Protein AF-A0A934S860-F1 (afdb_monomer_lite)

Radius of gyration: 27.49 Å; chains: 1; bounding box: 56×78×65 Å

Structure (mmCIF, N/CA/C/O backbone):
data_AF-A0A934S860-F1
#
_entry.id   AF-A0A934S860-F1
#
loop_
_atom_site.group_PDB
_atom_site.id
_atom_site.type_symbol
_atom_site.label_atom_id
_atom_site.label_alt_id
_atom_site.label_comp_id
_atom_site.label_asym_id
_atom_site.label_entity_id
_atom_site.label_seq_id
_atom_site.pdbx_PDB_ins_code
_atom_site.Cartn_x
_atom_site.Cartn_y
_atom_site.Cartn_z
_atom_site.occupancy
_atom_site.B_iso_or_equiv
_atom_site.auth_seq_id
_atom_site.auth_comp_id
_atom_site.auth_asym_id
_atom_site.auth_atom_id
_atom_site.pdbx_PDB_model_num
ATOM 1 N N . MET A 1 1 ? 27.324 27.082 -35.937 1.00 31.41 1 MET A N 1
ATOM 2 C CA . MET A 1 1 ? 27.407 28.013 -34.792 1.00 31.41 1 MET A CA 1
ATOM 3 C C . MET A 1 1 ? 26.778 27.298 -33.602 1.00 31.41 1 MET A C 1
ATOM 5 O O . MET A 1 1 ? 25.596 26.998 -33.667 1.00 31.41 1 MET A O 1
ATOM 9 N N . ARG A 1 2 ? 27.578 26.863 -32.618 1.00 27.52 2 ARG A N 1
ATOM 10 C CA . ARG A 1 2 ? 27.114 26.042 -31.482 1.00 27.52 2 ARG A CA 1
ATOM 11 C C . ARG A 1 2 ? 26.606 26.972 -30.380 1.00 27.52 2 ARG A C 1
ATOM 13 O O . ARG A 1 2 ? 27.398 27.725 -29.824 1.00 27.52 2 ARG A O 1
ATOM 20 N N . ILE A 1 3 ? 25.303 26.954 -30.121 1.00 32.66 3 ILE A N 1
ATOM 21 C CA . ILE A 1 3 ? 24.688 27.674 -29.001 1.00 32.66 3 ILE A CA 1
ATOM 22 C C . ILE A 1 3 ? 24.752 26.739 -27.779 1.00 32.66 3 ILE A C 1
ATOM 24 O O . ILE A 1 3 ? 24.345 25.586 -27.911 1.00 32.66 3 ILE A O 1
ATOM 28 N N . PRO A 1 4 ? 25.279 27.170 -26.619 1.00 38.09 4 PRO A N 1
ATOM 29 C CA . PRO A 1 4 ? 25.280 26.352 -25.405 1.00 38.09 4 PRO A CA 1
ATOM 30 C C . PRO A 1 4 ? 23.840 26.082 -24.934 1.00 38.09 4 PRO A C 1
ATOM 32 O O . PRO A 1 4 ? 23.015 26.996 -24.921 1.00 38.09 4 PRO A O 1
ATOM 35 N N . LEU A 1 5 ? 23.520 24.839 -24.551 1.00 41.72 5 LEU A N 1
ATOM 36 C CA . LEU A 1 5 ? 22.143 24.382 -24.305 1.00 41.72 5 LEU A CA 1
ATOM 37 C C . LEU A 1 5 ? 21.470 25.051 -23.095 1.00 41.72 5 LEU A C 1
ATOM 39 O O . LEU A 1 5 ? 20.247 25.078 -23.033 1.00 41.72 5 LEU A O 1
ATOM 43 N N . GLY A 1 6 ? 22.217 25.703 -22.198 1.00 39.19 6 GLY A N 1
ATOM 44 C CA . GLY A 1 6 ? 21.626 26.619 -21.212 1.00 39.19 6 GLY A CA 1
ATOM 45 C C . GLY A 1 6 ? 20.813 27.746 -21.873 1.00 39.19 6 GLY A C 1
ATOM 46 O O . GLY A 1 6 ? 19.767 28.148 -21.369 1.00 39.19 6 GLY A O 1
ATOM 47 N N . CYS A 1 7 ? 21.225 28.190 -23.066 1.00 41.72 7 CYS A N 1
ATOM 48 C CA . CYS A 1 7 ? 20.458 29.101 -23.913 1.00 41.72 7 CYS A CA 1
ATOM 49 C C . CYS A 1 7 ? 19.396 28.385 -24.761 1.00 41.72 7 CYS A C 1
ATOM 51 O O . CYS A 1 7 ? 18.480 29.051 -25.219 1.00 41.72 7 CYS A O 1
ATOM 53 N N . PHE A 1 8 ? 19.480 27.066 -24.963 1.00 45.81 8 PHE A N 1
ATOM 54 C CA . PHE A 1 8 ? 18.527 26.288 -25.765 1.00 45.81 8 PHE A CA 1
ATOM 55 C C . PHE A 1 8 ? 17.349 25.762 -24.932 1.00 45.81 8 PHE A C 1
ATOM 57 O O . PHE A 1 8 ? 16.223 25.874 -25.381 1.00 45.81 8 PHE A O 1
ATOM 64 N N . LEU A 1 9 ? 17.553 25.319 -23.686 1.00 44.59 9 LEU A N 1
ATOM 65 C CA . LEU A 1 9 ? 16.473 25.074 -22.719 1.00 44.59 9 LEU 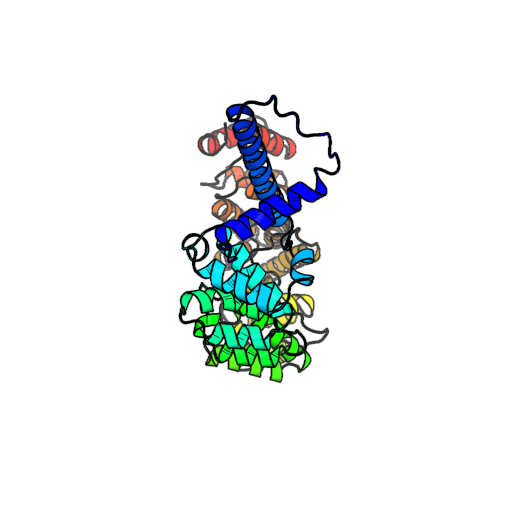A CA 1
ATOM 66 C C . LEU A 1 9 ? 15.755 26.385 -22.371 1.00 44.59 9 LEU A C 1
ATOM 68 O O . LEU A 1 9 ? 14.528 26.430 -22.353 1.00 44.59 9 LEU A O 1
ATOM 72 N N . ALA A 1 10 ? 16.501 27.488 -22.223 1.00 50.69 10 ALA A N 1
ATOM 73 C CA . ALA A 1 10 ? 15.913 28.821 -22.131 1.00 50.69 10 ALA A CA 1
ATOM 74 C C . ALA A 1 10 ? 15.209 29.249 -23.436 1.00 50.69 10 ALA A C 1
ATOM 76 O O . ALA A 1 10 ? 14.173 29.892 -23.357 1.00 50.69 10 ALA A O 1
ATOM 77 N N . ALA A 1 11 ? 15.701 28.887 -24.628 1.00 45.16 11 ALA A N 1
ATOM 78 C CA . ALA A 1 11 ? 15.056 29.212 -25.908 1.00 45.16 11 ALA A CA 1
ATOM 79 C C . ALA A 1 11 ? 13.879 28.293 -26.273 1.00 45.16 11 ALA A C 1
ATOM 81 O O . ALA A 1 11 ? 12.986 28.743 -26.979 1.00 45.16 11 ALA A O 1
ATOM 82 N N . ILE A 1 12 ? 13.815 27.060 -25.772 1.00 49.59 12 ILE A N 1
ATOM 83 C CA . ILE A 1 12 ? 12.623 26.204 -25.836 1.00 49.59 12 ILE A CA 1
ATOM 84 C C . ILE A 1 12 ? 11.557 26.792 -24.899 1.00 49.59 12 ILE A C 1
ATOM 86 O O . ILE A 1 12 ? 10.417 26.986 -25.314 1.00 49.59 12 ILE A O 1
ATOM 90 N N . LEU A 1 13 ? 11.953 27.229 -23.696 1.00 47.38 13 LEU A N 1
ATOM 91 C CA . LEU A 1 13 ? 11.070 27.925 -22.751 1.00 47.38 13 LEU A CA 1
ATOM 92 C C . LEU A 1 13 ? 10.634 29.333 -23.225 1.00 47.38 13 LEU A C 1
ATOM 94 O O . LEU A 1 13 ? 9.519 29.751 -22.928 1.00 47.38 13 LEU A O 1
ATOM 98 N N . ILE A 1 14 ? 11.464 30.074 -23.974 1.00 48.28 14 ILE A N 1
ATOM 99 C CA . ILE A 1 14 ? 11.179 31.451 -24.444 1.00 48.28 14 ILE A CA 1
ATOM 100 C C . ILE A 1 14 ? 10.579 31.479 -25.866 1.00 48.28 14 ILE A C 1
ATOM 102 O O . ILE A 1 14 ? 9.665 32.255 -26.142 1.00 48.28 14 ILE A O 1
ATOM 106 N N . GLY A 1 15 ? 11.064 30.645 -26.785 1.00 40.00 15 GLY A N 1
ATOM 107 C CA . GLY A 1 15 ? 10.687 30.641 -28.205 1.00 40.00 15 GLY A CA 1
ATOM 108 C C . GLY A 1 15 ? 9.352 29.953 -28.497 1.00 40.00 15 GLY A C 1
ATOM 109 O O . GLY A 1 15 ? 8.609 30.391 -29.382 1.00 40.00 15 GLY A O 1
ATOM 110 N N . PHE A 1 16 ? 8.987 28.928 -27.723 1.00 44.09 16 PHE A N 1
ATOM 111 C CA . PHE A 1 16 ? 7.716 28.223 -27.912 1.00 44.09 16 PHE A CA 1
ATOM 112 C C . PHE A 1 16 ? 6.523 28.999 -27.325 1.00 44.09 16 PHE A C 1
ATOM 114 O O . PHE A 1 16 ? 5.463 29.085 -27.945 1.00 44.09 16 PHE A O 1
ATOM 121 N N . LEU A 1 17 ? 6.715 29.688 -26.193 1.00 43.53 17 LEU A N 1
ATOM 122 C CA . LEU A 1 17 ? 5.681 30.545 -25.595 1.00 43.53 17 LEU A CA 1
ATOM 123 C C . LEU A 1 17 ? 5.572 31.913 -26.294 1.00 43.53 17 LEU A C 1
ATOM 125 O O . LEU A 1 17 ? 4.482 32.476 -26.373 1.00 43.53 17 LEU A O 1
ATOM 129 N N . GLY A 1 18 ? 6.653 32.408 -26.909 1.00 41.31 18 GLY A N 1
ATOM 130 C CA . GLY A 1 18 ? 6.611 33.598 -27.762 1.00 41.31 18 GLY A CA 1
ATOM 131 C C . GLY A 1 18 ? 5.816 33.399 -29.062 1.00 41.31 18 GLY A C 1
ATOM 132 O O . GLY A 1 18 ? 5.045 34.272 -29.451 1.00 41.31 18 GLY A O 1
ATOM 133 N N . SER A 1 19 ? 5.941 32.244 -29.721 1.00 39.69 19 SER A N 1
ATOM 134 C CA . SER A 1 19 ? 5.345 32.018 -31.052 1.00 39.69 19 SER A CA 1
ATOM 135 C C . SER A 1 19 ? 3.846 31.682 -31.044 1.00 39.69 19 SER A C 1
ATOM 137 O O . SER A 1 19 ? 3.164 31.951 -32.036 1.00 39.69 19 SER A O 1
ATOM 139 N N . ARG A 1 20 ? 3.295 31.162 -29.934 1.00 42.47 20 ARG A N 1
ATOM 140 C CA . ARG A 1 20 ? 1.840 30.945 -29.782 1.00 42.47 20 ARG A CA 1
ATOM 141 C C . ARG A 1 20 ? 1.072 32.150 -29.225 1.00 42.47 20 ARG A C 1
ATOM 143 O O . ARG A 1 20 ? -0.113 32.265 -29.524 1.00 42.47 20 ARG A O 1
ATOM 150 N N . PHE A 1 21 ? 1.716 33.058 -28.485 1.00 41.44 21 PHE A N 1
ATOM 151 C CA . PHE A 1 21 ? 1.049 34.233 -27.894 1.00 41.44 21 PHE A CA 1
ATOM 152 C C . PHE A 1 21 ? 1.301 35.556 -28.633 1.00 41.44 21 PHE A C 1
ATOM 154 O O . PHE A 1 21 ? 0.484 36.466 -28.520 1.00 41.44 21 PHE A O 1
ATOM 161 N N . PHE A 1 22 ? 2.356 35.667 -29.448 1.00 41.72 22 PHE A N 1
ATOM 162 C CA . PHE A 1 22 ? 2.605 36.834 -30.304 1.00 41.72 22 PHE A CA 1
ATOM 163 C C . PHE A 1 22 ? 2.274 36.531 -31.767 1.00 41.72 22 PHE A C 1
ATOM 165 O O . PHE A 1 22 ? 3.101 36.676 -32.663 1.00 41.72 22 PHE A O 1
ATOM 172 N N . LYS A 1 23 ? 1.022 36.145 -32.025 1.00 37.12 23 LYS A N 1
ATOM 173 C CA . LYS A 1 23 ? 0.428 36.231 -33.368 1.00 37.12 23 LYS A CA 1
ATOM 174 C C . LYS A 1 23 ? -0.285 37.573 -33.546 1.00 37.12 23 LYS A C 1
ATOM 176 O O . LYS A 1 23 ? -1.390 37.640 -34.061 1.00 37.12 23 LYS A O 1
ATOM 181 N N . ASP A 1 24 ? 0.361 38.630 -33.074 1.00 40.00 24 ASP A N 1
ATOM 182 C CA . ASP A 1 24 ? -0.018 40.003 -33.365 1.00 40.00 24 ASP A CA 1
ATOM 183 C C . ASP A 1 24 ? 1.281 40.783 -33.573 1.00 40.00 24 ASP A C 1
ATOM 185 O O . ASP A 1 24 ? 1.841 41.407 -32.669 1.00 40.00 24 ASP A O 1
ATOM 189 N N . THR A 1 25 ? 1.855 40.631 -34.768 1.00 40.09 25 THR A N 1
ATOM 190 C CA . THR A 1 25 ? 3.004 41.420 -35.214 1.00 40.09 25 THR A CA 1
ATOM 191 C C . THR A 1 25 ? 2.525 42.829 -35.533 1.00 40.09 25 THR A C 1
ATOM 193 O O . THR A 1 25 ? 2.439 43.227 -36.693 1.00 40.09 25 THR A O 1
ATOM 196 N N . SER A 1 26 ? 2.194 43.587 -34.491 1.00 42.75 26 SER A N 1
ATOM 197 C CA . SER A 1 26 ? 2.234 45.039 -34.585 1.00 42.75 26 SER A CA 1
ATOM 198 C C . SER A 1 26 ? 3.705 45.472 -34.656 1.00 42.75 26 SER A C 1
ATOM 200 O O . SER A 1 26 ? 4.546 44.887 -33.964 1.00 42.75 26 SER A O 1
ATOM 202 N N . PRO A 1 27 ? 4.049 46.445 -35.515 1.00 41.00 27 PRO A N 1
ATOM 203 C CA . PRO A 1 27 ? 5.427 46.870 -35.722 1.00 41.00 27 PRO A CA 1
ATOM 204 C C . PRO A 1 27 ? 6.057 47.328 -34.403 1.00 41.00 27 PRO A C 1
ATOM 206 O O . PRO A 1 27 ? 5.418 47.998 -33.592 1.00 41.00 27 PRO A O 1
ATOM 209 N N . VAL A 1 28 ? 7.312 46.928 -34.185 1.00 46.88 28 VAL A N 1
ATOM 210 C CA . VAL A 1 28 ? 8.095 47.295 -33.001 1.00 46.88 28 VAL A CA 1
ATOM 211 C C . VAL A 1 28 ? 8.246 48.814 -32.974 1.00 46.88 28 VAL A C 1
ATOM 213 O O . VAL A 1 28 ? 8.918 49.396 -33.818 1.00 46.88 28 VAL A O 1
ATOM 216 N N . ASP A 1 29 ? 7.596 49.447 -32.002 1.00 48.81 29 ASP A N 1
ATOM 217 C CA . ASP A 1 29 ? 7.793 50.857 -31.695 1.00 48.81 29 ASP A CA 1
ATOM 218 C C . ASP A 1 29 ? 9.137 51.015 -30.958 1.00 48.81 29 ASP A C 1
ATOM 220 O O . ASP A 1 29 ? 9.318 50.575 -29.812 1.00 48.81 29 ASP A O 1
ATOM 224 N N . ASP A 1 30 ? 10.114 51.607 -31.644 1.00 50.84 30 ASP A N 1
ATOM 225 C CA . ASP A 1 30 ? 11.466 51.853 -31.130 1.00 50.84 30 ASP A CA 1
ATOM 226 C C . ASP A 1 30 ? 11.536 52.976 -30.081 1.00 50.84 30 ASP A C 1
ATOM 228 O O . ASP A 1 30 ? 12.609 53.286 -29.565 1.00 50.84 30 ASP A O 1
ATOM 232 N N . SER A 1 31 ? 10.397 53.544 -29.676 1.00 53.19 31 SER A N 1
ATOM 233 C CA . SER A 1 31 ? 10.332 54.578 -28.637 1.00 53.19 31 SER A CA 1
ATOM 234 C C . SER A 1 31 ? 10.364 54.052 -27.190 1.00 53.19 31 SER A C 1
ATOM 236 O O . SER A 1 31 ? 10.384 54.838 -26.237 1.00 53.19 31 SER A O 1
ATOM 238 N N . VAL A 1 32 ? 10.384 52.730 -26.970 1.00 53.59 32 VAL A N 1
ATOM 239 C CA . VAL A 1 32 ? 10.320 52.148 -25.616 1.00 53.59 32 VAL A CA 1
ATOM 240 C C . VAL A 1 32 ? 11.714 51.984 -25.002 1.00 53.59 32 VAL A C 1
ATOM 242 O O . VAL A 1 32 ? 12.524 51.198 -25.493 1.00 53.59 32 VAL A O 1
ATOM 245 N N . SER A 1 33 ? 11.967 52.674 -23.881 1.00 62.16 33 SER A N 1
ATOM 246 C CA . SER A 1 33 ? 13.274 52.656 -23.206 1.00 62.16 33 SER A CA 1
ATOM 247 C C . SER A 1 33 ? 13.721 51.241 -22.779 1.00 62.16 33 SER A C 1
ATOM 249 O O . SER A 1 33 ? 12.876 50.403 -22.431 1.00 62.16 33 SER A O 1
ATOM 251 N N . PRO A 1 34 ? 15.043 50.969 -22.747 1.00 60.28 34 PRO A N 1
ATOM 252 C CA . PRO A 1 34 ? 15.604 49.669 -22.364 1.00 60.28 34 PRO A CA 1
ATOM 253 C C . PRO A 1 34 ? 15.083 49.150 -21.016 1.00 60.28 34 PRO A C 1
ATOM 255 O O . PRO A 1 34 ? 14.725 47.981 -20.900 1.00 60.28 34 PRO A O 1
ATOM 258 N N . GLU A 1 35 ? 14.913 50.038 -20.034 1.00 58.66 35 GLU A N 1
ATOM 259 C CA . GLU A 1 35 ? 14.390 49.695 -18.705 1.00 58.66 35 GLU A CA 1
ATOM 260 C C . GLU A 1 35 ? 12.935 49.202 -18.737 1.00 58.66 35 GLU A C 1
ATOM 262 O O . GLU A 1 35 ? 12.544 48.346 -17.942 1.00 58.66 35 GLU A O 1
ATOM 267 N N . ARG A 1 36 ? 12.099 49.713 -19.652 1.00 57.53 36 ARG A N 1
ATOM 268 C CA . ARG A 1 36 ? 10.721 49.217 -19.821 1.00 57.53 36 ARG A CA 1
ATOM 269 C C . ARG A 1 36 ? 10.693 47.853 -20.504 1.00 57.53 36 ARG A C 1
ATOM 271 O O . ARG A 1 36 ? 9.858 47.028 -20.132 1.00 57.53 36 ARG A O 1
ATOM 278 N N . ARG A 1 37 ? 11.607 47.595 -21.448 1.00 58.03 37 ARG A N 1
ATOM 279 C CA . ARG A 1 37 ? 11.775 46.270 -22.073 1.00 58.03 37 ARG A CA 1
ATOM 280 C C . ARG A 1 37 ? 12.233 45.240 -21.035 1.00 58.03 37 ARG A C 1
ATOM 282 O O . ARG A 1 37 ? 11.655 44.161 -20.957 1.00 58.03 37 ARG A O 1
ATOM 289 N N . GLU A 1 38 ? 13.166 45.612 -20.165 1.00 52.97 38 GLU A N 1
ATOM 290 C CA . GLU A 1 38 ? 13.687 44.749 -19.101 1.00 52.97 38 GLU A CA 1
ATOM 291 C C . GLU A 1 38 ? 12.659 44.488 -17.985 1.00 52.97 38 GLU A C 1
ATOM 293 O O . GLU A 1 38 ? 12.494 43.355 -17.533 1.00 52.97 38 GLU A O 1
ATOM 298 N N . ARG A 1 39 ? 11.874 45.501 -17.587 1.00 59.94 39 ARG A N 1
ATOM 299 C CA . ARG A 1 39 ? 10.766 45.328 -16.627 1.00 59.94 39 ARG A CA 1
ATOM 300 C C . ARG A 1 39 ? 9.638 44.462 -17.178 1.00 59.94 39 ARG A C 1
ATOM 302 O O . ARG A 1 39 ? 9.074 43.672 -16.423 1.00 59.94 39 ARG A O 1
ATOM 309 N N . LYS A 1 40 ? 9.311 44.592 -18.468 1.00 59.62 40 LYS A N 1
ATOM 310 C CA . LYS A 1 40 ? 8.323 43.732 -19.132 1.00 59.62 40 LYS A CA 1
ATOM 311 C C . LYS A 1 40 ? 8.833 42.291 -19.209 1.00 59.62 40 LYS A C 1
ATOM 313 O O . LYS A 1 40 ? 8.146 41.399 -18.732 1.00 59.62 40 LYS A O 1
ATOM 318 N N . ALA A 1 41 ? 10.076 42.085 -19.647 1.00 51.66 41 ALA A N 1
ATOM 319 C CA . ALA A 1 41 ? 10.707 40.766 -19.679 1.00 51.66 41 ALA A CA 1
ATOM 320 C C . ALA A 1 41 ? 10.770 40.100 -18.289 1.00 51.66 41 ALA A C 1
ATOM 322 O O . ALA A 1 41 ? 10.453 38.921 -18.156 1.00 51.66 41 ALA A O 1
ATOM 323 N N . ASN A 1 42 ? 11.101 40.851 -17.232 1.00 50.75 42 ASN A N 1
ATOM 324 C CA . ASN A 1 42 ? 11.106 40.331 -15.861 1.00 50.75 42 ASN A CA 1
ATOM 325 C C . ASN A 1 42 ? 9.699 40.029 -15.320 1.00 50.75 42 ASN A C 1
ATOM 327 O O . ASN A 1 42 ? 9.527 39.070 -14.566 1.00 50.75 42 ASN A O 1
ATOM 331 N N . ARG A 1 43 ? 8.685 40.819 -15.697 1.00 56.47 43 ARG A N 1
ATOM 332 C CA . ARG A 1 43 ? 7.283 40.559 -15.338 1.00 56.47 43 ARG A CA 1
ATOM 333 C C . ARG A 1 43 ? 6.761 39.308 -16.043 1.00 56.47 43 ARG A C 1
ATOM 335 O O . ARG A 1 43 ? 6.167 38.454 -15.391 1.00 56.47 43 ARG A O 1
ATOM 342 N N . ASP A 1 44 ? 7.042 39.171 -17.330 1.00 52.62 44 ASP A N 1
ATOM 343 C CA . ASP A 1 44 ? 6.620 38.024 -18.131 1.00 52.62 44 ASP A CA 1
ATOM 344 C C . ASP A 1 44 ? 7.317 36.745 -17.632 1.00 52.62 44 ASP A C 1
ATOM 346 O O . ASP A 1 44 ? 6.654 35.736 -17.411 1.00 52.62 44 ASP A O 1
ATOM 350 N N . ARG A 1 45 ? 8.614 36.816 -17.285 1.00 48.97 45 ARG A N 1
ATOM 351 C CA . ARG A 1 45 ? 9.378 35.704 -16.685 1.00 48.97 45 ARG A CA 1
ATOM 352 C C . ARG A 1 45 ? 8.830 35.256 -15.326 1.00 48.97 45 ARG A C 1
ATOM 354 O O . ARG A 1 45 ? 8.731 34.057 -15.082 1.00 48.97 45 ARG A O 1
ATOM 361 N N . ARG A 1 46 ? 8.428 36.198 -14.459 1.00 50.81 46 ARG A N 1
ATOM 362 C CA . ARG A 1 46 ? 7.757 35.879 -13.182 1.00 50.81 46 ARG A CA 1
ATOM 363 C C . ARG A 1 46 ? 6.399 35.215 -13.396 1.00 50.81 46 ARG A C 1
ATOM 365 O O . ARG A 1 46 ? 6.070 34.280 -12.683 1.00 50.81 46 ARG A O 1
ATOM 372 N N . THR A 1 47 ? 5.641 35.666 -14.392 1.00 54.94 47 THR A N 1
ATOM 373 C CA . THR A 1 47 ? 4.314 35.113 -14.703 1.00 54.94 47 THR A CA 1
ATOM 374 C C . THR A 1 47 ? 4.425 33.696 -15.284 1.00 54.94 47 THR A C 1
ATOM 376 O O . THR A 1 47 ? 3.642 32.824 -14.924 1.00 54.94 47 THR A O 1
ATOM 379 N N . LEU A 1 48 ? 5.450 33.435 -16.102 1.00 46.41 48 LEU A N 1
ATOM 380 C CA . LEU A 1 48 ? 5.765 32.117 -16.667 1.00 46.41 48 LEU A CA 1
ATOM 381 C C . LEU A 1 48 ? 6.174 31.100 -15.592 1.00 46.41 48 LEU A C 1
ATOM 383 O O . LEU A 1 48 ? 5.715 29.961 -15.594 1.00 46.41 48 LEU A O 1
ATOM 387 N N . GLN A 1 49 ? 7.031 31.525 -14.659 1.00 49.44 49 GLN A N 1
ATOM 388 C CA . GLN A 1 49 ? 7.466 30.699 -13.535 1.00 49.44 49 GLN A CA 1
ATOM 389 C C . GLN A 1 49 ? 6.280 30.341 -12.631 1.00 49.44 49 GLN A C 1
ATOM 391 O O . GLN A 1 49 ? 6.128 29.179 -12.268 1.00 49.44 49 GLN A O 1
ATOM 396 N N . GLN A 1 50 ? 5.394 31.307 -12.366 1.00 52.44 50 GLN A N 1
ATOM 397 C CA . GLN A 1 50 ? 4.147 31.087 -11.634 1.00 52.44 50 GLN A CA 1
ATOM 398 C C . GLN A 1 50 ? 3.248 30.062 -12.348 1.00 52.44 50 GLN A C 1
ATOM 400 O O . GLN A 1 50 ? 2.764 29.130 -11.725 1.00 52.44 50 GLN A O 1
ATOM 405 N N . GLN A 1 51 ? 3.090 30.166 -13.670 1.00 49.91 51 GLN A N 1
ATOM 406 C CA . GLN A 1 51 ? 2.278 29.233 -14.461 1.00 49.91 51 GLN A CA 1
ATOM 407 C C . GLN A 1 51 ? 2.875 27.821 -14.541 1.00 49.91 51 GLN A C 1
ATOM 409 O O . GLN A 1 51 ? 2.124 26.844 -14.550 1.00 49.91 51 GLN A O 1
ATOM 414 N N . MET A 1 52 ? 4.206 27.685 -14.576 1.00 51.72 52 MET A N 1
ATOM 415 C CA . MET A 1 52 ? 4.877 26.387 -14.434 1.00 51.72 52 MET A CA 1
ATOM 416 C C . MET A 1 52 ? 4.643 25.801 -13.045 1.00 51.72 52 MET A C 1
ATOM 418 O O . MET A 1 52 ? 4.331 24.620 -12.929 1.00 51.72 52 MET A O 1
ATOM 422 N N . GLU A 1 53 ? 4.770 26.609 -11.996 1.00 55.94 53 GLU A N 1
ATOM 423 C CA . GLU A 1 53 ? 4.511 26.177 -10.624 1.00 55.94 53 GLU A CA 1
ATOM 424 C C . GLU A 1 53 ? 3.047 25.758 -10.437 1.00 55.94 53 GLU A C 1
ATOM 426 O O . GLU A 1 53 ? 2.799 24.700 -9.859 1.00 55.94 53 GLU A O 1
ATOM 431 N N . ASP A 1 54 ? 2.103 26.499 -11.020 1.00 52.50 54 ASP A N 1
ATOM 432 C CA . ASP A 1 54 ? 0.669 26.206 -10.996 1.00 52.50 54 ASP A CA 1
ATOM 433 C C . ASP A 1 54 ? 0.325 24.953 -11.818 1.00 52.50 54 ASP A C 1
ATOM 435 O O . ASP A 1 54 ? -0.435 24.103 -11.357 1.00 52.50 54 ASP A O 1
ATOM 439 N N . SER A 1 55 ? 0.939 24.768 -12.991 1.00 49.16 55 SER A N 1
ATOM 440 C CA . SER A 1 55 ? 0.757 23.565 -13.821 1.00 49.16 55 SER A CA 1
ATOM 441 C C . SER A 1 55 ? 1.377 22.332 -13.166 1.00 49.16 55 SER A C 1
ATOM 443 O O . SER A 1 55 ? 0.799 21.250 -13.202 1.00 49.16 55 SER A O 1
ATOM 445 N N . VAL A 1 56 ? 2.529 22.480 -12.505 1.00 50.31 56 VAL A N 1
ATOM 446 C CA . VAL A 1 56 ? 3.159 21.417 -11.709 1.00 50.31 56 VAL A CA 1
ATOM 447 C C . VAL A 1 56 ? 2.331 21.108 -10.460 1.00 50.31 56 VAL A C 1
ATOM 449 O O . VAL A 1 56 ? 2.228 19.939 -10.090 1.00 50.31 56 VAL A O 1
ATOM 452 N N . ALA A 1 57 ? 1.720 22.109 -9.819 1.00 51.19 57 ALA A N 1
ATOM 453 C CA . ALA A 1 57 ? 0.824 21.930 -8.679 1.00 51.19 57 ALA A CA 1
ATOM 454 C C . ALA A 1 57 ? -0.490 21.237 -9.082 1.00 51.19 57 ALA A C 1
ATOM 456 O O . ALA A 1 57 ? -0.899 20.282 -8.425 1.00 51.19 57 ALA A O 1
ATOM 457 N N . GLN A 1 58 ? -1.101 21.626 -10.203 1.00 44.56 58 GLN A N 1
ATOM 458 C CA . GLN A 1 58 ? -2.264 20.937 -10.771 1.00 44.56 58 GLN A CA 1
ATOM 459 C C . GLN A 1 58 ? -1.914 19.519 -11.249 1.00 44.56 58 GLN A C 1
ATOM 461 O O . GLN A 1 58 ? -2.656 18.576 -10.986 1.00 44.56 58 GLN A O 1
ATOM 466 N N . ALA A 1 59 ? -0.741 19.322 -11.855 1.00 48.47 59 ALA A N 1
ATOM 467 C CA . ALA A 1 59 ? -0.252 18.002 -12.256 1.00 48.47 59 ALA A CA 1
ATOM 468 C C . ALA A 1 59 ? 0.066 17.092 -11.057 1.00 48.47 59 ALA A C 1
ATOM 470 O O . ALA A 1 59 ? -0.077 15.875 -11.158 1.00 48.47 59 ALA A O 1
ATOM 471 N N . ARG A 1 60 ? 0.481 17.662 -9.915 1.00 46.72 60 ARG A N 1
ATOM 472 C CA . ARG A 1 60 ? 0.640 16.935 -8.642 1.00 46.72 60 ARG A CA 1
ATOM 473 C C . ARG A 1 60 ? -0.697 16.426 -8.112 1.00 46.72 60 ARG A C 1
ATOM 475 O O . ARG A 1 60 ? -0.740 15.306 -7.619 1.00 46.72 60 ARG A O 1
ATOM 482 N N . LEU A 1 61 ? -1.769 17.204 -8.259 1.00 42.75 61 LEU A N 1
ATOM 483 C CA . LEU A 1 61 ? -3.123 16.780 -7.886 1.00 42.75 61 LEU A CA 1
ATOM 484 C C . LEU A 1 61 ? -3.660 15.668 -8.806 1.00 42.75 61 LEU A C 1
ATOM 486 O O . LEU A 1 61 ? -4.437 14.834 -8.358 1.00 42.75 61 LEU A O 1
ATOM 490 N N . ALA A 1 62 ? -3.217 15.620 -10.067 1.00 41.59 62 ALA A N 1
ATOM 491 C CA . ALA A 1 62 ? -3.664 14.636 -11.059 1.00 41.59 62 ALA A CA 1
ATOM 492 C C . ALA A 1 62 ? -2.821 13.341 -11.119 1.00 41.59 62 ALA A C 1
ATOM 494 O O . ALA A 1 62 ? -3.147 12.428 -11.876 1.00 41.59 62 ALA A O 1
ATOM 495 N N . GLY A 1 63 ? -1.718 13.246 -10.369 1.00 41.50 63 GLY A N 1
ATOM 496 C CA . GLY A 1 63 ? -0.951 12.011 -10.147 1.00 41.50 63 GLY A CA 1
ATOM 497 C C . GLY A 1 63 ? -0.214 11.385 -11.347 1.00 41.50 63 GLY A C 1
ATOM 498 O O . GLY A 1 63 ? 0.623 10.514 -11.122 1.00 41.50 63 GLY A O 1
ATOM 499 N N . LYS A 1 64 ? -0.473 11.788 -12.602 1.00 53.59 64 LYS A N 1
ATOM 500 C CA . LYS A 1 64 ? 0.112 11.155 -13.810 1.00 53.59 64 LYS A CA 1
ATOM 501 C C . LYS A 1 64 ? 0.325 12.087 -15.016 1.00 53.59 64 LYS A C 1
ATOM 503 O O . LYS A 1 64 ? 0.381 11.607 -16.142 1.00 53.59 64 LYS A O 1
ATOM 508 N N . PHE A 1 65 ? 0.424 13.404 -14.833 1.00 60.09 65 PHE A N 1
ATOM 509 C CA . PHE A 1 65 ? 0.586 14.305 -15.982 1.00 60.09 65 PHE A CA 1
ATOM 510 C C . PHE A 1 65 ? 2.056 14.647 -16.260 1.00 60.09 65 PHE A C 1
ATOM 512 O O . PHE A 1 65 ? 2.739 15.252 -15.424 1.00 60.09 65 PHE A O 1
ATOM 519 N N . ASP A 1 66 ? 2.515 14.257 -17.448 1.00 71.06 66 ASP A N 1
ATOM 520 C CA . ASP A 1 66 ? 3.698 14.799 -18.101 1.00 71.06 66 ASP A CA 1
ATOM 521 C C . ASP A 1 66 ? 3.273 15.920 -19.076 1.00 71.06 66 ASP A C 1
ATOM 523 O O . ASP A 1 66 ? 2.751 15.612 -20.155 1.00 71.06 66 ASP A O 1
ATOM 527 N N . PRO A 1 67 ? 3.477 17.208 -18.719 1.00 72.94 67 PRO A N 1
ATOM 528 C CA . PRO A 1 67 ? 3.113 18.345 -19.563 1.00 72.94 67 PRO A CA 1
ATOM 529 C C . PRO A 1 67 ? 3.810 18.394 -20.922 1.00 72.94 67 PRO A C 1
ATOM 531 O O . PRO A 1 67 ? 3.327 19.116 -21.790 1.00 72.94 67 PRO A O 1
ATOM 534 N N . PHE A 1 68 ? 4.900 17.653 -21.118 1.00 80.94 68 PHE A N 1
ATOM 535 C CA . PHE A 1 68 ? 5.702 17.695 -22.340 1.00 80.94 68 PHE A CA 1
ATOM 536 C C . PHE A 1 68 ? 5.582 16.419 -23.182 1.00 80.94 68 PHE A C 1
ATOM 538 O O . PHE A 1 68 ? 6.198 16.328 -24.240 1.00 80.94 68 PHE A O 1
ATOM 545 N N . SER A 1 69 ? 4.761 15.453 -22.760 1.00 80.12 69 SER A N 1
ATOM 546 C CA . SER A 1 69 ? 4.588 14.163 -23.446 1.00 80.12 69 SER A CA 1
ATOM 547 C C . SER A 1 69 ? 4.278 14.303 -24.942 1.00 80.12 69 SER A C 1
ATOM 549 O O . SER A 1 69 ? 4.842 13.583 -25.763 1.00 80.12 69 SER A O 1
ATOM 551 N N . GLY A 1 70 ? 3.430 15.269 -25.312 1.00 79.12 70 GLY A N 1
ATOM 552 C CA . GLY A 1 70 ? 3.110 15.556 -26.713 1.00 79.12 70 GLY A CA 1
ATOM 553 C C . GLY A 1 70 ? 4.278 16.136 -27.516 1.00 79.12 70 GLY A C 1
ATOM 554 O O . GLY A 1 70 ? 4.336 15.931 -28.719 1.00 79.12 70 GLY A O 1
ATOM 555 N N . GLU A 1 71 ? 5.213 16.832 -26.872 1.00 80.06 71 GLU A N 1
ATOM 556 C CA . GLU A 1 71 ? 6.370 17.453 -27.528 1.00 80.06 71 GLU A CA 1
ATOM 557 C C . GLU A 1 71 ? 7.521 16.453 -27.676 1.00 80.06 71 GLU A C 1
ATOM 559 O O . GLU A 1 71 ? 8.143 16.368 -28.731 1.00 80.06 71 GLU A O 1
ATOM 564 N N . TRP A 1 72 ? 7.781 15.644 -26.646 1.00 85.00 72 TRP A N 1
ATOM 565 C CA . TRP A 1 72 ? 8.823 14.613 -26.695 1.00 85.00 72 TRP A CA 1
ATOM 566 C C . TRP A 1 72 ? 8.503 13.486 -27.669 1.00 85.00 72 TRP A C 1
ATOM 568 O O . TRP A 1 72 ? 9.416 12.831 -28.173 1.00 85.00 72 TRP A O 1
ATOM 578 N N . ALA A 1 73 ? 7.220 13.276 -27.967 1.00 84.94 73 ALA A N 1
ATOM 579 C CA . ALA A 1 73 ? 6.793 12.348 -29.002 1.00 84.94 73 ALA A CA 1
ATOM 580 C C . ALA A 1 73 ? 7.406 12.685 -30.374 1.00 84.94 73 ALA A C 1
ATOM 582 O O . ALA A 1 73 ? 7.732 11.760 -31.119 1.00 84.94 73 ALA A O 1
ATOM 583 N N . ASP A 1 74 ? 7.656 13.964 -30.668 1.00 89.56 74 ASP A N 1
ATOM 584 C CA . ASP A 1 74 ? 8.228 14.412 -31.943 1.00 89.56 74 ASP A CA 1
ATOM 585 C C . ASP A 1 74 ? 9.767 14.385 -31.969 1.00 89.56 74 ASP A C 1
ATOM 587 O O . ASP A 1 74 ? 10.362 14.459 -33.042 1.00 89.56 74 ASP A O 1
ATOM 591 N N . TRP A 1 75 ? 10.424 14.261 -30.811 1.00 92.50 75 TRP A N 1
ATOM 592 C CA . TRP A 1 75 ? 11.888 14.283 -30.718 1.00 92.50 75 TRP A CA 1
ATOM 593 C C . TRP A 1 75 ? 12.506 12.958 -31.174 1.00 92.50 75 TRP A C 1
ATOM 595 O O . TRP A 1 75 ? 11.919 11.885 -30.992 1.00 92.50 75 TRP A O 1
ATOM 605 N N . THR A 1 76 ? 13.713 12.999 -31.737 1.00 93.81 76 THR A N 1
ATOM 606 C CA . THR A 1 76 ? 14.478 11.778 -32.046 1.00 93.81 76 THR A CA 1
ATOM 607 C C . THR A 1 76 ? 15.140 11.188 -30.796 1.00 93.81 76 THR A C 1
ATOM 609 O O . THR A 1 76 ? 15.246 11.841 -29.754 1.00 93.81 76 THR A O 1
ATOM 612 N N . GLU A 1 77 ? 15.610 9.939 -30.887 1.00 93.12 77 GLU A N 1
ATOM 613 C CA . GLU A 1 77 ? 16.390 9.310 -29.810 1.00 93.12 77 GLU A CA 1
ATOM 614 C C . GLU A 1 77 ? 17.653 10.120 -29.484 1.00 93.12 77 GLU A C 1
ATOM 616 O O . GLU A 1 77 ? 17.977 10.332 -28.317 1.00 93.12 77 GLU A O 1
ATOM 621 N N . GLU A 1 78 ? 18.345 10.629 -30.505 1.00 92.75 78 GLU A N 1
ATOM 622 C CA . GLU A 1 78 ? 19.546 11.447 -30.347 1.00 92.75 78 GLU A CA 1
ATOM 623 C C . GLU A 1 78 ? 19.248 12.782 -29.666 1.00 92.75 78 GLU A C 1
ATOM 625 O O . GLU A 1 78 ? 20.057 13.238 -28.856 1.00 92.75 78 GLU A O 1
ATOM 630 N N . GLU A 1 79 ? 18.109 13.411 -29.966 1.00 92.62 79 GLU A N 1
ATOM 631 C CA . GLU A 1 79 ? 17.691 14.658 -29.320 1.00 92.62 79 GLU A CA 1
ATOM 632 C C . GLU A 1 79 ? 17.400 14.437 -27.834 1.00 92.62 79 GLU A C 1
ATOM 634 O O . GLU A 1 79 ? 17.904 15.186 -26.992 1.00 92.62 79 GLU A O 1
ATOM 639 N N . LEU A 1 80 ? 16.669 13.369 -27.496 1.00 92.56 80 LEU A N 1
ATOM 640 C CA . LEU A 1 80 ? 16.371 13.005 -26.108 1.00 92.56 80 LEU A CA 1
ATOM 641 C C . LEU A 1 80 ? 17.639 12.644 -25.332 1.00 92.56 80 LEU A C 1
ATOM 643 O O . LEU A 1 80 ? 17.867 13.183 -24.247 1.00 92.56 80 LEU A O 1
ATOM 647 N N . LYS A 1 81 ? 18.500 11.797 -25.907 1.00 92.19 81 LYS A N 1
ATOM 648 C CA . LYS A 1 81 ? 19.799 11.438 -25.329 1.00 92.19 81 LYS A CA 1
ATOM 649 C C . LYS A 1 81 ? 20.670 12.671 -25.098 1.00 92.19 81 LYS A C 1
ATOM 651 O O . LYS A 1 81 ? 21.212 12.844 -24.010 1.00 92.19 81 LYS A O 1
ATOM 656 N N . SER A 1 82 ? 20.792 13.543 -26.099 1.00 91.31 82 SER A N 1
ATOM 657 C CA . SER A 1 82 ? 21.635 14.743 -26.008 1.00 91.31 82 SER A CA 1
ATOM 658 C C . SER A 1 82 ? 21.123 15.711 -24.942 1.00 91.31 82 SER A C 1
ATOM 660 O O . SER A 1 82 ? 21.914 16.267 -24.180 1.00 91.31 82 SER A O 1
ATOM 662 N N . ALA A 1 83 ? 19.803 15.903 -24.859 1.00 89.25 83 ALA A N 1
ATOM 663 C CA . ALA A 1 83 ? 19.187 16.732 -23.828 1.00 89.25 83 ALA A CA 1
ATOM 664 C C . ALA A 1 83 ? 19.390 16.145 -22.425 1.00 89.25 83 ALA A C 1
ATOM 666 O O . ALA A 1 83 ? 19.667 16.890 -21.485 1.00 89.25 83 ALA A O 1
ATOM 667 N N . LEU A 1 84 ? 19.302 14.818 -22.291 1.00 89.50 84 LEU A N 1
ATOM 668 C CA . LEU A 1 84 ? 19.563 14.112 -21.043 1.00 89.50 84 LEU A CA 1
ATOM 669 C C . LEU A 1 84 ? 21.020 14.283 -20.592 1.00 89.50 84 LEU A C 1
ATOM 671 O O . LEU A 1 84 ? 21.263 14.735 -19.476 1.00 89.50 84 LEU A O 1
ATOM 675 N N . GLU A 1 85 ? 21.989 13.984 -21.459 1.00 89.31 85 GLU A N 1
ATOM 676 C CA . GLU A 1 85 ? 23.424 14.091 -21.155 1.00 89.31 85 GLU A CA 1
ATOM 677 C C . GLU A 1 85 ? 23.847 15.519 -20.805 1.00 89.31 85 GLU A C 1
ATOM 679 O O . GLU A 1 85 ? 24.702 15.726 -19.945 1.00 89.31 85 GLU A O 1
ATOM 684 N N . GLU A 1 86 ? 23.255 16.514 -21.458 1.00 84.62 86 GLU A N 1
ATOM 685 C CA . GLU A 1 86 ? 23.512 17.913 -21.142 1.00 84.62 86 GLU A CA 1
ATOM 686 C C . GLU A 1 86 ? 22.844 18.335 -19.829 1.00 84.62 86 GLU A C 1
ATOM 688 O O . GLU A 1 86 ? 23.479 19.012 -19.023 1.00 84.62 86 GLU A O 1
ATOM 693 N N . GLY A 1 87 ? 21.609 17.892 -19.568 1.00 83.31 87 GLY A N 1
ATOM 694 C CA . GLY A 1 87 ? 20.921 18.136 -18.298 1.00 83.31 87 GLY A CA 1
ATOM 695 C C . GLY A 1 87 ? 21.701 17.585 -17.102 1.00 83.31 87 GLY A C 1
ATOM 696 O O . GLY A 1 87 ? 21.804 18.246 -16.074 1.00 83.31 87 GLY A O 1
ATOM 697 N N . LEU A 1 88 ? 22.342 16.426 -17.262 1.00 83.81 88 LEU A N 1
ATOM 698 C CA . LEU A 1 88 ? 23.189 15.811 -16.234 1.00 83.81 88 LEU A CA 1
ATOM 699 C C . LEU A 1 88 ? 24.499 16.565 -15.951 1.00 83.81 88 LEU A C 1
ATOM 701 O O . LEU A 1 88 ? 25.200 16.219 -15.002 1.00 83.81 88 LEU A O 1
ATOM 705 N N . LYS A 1 89 ? 24.845 17.598 -16.729 1.00 83.94 89 LYS A N 1
ATOM 706 C CA . LYS A 1 89 ? 25.990 18.476 -16.430 1.00 83.94 89 LYS A CA 1
ATOM 707 C C . LYS A 1 89 ? 25.639 19.580 -15.438 1.00 83.94 89 LYS A C 1
ATOM 709 O O . LYS A 1 89 ? 26.553 20.170 -14.867 1.00 83.94 89 LYS A O 1
ATOM 714 N N . ASP A 1 90 ? 24.353 19.874 -15.243 1.00 79.94 90 ASP A N 1
ATOM 715 C CA . ASP A 1 90 ? 23.898 20.894 -14.301 1.00 79.94 90 ASP A CA 1
ATOM 716 C C . ASP A 1 90 ? 23.793 20.302 -12.881 1.00 79.94 90 ASP A C 1
ATOM 718 O O . ASP A 1 90 ? 22.972 19.411 -12.635 1.00 79.94 90 ASP A O 1
ATOM 722 N N . PRO A 1 91 ? 24.574 20.798 -11.902 1.00 73.31 91 PRO A N 1
ATOM 723 C CA . PRO A 1 91 ? 24.484 20.331 -10.524 1.00 73.31 91 PRO A CA 1
ATOM 724 C C . PRO A 1 91 ? 23.080 20.460 -9.921 1.00 73.31 91 PRO A C 1
ATOM 726 O O . PRO A 1 91 ? 22.719 19.632 -9.092 1.00 73.31 91 PRO A O 1
ATOM 729 N N . ALA A 1 92 ? 22.270 21.445 -10.328 1.00 70.56 92 ALA A N 1
ATOM 730 C CA . ALA A 1 92 ? 20.900 21.611 -9.829 1.00 70.56 92 ALA A CA 1
ATOM 731 C C . ALA A 1 92 ? 19.955 20.487 -10.290 1.00 70.56 92 ALA A C 1
ATOM 733 O O . ALA A 1 92 ? 18.972 20.182 -9.620 1.00 70.56 92 ALA A O 1
ATOM 734 N N . VAL A 1 93 ? 20.275 19.858 -11.421 1.00 66.81 93 VAL A N 1
ATOM 735 C CA . VAL A 1 93 ? 19.533 18.738 -12.007 1.00 66.81 93 VAL A CA 1
ATOM 736 C C . VAL A 1 93 ? 19.974 17.397 -11.403 1.00 66.81 93 VAL A C 1
ATOM 738 O O . VAL A 1 93 ? 19.161 16.486 -11.235 1.00 66.81 93 VAL A O 1
ATOM 741 N N . VAL A 1 94 ? 21.264 17.277 -11.075 1.00 65.56 94 VAL A N 1
ATOM 742 C CA . VAL A 1 94 ? 21.869 16.070 -10.485 1.00 65.56 94 VAL A CA 1
ATOM 743 C C . VAL A 1 94 ? 21.587 15.970 -8.982 1.00 65.56 94 VAL A C 1
ATOM 745 O O . VAL A 1 94 ? 21.309 14.882 -8.470 1.00 65.56 94 VAL A O 1
ATOM 748 N N . LEU A 1 95 ? 21.642 17.100 -8.273 1.00 62.88 95 LEU A N 1
ATOM 749 C CA . LEU A 1 95 ? 21.308 17.207 -6.854 1.00 62.88 95 LEU A CA 1
ATOM 750 C C . LEU A 1 95 ? 19.783 17.245 -6.665 1.00 62.88 95 LEU A 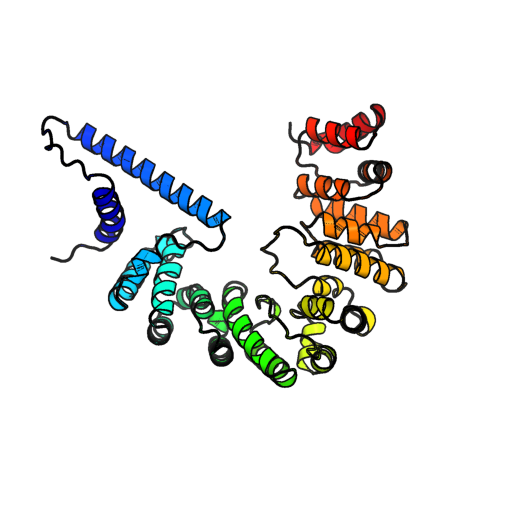C 1
ATOM 752 O O . LEU A 1 95 ? 19.035 17.387 -7.624 1.00 62.88 95 LEU A O 1
ATOM 756 N N . ASP A 1 96 ? 19.315 17.033 -5.435 1.00 61.09 96 ASP A N 1
ATOM 757 C CA . ASP A 1 96 ? 17.911 16.774 -5.063 1.00 61.09 96 ASP A CA 1
ATOM 758 C C . ASP A 1 96 ? 16.967 17.991 -5.256 1.00 61.09 96 ASP A C 1
ATOM 760 O O . ASP A 1 96 ? 16.415 18.548 -4.307 1.00 61.09 96 ASP A O 1
ATOM 764 N N . GLY A 1 97 ? 16.827 18.447 -6.505 1.00 62.66 97 GLY A N 1
ATOM 765 C CA . GLY A 1 97 ? 16.059 19.609 -6.946 1.00 62.66 97 GLY A CA 1
ATOM 766 C C . GLY A 1 97 ? 14.788 19.245 -7.719 1.00 62.66 97 GLY A C 1
ATOM 767 O O . GLY A 1 97 ? 14.566 18.105 -8.134 1.00 62.66 97 GLY A O 1
ATOM 768 N N . LYS A 1 98 ? 13.927 20.244 -7.953 1.00 66.06 98 LYS A N 1
ATOM 769 C CA . LYS A 1 98 ? 12.677 20.080 -8.725 1.00 66.06 98 LYS A CA 1
ATOM 770 C C . LYS A 1 98 ? 12.961 19.664 -10.177 1.00 66.06 98 LYS A C 1
ATOM 772 O O . LYS A 1 98 ? 12.124 19.030 -10.819 1.00 66.06 98 LYS A O 1
ATOM 777 N N . GLU A 1 99 ? 14.146 20.000 -10.663 1.00 69.88 99 GLU A N 1
ATOM 778 C CA . GLU A 1 99 ? 14.673 19.792 -12.003 1.00 69.88 99 GLU A CA 1
ATOM 779 C C . GLU A 1 99 ? 15.030 18.321 -12.270 1.00 69.88 99 GLU A C 1
ATOM 781 O O . GLU A 1 99 ? 14.943 17.868 -13.411 1.00 69.88 99 GLU A O 1
ATOM 786 N N . GLN A 1 100 ? 15.300 17.525 -11.227 1.00 73.38 100 GLN A N 1
ATOM 787 C CA . GLN A 1 100 ? 15.494 16.073 -11.343 1.00 73.38 100 GLN A CA 1
ATOM 788 C C . GLN A 1 100 ? 14.284 15.389 -11.999 1.00 73.38 100 GLN A C 1
ATOM 790 O O . GLN A 1 100 ? 14.414 14.391 -12.716 1.00 73.38 100 GLN A O 1
ATOM 795 N N . ARG A 1 101 ? 13.080 15.933 -11.772 1.00 77.81 101 ARG A N 1
ATOM 796 C CA . ARG A 1 101 ? 11.857 15.425 -12.391 1.00 77.81 101 ARG A CA 1
ATOM 797 C C . ARG A 1 101 ? 11.969 15.449 -13.912 1.00 77.81 101 ARG A C 1
ATOM 799 O O . ARG A 1 101 ? 11.597 14.452 -14.513 1.00 77.81 101 ARG A O 1
ATOM 806 N N . LEU A 1 102 ? 12.516 16.522 -14.492 1.00 80.88 102 LEU A N 1
ATOM 807 C CA . LEU A 1 102 ? 12.664 16.698 -15.940 1.00 80.88 102 LEU A CA 1
ATOM 808 C C . LEU A 1 102 ? 13.596 15.645 -16.551 1.00 80.88 102 LEU A C 1
ATOM 810 O O . LEU A 1 102 ? 13.290 15.102 -17.604 1.00 80.88 102 LEU A O 1
ATOM 814 N N . VAL A 1 103 ? 14.686 15.290 -15.868 1.00 86.19 103 VAL A N 1
ATOM 815 C CA . VAL A 1 103 ? 15.603 14.223 -16.311 1.00 86.19 103 VAL A CA 1
ATOM 816 C C . VAL A 1 103 ? 14.915 12.867 -16.357 1.00 86.19 103 VAL A C 1
ATOM 818 O O . VAL A 1 103 ? 15.021 12.161 -17.355 1.00 86.19 103 VAL A O 1
ATOM 821 N N . ARG A 1 104 ? 14.167 12.503 -15.307 1.00 86.69 104 ARG A N 1
ATOM 822 C CA . ARG A 1 104 ? 13.416 11.233 -15.278 1.00 86.69 104 ARG A CA 1
ATOM 823 C C . ARG A 1 104 ? 12.387 11.154 -16.400 1.00 86.69 104 ARG A C 1
ATOM 825 O O . ARG A 1 104 ? 12.117 10.087 -16.927 1.00 86.69 104 ARG A O 1
ATOM 832 N N . MET A 1 105 ? 11.822 12.299 -16.725 1.00 86.94 105 MET A N 1
ATOM 833 C CA . MET A 1 105 ? 10.828 12.530 -17.756 1.00 86.94 105 MET A CA 1
ATOM 834 C C . MET A 1 105 ? 11.410 12.404 -19.176 1.00 86.94 105 MET A C 1
ATOM 836 O O . MET A 1 105 ? 10.898 11.628 -19.974 1.00 86.94 105 MET A O 1
ATOM 840 N N . LEU A 1 106 ? 12.538 13.063 -19.455 1.00 90.12 106 LEU A N 1
ATOM 841 C CA . LEU A 1 106 ? 13.279 12.912 -20.713 1.00 90.12 106 LEU A CA 1
ATOM 842 C C . LEU A 1 106 ? 13.746 11.471 -20.914 1.00 90.12 106 LEU A C 1
ATOM 844 O O . LEU A 1 106 ? 13.570 10.896 -21.985 1.00 90.12 106 LEU A O 1
ATOM 848 N N . PHE A 1 107 ? 14.302 10.869 -19.861 1.00 93.69 107 PHE A N 1
ATOM 849 C CA . PHE A 1 107 ? 14.712 9.473 -19.906 1.00 93.69 107 PHE A CA 1
ATOM 850 C C . PHE A 1 107 ? 13.511 8.546 -20.114 1.00 93.69 107 PHE A C 1
ATOM 852 O O . PHE A 1 107 ? 13.605 7.596 -20.880 1.00 93.69 107 PHE A O 1
ATOM 859 N N . ARG A 1 108 ? 12.351 8.865 -19.521 1.00 92.25 108 ARG A N 1
ATOM 860 C CA . ARG A 1 108 ? 11.111 8.121 -19.751 1.00 92.25 108 ARG A CA 1
ATOM 861 C C . ARG A 1 108 ? 10.690 8.166 -21.216 1.00 92.25 108 ARG A C 1
ATOM 863 O O . ARG A 1 108 ? 10.434 7.111 -21.782 1.00 92.25 108 ARG A O 1
ATOM 870 N N . ALA A 1 109 ? 10.668 9.350 -21.824 1.00 92.31 109 ALA A N 1
ATOM 871 C CA . ALA A 1 109 ? 10.337 9.497 -23.238 1.00 92.31 109 ALA A CA 1
ATOM 872 C C . ALA A 1 109 ? 11.294 8.723 -24.148 1.00 92.31 109 ALA A C 1
ATOM 874 O O . ALA A 1 109 ? 10.872 8.164 -25.158 1.00 92.31 109 ALA A O 1
ATOM 875 N N . TRP A 1 110 ? 12.577 8.667 -23.784 1.00 95.62 110 TRP A N 1
ATOM 876 C CA . TRP A 1 110 ? 13.541 7.860 -24.519 1.00 95.62 110 TRP A CA 1
ATOM 877 C C . TRP A 1 110 ? 13.256 6.365 -24.359 1.00 95.62 110 TRP A C 1
ATOM 879 O O . TRP A 1 110 ? 13.158 5.671 -25.368 1.00 95.62 110 TRP A O 1
ATOM 889 N N . CYS A 1 111 ? 13.024 5.878 -23.135 1.00 95.00 111 CYS A N 1
ATOM 890 C CA . CYS A 1 111 ? 12.636 4.485 -22.908 1.00 95.00 111 CYS A CA 1
ATOM 891 C C . CYS A 1 111 ? 11.356 4.098 -23.667 1.00 95.00 111 CYS A C 1
ATOM 893 O O . CYS A 1 111 ? 11.291 3.001 -24.208 1.00 95.00 111 CYS A O 1
ATOM 895 N N . ASP A 1 112 ? 10.359 4.986 -23.732 1.00 91.94 112 ASP A N 1
ATOM 896 C CA . ASP A 1 112 ? 9.108 4.732 -24.461 1.00 91.94 112 ASP A CA 1
ATOM 897 C C . ASP A 1 112 ? 9.323 4.644 -25.988 1.00 91.94 112 ASP A C 1
ATOM 899 O O . ASP A 1 112 ? 8.543 3.989 -26.678 1.00 91.94 112 ASP A O 1
ATOM 903 N N . LYS A 1 113 ? 10.374 5.280 -26.529 1.00 92.94 113 LYS A N 1
ATOM 904 C CA . LYS A 1 113 ? 10.754 5.175 -27.949 1.00 92.94 113 LYS A CA 1
ATOM 905 C C . LYS A 1 113 ? 11.617 3.952 -28.238 1.00 92.94 113 LYS A C 1
ATOM 907 O O . LYS A 1 113 ? 11.394 3.281 -29.242 1.00 92.94 113 LYS A O 1
ATOM 912 N N . ASN A 1 114 ? 12.623 3.708 -27.403 1.00 96.06 114 ASN A N 1
ATOM 913 C CA . ASN A 1 114 ? 13.597 2.640 -27.589 1.00 96.06 114 ASN A CA 1
ATOM 914 C C . ASN A 1 114 ? 14.207 2.250 -26.240 1.00 96.06 114 ASN A C 1
ATOM 916 O O . ASN A 1 114 ? 15.178 2.849 -25.763 1.00 96.06 114 ASN A O 1
ATOM 920 N N . LEU A 1 115 ? 13.592 1.256 -25.605 1.00 95.88 115 LEU A N 1
ATOM 921 C CA . LEU A 1 115 ? 13.974 0.804 -24.276 1.00 95.88 115 LEU A CA 1
ATOM 922 C C . LEU A 1 115 ? 15.387 0.216 -24.273 1.00 95.88 115 LEU A C 1
ATOM 924 O O . LEU A 1 115 ? 16.172 0.525 -23.382 1.00 95.88 115 LEU A O 1
ATOM 928 N N . GLU A 1 116 ? 15.727 -0.587 -25.277 1.00 97.50 116 GLU A N 1
ATOM 929 C CA . GLU A 1 116 ? 17.009 -1.279 -25.386 1.00 97.50 116 GLU A CA 1
ATOM 930 C C . GLU A 1 116 ? 18.177 -0.292 -25.476 1.00 97.50 116 GLU A C 1
ATOM 932 O O . GLU A 1 116 ? 19.154 -0.417 -24.735 1.00 97.50 116 GLU A O 1
ATOM 937 N N . ASN A 1 117 ? 18.064 0.738 -26.321 1.00 97.12 117 ASN A N 1
ATOM 938 C CA . ASN A 1 117 ? 19.094 1.773 -26.429 1.00 97.12 117 ASN A CA 1
ATOM 939 C C . ASN A 1 117 ? 19.223 2.597 -25.140 1.00 97.12 117 ASN A C 1
ATOM 941 O O . ASN A 1 117 ? 20.338 2.941 -24.734 1.00 97.12 117 ASN A O 1
ATOM 945 N N . ALA A 1 118 ? 18.099 2.908 -24.487 1.00 96.69 118 ALA A N 1
ATOM 946 C CA . ALA A 1 118 ? 18.095 3.637 -23.223 1.00 96.69 118 ALA A CA 1
ATOM 947 C C . ALA A 1 118 ? 18.736 2.818 -22.085 1.00 96.69 118 ALA A C 1
ATOM 949 O O . ALA A 1 118 ? 19.510 3.373 -21.302 1.00 96.69 118 ALA A O 1
ATOM 950 N N . ILE A 1 119 ? 18.470 1.506 -22.020 1.00 97.12 119 ILE A N 1
ATOM 951 C CA . ILE A 1 119 ? 19.111 0.573 -21.079 1.00 97.12 119 ILE A CA 1
ATOM 952 C C . ILE A 1 119 ? 20.612 0.502 -21.344 1.00 97.12 119 ILE A C 1
ATOM 954 O O . ILE A 1 119 ? 21.392 0.718 -20.421 1.00 97.12 119 ILE A O 1
ATOM 958 N N . ALA A 1 120 ? 21.027 0.290 -22.595 1.00 97.19 120 ALA A N 1
ATOM 959 C CA . ALA A 1 120 ? 22.443 0.208 -22.942 1.00 97.19 120 ALA A CA 1
ATOM 960 C C . ALA A 1 120 ? 23.200 1.484 -22.535 1.00 97.19 120 ALA A C 1
ATOM 962 O O . ALA A 1 120 ? 24.304 1.425 -22.000 1.00 97.19 120 ALA A O 1
ATOM 963 N N . TRP A 1 121 ? 22.599 2.661 -22.728 1.00 96.50 121 TRP A N 1
ATOM 964 C CA . TRP A 1 121 ? 23.174 3.915 -22.240 1.00 96.50 121 TRP A CA 1
ATOM 965 C C . TRP A 1 121 ? 23.222 3.985 -20.705 1.00 96.50 121 TRP A C 1
ATOM 967 O O . TRP A 1 121 ? 24.246 4.373 -20.133 1.00 96.50 121 TRP A O 1
ATOM 977 N N . TRP A 1 122 ? 22.146 3.585 -20.029 1.00 95.62 122 TRP A N 1
ATOM 978 C CA . TRP A 1 122 ? 22.059 3.565 -18.568 1.00 95.62 122 TRP A CA 1
ATOM 979 C C . TRP A 1 122 ? 23.134 2.665 -17.937 1.00 95.62 122 TRP A C 1
ATOM 981 O O . TRP A 1 122 ? 23.807 3.095 -16.999 1.00 95.62 122 TRP A O 1
ATOM 991 N N . GLU A 1 123 ? 23.395 1.487 -18.505 1.00 95.88 123 GLU A N 1
ATOM 992 C CA . GLU A 1 123 ? 24.458 0.571 -18.059 1.00 95.88 123 GLU A CA 1
ATOM 993 C C . GLU A 1 123 ? 25.857 1.194 -18.187 1.00 95.88 123 GLU A C 1
ATOM 995 O O . GLU A 1 123 ? 26.729 0.953 -17.354 1.00 95.88 123 GLU A O 1
ATOM 1000 N N . THR A 1 124 ? 26.071 2.065 -19.181 1.00 95.00 124 THR A N 1
ATOM 1001 C CA . THR A 1 124 ? 27.343 2.795 -19.344 1.00 95.00 124 THR A CA 1
ATOM 1002 C C . THR A 1 124 ? 27.475 4.043 -18.471 1.00 95.00 124 THR A C 1
ATOM 1004 O O . THR A 1 124 ? 28.539 4.667 -18.454 1.00 95.00 124 THR A O 1
ATOM 1007 N N . THR A 1 125 ? 26.421 4.439 -17.750 1.00 90.06 125 THR A N 1
ATOM 1008 C CA . THR A 1 125 ? 26.434 5.654 -16.927 1.00 90.06 125 THR A CA 1
ATOM 1009 C C . THR A 1 125 ? 27.383 5.477 -15.733 1.00 90.06 125 THR A C 1
ATOM 1011 O O . THR A 1 125 ? 27.106 4.652 -14.868 1.00 90.06 125 THR A O 1
ATOM 1014 N N . PRO A 1 126 ? 28.464 6.276 -15.595 1.00 84.56 126 PRO A N 1
ATOM 1015 C CA . PRO A 1 126 ? 29.469 6.049 -14.546 1.00 84.56 126 PRO A CA 1
ATOM 1016 C C . PRO A 1 126 ? 28.972 6.294 -13.115 1.00 84.56 126 PRO A C 1
ATOM 1018 O O . PRO A 1 126 ? 29.620 5.901 -12.150 1.00 84.56 126 PRO A O 1
ATOM 1021 N N . SER A 1 127 ? 27.862 7.019 -12.964 1.00 87.44 127 SER A N 1
ATOM 1022 C CA . SER A 1 127 ? 27.293 7.358 -11.665 1.00 87.44 127 SER A CA 1
ATOM 1023 C C . SER A 1 127 ? 26.264 6.310 -11.250 1.00 87.44 127 SER A C 1
ATOM 1025 O O . SER A 1 127 ? 25.123 6.341 -11.708 1.00 87.44 127 SER A O 1
ATOM 1027 N N . GLU A 1 128 ? 26.646 5.440 -10.316 1.00 87.44 128 GLU A N 1
ATOM 1028 C CA . GLU A 1 128 ? 25.755 4.456 -9.681 1.00 87.44 128 GLU A CA 1
ATOM 1029 C C . GLU A 1 128 ? 24.510 5.124 -9.071 1.00 87.44 128 GLU A C 1
ATOM 1031 O O . GLU A 1 128 ? 23.381 4.666 -9.223 1.00 87.44 128 GLU A O 1
ATOM 1036 N N . PHE A 1 129 ? 24.695 6.297 -8.464 1.00 85.56 129 PHE A N 1
ATOM 1037 C CA . PHE A 1 129 ? 23.606 7.125 -7.953 1.00 85.56 129 PHE A CA 1
ATOM 1038 C C . PHE A 1 129 ? 22.586 7.504 -9.036 1.00 85.56 129 PHE A C 1
ATOM 1040 O O . PHE A 1 129 ? 21.376 7.450 -8.807 1.00 85.56 129 PHE A O 1
ATOM 1047 N N . MET A 1 130 ? 23.059 7.886 -10.226 1.00 85.88 130 MET A N 1
ATOM 1048 C CA . MET A 1 130 ? 22.173 8.166 -11.355 1.00 85.88 130 MET A CA 1
ATOM 1049 C C . MET A 1 130 ? 21.506 6.898 -11.871 1.00 85.88 130 MET A C 1
ATOM 1051 O O . MET A 1 130 ? 20.317 6.940 -12.187 1.00 85.88 130 MET A O 1
ATOM 1055 N N . GLN A 1 131 ? 22.222 5.774 -11.892 1.00 91.00 131 GLN A N 1
ATOM 1056 C CA . GLN A 1 131 ? 21.637 4.495 -12.274 1.00 91.00 131 GLN A CA 1
ATOM 1057 C C . GLN A 1 131 ? 20.471 4.118 -11.351 1.00 91.00 131 GLN A C 1
ATOM 1059 O O . GLN A 1 131 ? 19.369 3.861 -11.836 1.00 91.00 131 GLN A O 1
ATOM 1064 N N . VAL A 1 132 ? 20.667 4.213 -10.033 1.00 89.06 132 VAL A N 1
ATOM 1065 C CA . VAL A 1 132 ? 19.621 4.020 -9.015 1.00 89.06 132 VAL A CA 1
ATOM 1066 C C . VAL A 1 132 ? 18.440 4.978 -9.220 1.00 89.06 132 VAL A C 1
ATOM 1068 O O . VAL A 1 132 ? 17.281 4.595 -9.085 1.00 89.06 132 VAL A O 1
ATOM 1071 N N . ARG A 1 133 ? 18.695 6.250 -9.546 1.00 84.56 133 ARG A N 1
ATOM 1072 C CA . ARG A 1 133 ? 17.623 7.243 -9.753 1.00 84.56 133 ARG A CA 1
ATOM 1073 C C . ARG A 1 133 ? 16.786 6.975 -11.003 1.00 84.56 133 ARG A C 1
ATOM 1075 O O . ARG A 1 133 ? 15.603 7.329 -11.030 1.00 84.56 133 ARG A O 1
ATOM 1082 N N . LEU A 1 134 ? 17.394 6.396 -12.033 1.00 90.12 134 LEU A N 1
ATOM 1083 C CA . LEU A 1 134 ? 16.762 6.135 -13.323 1.00 90.12 134 LEU A CA 1
ATOM 1084 C C . LEU A 1 134 ? 16.180 4.717 -13.443 1.00 90.12 134 LEU A C 1
ATOM 1086 O O . LEU A 1 134 ? 15.296 4.515 -14.273 1.00 90.12 134 LEU A O 1
ATOM 1090 N N . SER A 1 135 ? 16.568 3.766 -12.587 1.00 92.50 135 SER A N 1
ATOM 1091 C CA . SER A 1 135 ? 16.052 2.384 -12.607 1.00 92.50 135 SER A CA 1
ATOM 1092 C C . SER A 1 135 ? 14.525 2.323 -12.474 1.00 92.50 135 SER A C 1
ATOM 1094 O O . SER A 1 135 ? 13.856 1.584 -13.194 1.00 92.50 135 SER A O 1
ATOM 1096 N N . GLY A 1 136 ? 13.934 3.198 -11.652 1.00 88.69 136 GLY A N 1
ATOM 1097 C CA . GLY A 1 136 ? 12.477 3.305 -11.533 1.00 88.69 136 GLY A CA 1
ATOM 1098 C C . GLY A 1 136 ? 11.772 3.765 -12.814 1.00 88.69 136 GLY A C 1
ATOM 1099 O O . GLY A 1 136 ? 10.602 3.452 -13.017 1.00 88.69 136 GLY A O 1
ATOM 1100 N N . VAL A 1 137 ? 12.465 4.497 -13.692 1.00 91.19 137 VAL A N 1
ATOM 1101 C CA . VAL A 1 137 ? 11.939 4.891 -15.007 1.00 91.19 137 VAL A CA 1
ATOM 1102 C C . VAL A 1 137 ? 11.972 3.709 -15.973 1.00 91.19 137 VAL A C 1
ATOM 1104 O O . VAL A 1 137 ? 10.970 3.477 -16.646 1.00 91.19 137 VAL A O 1
ATOM 1107 N N . ILE A 1 138 ? 13.060 2.929 -15.971 1.00 95.19 138 ILE A N 1
ATOM 1108 C CA . ILE A 1 138 ? 13.178 1.677 -16.740 1.00 95.19 138 ILE A CA 1
ATOM 1109 C C . ILE A 1 138 ? 12.052 0.727 -16.349 1.00 95.19 138 ILE A C 1
ATOM 1111 O O . ILE A 1 138 ? 11.287 0.283 -17.202 1.00 95.19 138 ILE A O 1
ATOM 1115 N N . GLY A 1 139 ? 11.880 0.480 -15.047 1.00 92.44 139 GLY A N 1
ATOM 1116 C CA . GLY A 1 139 ? 10.832 -0.419 -14.581 1.00 92.44 139 GLY A CA 1
ATOM 1117 C C . GLY A 1 139 ? 9.429 0.053 -14.950 1.00 92.44 139 GLY A C 1
ATOM 1118 O O . GLY A 1 139 ? 8.552 -0.743 -15.306 1.00 92.44 139 GLY A O 1
ATOM 1119 N N . ALA A 1 140 ? 9.229 1.369 -14.963 1.00 90.00 140 ALA A N 1
ATOM 1120 C CA . ALA A 1 140 ? 7.985 1.946 -15.419 1.00 90.00 140 ALA A CA 1
ATOM 1121 C C . ALA A 1 140 ? 7.766 1.800 -16.930 1.00 90.00 140 ALA A C 1
ATOM 1123 O O . ALA A 1 140 ? 6.620 1.624 -17.353 1.00 90.00 140 ALA A O 1
ATOM 1124 N N . ALA A 1 141 ? 8.814 1.922 -17.745 1.00 92.81 141 ALA A N 1
ATOM 1125 C CA . ALA A 1 141 ? 8.742 1.862 -19.206 1.00 92.81 141 ALA A CA 1
ATOM 1126 C C . ALA A 1 141 ? 8.731 0.432 -19.756 1.00 92.81 141 ALA A C 1
ATOM 1128 O O . ALA A 1 141 ? 8.357 0.226 -20.904 1.00 92.81 141 ALA A O 1
ATOM 1129 N N . TRP A 1 142 ? 9.080 -0.555 -18.926 1.00 95.75 142 TRP A N 1
ATOM 1130 C CA . TRP A 1 142 ? 9.154 -1.955 -19.336 1.00 95.75 142 TRP A CA 1
ATOM 1131 C C . TRP A 1 142 ? 7.847 -2.467 -19.981 1.00 95.75 142 TRP A C 1
ATOM 1133 O O . TRP A 1 142 ? 6.780 -2.214 -19.413 1.00 95.75 142 TRP A O 1
ATOM 1143 N N . PRO A 1 143 ? 7.878 -3.197 -21.109 1.00 95.56 143 PRO A N 1
ATOM 1144 C CA . PRO A 1 143 ? 6.669 -3.731 -21.734 1.00 95.56 143 PRO A CA 1
ATOM 1145 C C . PRO A 1 143 ? 5.944 -4.741 -20.835 1.00 95.56 143 PRO A C 1
ATOM 1147 O O . PRO A 1 143 ? 6.577 -5.559 -20.167 1.00 95.56 143 PRO A O 1
ATOM 1150 N N . GLU A 1 144 ? 4.610 -4.687 -20.798 1.00 92.81 144 GLU A N 1
ATOM 1151 C CA . GLU A 1 144 ? 3.799 -5.581 -19.951 1.00 92.81 144 GLU A CA 1
ATOM 1152 C C . GLU A 1 144 ? 3.869 -7.048 -20.405 1.00 92.81 144 GLU A C 1
ATOM 1154 O O . GLU A 1 144 ? 3.869 -7.951 -19.573 1.00 92.81 144 GLU A O 1
ATOM 1159 N N . ASP A 1 145 ? 3.986 -7.289 -21.711 1.00 95.94 145 ASP A N 1
ATOM 1160 C CA . ASP A 1 145 ? 4.129 -8.615 -22.326 1.00 95.94 145 ASP A CA 1
ATOM 1161 C C . ASP A 1 145 ? 5.525 -9.236 -22.132 1.00 95.94 145 ASP A C 1
ATOM 1163 O O . ASP A 1 145 ? 5.705 -10.436 -22.343 1.00 95.94 145 ASP A O 1
ATOM 1167 N N . ARG A 1 146 ? 6.497 -8.435 -21.673 1.00 97.12 146 ARG A N 1
ATOM 1168 C CA . ARG A 1 146 ? 7.868 -8.841 -21.319 1.00 97.12 146 ARG A CA 1
ATOM 1169 C C . ARG A 1 146 ? 8.125 -8.736 -19.811 1.00 97.12 146 ARG A C 1
ATOM 1171 O O . ARG A 1 146 ? 9.252 -8.494 -19.381 1.00 97.12 146 ARG A O 1
ATOM 1178 N N . GLY A 1 147 ? 7.086 -8.897 -18.991 1.00 96.88 147 GLY A N 1
ATOM 1179 C CA . GLY A 1 147 ? 7.151 -8.757 -17.535 1.00 96.88 147 GLY A CA 1
ATOM 1180 C C . GLY A 1 147 ? 8.197 -9.652 -16.861 1.00 96.88 147 GLY A C 1
ATOM 1181 O O . GLY A 1 147 ? 8.959 -9.163 -16.031 1.00 96.88 147 GLY A O 1
ATOM 1182 N N . MET A 1 148 ? 8.267 -10.939 -17.218 1.00 97.69 148 MET A N 1
ATOM 1183 C CA . MET A 1 148 ? 9.234 -11.888 -16.643 1.00 97.69 148 MET A CA 1
ATOM 1184 C C . MET A 1 148 ? 10.674 -11.569 -17.040 1.00 97.69 148 MET A C 1
ATOM 1186 O O . MET A 1 148 ? 11.551 -11.586 -16.184 1.00 97.69 148 MET A O 1
ATOM 1190 N N . GLU A 1 149 ? 10.906 -11.184 -18.295 1.00 98.12 149 GLU A N 1
ATOM 1191 C CA . GLU A 1 149 ? 12.214 -10.690 -18.739 1.00 98.12 149 GLU A CA 1
ATOM 1192 C C . GLU A 1 149 ? 12.628 -9.446 -17.937 1.00 98.12 149 GLU A C 1
ATOM 1194 O O . GLU A 1 149 ? 13.776 -9.305 -17.522 1.00 98.12 149 GLU A O 1
ATOM 1199 N N . GLY A 1 150 ? 11.675 -8.555 -17.651 1.00 96.88 150 GLY A N 1
ATOM 1200 C CA . GLY A 1 150 ? 11.922 -7.390 -16.807 1.00 96.88 150 GLY A CA 1
ATOM 1201 C C . GLY A 1 150 ? 12.248 -7.748 -15.367 1.00 96.88 150 GLY A C 1
ATOM 1202 O O . GLY A 1 150 ? 13.123 -7.131 -14.762 1.00 96.88 150 GLY A O 1
ATOM 1203 N N . LEU A 1 151 ? 11.571 -8.750 -14.811 1.00 96.88 151 LEU A N 1
ATOM 1204 C CA . LEU A 1 151 ? 11.873 -9.251 -13.476 1.00 96.88 151 LEU A CA 1
ATOM 1205 C C . LEU A 1 151 ? 13.299 -9.804 -13.406 1.00 96.88 151 LEU A C 1
ATOM 1207 O O . LEU A 1 151 ? 14.045 -9.433 -12.505 1.00 96.88 151 LEU A O 1
ATOM 1211 N N . GLU A 1 152 ? 13.692 -10.619 -14.385 1.00 98.00 152 GLU A N 1
ATOM 1212 C CA . GLU A 1 152 ? 15.054 -11.147 -14.508 1.00 98.00 152 GLU A CA 1
ATOM 1213 C C . GLU A 1 152 ? 16.084 -10.017 -14.617 1.00 98.00 152 GLU A C 1
ATOM 1215 O O . GLU A 1 152 ? 17.087 -10.022 -13.900 1.00 98.00 152 GLU A O 1
ATOM 1220 N N . PHE A 1 153 ? 15.806 -9.005 -15.445 1.00 97.50 153 PHE A N 1
ATOM 1221 C CA . PHE A 1 153 ? 16.654 -7.821 -15.574 1.00 97.50 153 PHE A CA 1
ATOM 1222 C C . PHE A 1 153 ? 16.803 -7.067 -14.245 1.00 97.50 153 PHE A C 1
ATOM 1224 O O . PHE A 1 153 ? 17.915 -6.691 -13.869 1.00 97.50 153 PHE A O 1
ATOM 1231 N N . ALA A 1 154 ? 15.705 -6.867 -13.509 1.00 95.81 154 ALA A N 1
ATOM 1232 C CA . ALA A 1 154 ? 15.726 -6.205 -12.209 1.00 95.81 154 ALA A CA 1
ATOM 1233 C C . ALA A 1 154 ? 16.511 -7.010 -11.167 1.00 95.81 154 ALA A C 1
ATOM 1235 O O . ALA A 1 154 ? 17.273 -6.435 -10.392 1.00 95.81 154 ALA A O 1
ATOM 1236 N N . CYS A 1 155 ? 16.356 -8.335 -11.163 1.00 95.88 155 CYS A N 1
ATOM 1237 C CA . CYS A 1 155 ? 17.099 -9.240 -10.293 1.00 95.88 155 CYS A CA 1
ATOM 1238 C C . CYS A 1 155 ? 18.603 -9.233 -10.601 1.00 95.88 155 CYS A C 1
ATOM 1240 O O . CYS A 1 155 ? 19.406 -9.256 -9.670 1.00 95.88 155 CYS A O 1
ATOM 1242 N N . ALA A 1 156 ? 18.993 -9.147 -11.877 1.00 96.88 156 ALA A N 1
ATOM 1243 C CA . ALA A 1 156 ? 20.393 -9.029 -12.287 1.00 96.88 156 ALA A CA 1
ATOM 1244 C C . ALA A 1 156 ? 21.034 -7.686 -11.882 1.00 96.88 156 ALA A C 1
ATOM 1246 O O . ALA A 1 156 ? 22.245 -7.619 -11.687 1.00 96.88 156 ALA A O 1
ATOM 1247 N N . HIS A 1 157 ? 20.220 -6.641 -11.708 1.00 95.62 157 HIS A N 1
ATOM 1248 C CA . HIS A 1 157 ? 20.633 -5.287 -11.325 1.00 95.62 157 HIS A CA 1
ATOM 1249 C C . HIS A 1 157 ? 20.057 -4.884 -9.959 1.00 95.62 157 HIS A C 1
ATOM 1251 O O . HIS A 1 157 ? 19.578 -3.760 -9.761 1.00 95.62 157 HIS A O 1
ATOM 1257 N N . SER A 1 158 ? 20.034 -5.826 -9.011 1.00 93.62 158 SER A N 1
ATOM 1258 C CA . SER A 1 158 ? 19.272 -5.659 -7.774 1.00 93.62 158 SER A CA 1
ATOM 1259 C C . SER A 1 158 ? 19.735 -4.473 -6.932 1.00 93.62 158 SER A C 1
ATOM 1261 O O . SER A 1 158 ? 18.891 -3.825 -6.327 1.00 93.62 158 SER A O 1
ATOM 1263 N N . GLU A 1 159 ? 21.016 -4.098 -6.945 1.00 91.06 159 GLU A N 1
ATOM 1264 C CA . GLU A 1 159 ? 21.519 -2.916 -6.227 1.00 91.06 159 GLU A CA 1
ATOM 1265 C C . GLU A 1 159 ? 20.881 -1.615 -6.747 1.00 91.06 159 GLU A C 1
ATOM 1267 O O . GLU A 1 159 ? 20.388 -0.792 -5.967 1.00 91.06 159 GLU A O 1
ATOM 1272 N N . GLN A 1 160 ? 20.792 -1.462 -8.073 1.00 92.00 160 GLN A N 1
ATOM 1273 C CA . GLN A 1 160 ? 20.205 -0.283 -8.708 1.00 92.00 160 GLN A CA 1
ATOM 1274 C C . GLN A 1 160 ? 18.683 -0.223 -8.525 1.00 92.00 160 GLN A C 1
ATOM 1276 O O . GLN A 1 160 ? 18.103 0.864 -8.433 1.00 92.00 160 GLN A O 1
ATOM 1281 N N . PHE A 1 161 ? 18.025 -1.381 -8.476 1.00 90.31 161 PHE A N 1
ATOM 1282 C CA . PHE A 1 161 ? 16.577 -1.497 -8.296 1.00 90.31 161 PHE A CA 1
ATOM 1283 C C . PHE A 1 161 ? 16.141 -1.489 -6.821 1.00 90.31 161 PHE A C 1
ATOM 1285 O O . PHE A 1 161 ? 15.028 -1.050 -6.517 1.00 90.31 161 PHE A O 1
ATOM 1292 N N . PHE A 1 162 ? 17.013 -1.899 -5.898 1.00 82.25 162 PHE A N 1
ATOM 1293 C CA . PHE A 1 162 ? 16.784 -1.839 -4.458 1.00 82.25 162 PHE A CA 1
ATOM 1294 C C . PHE A 1 162 ? 16.935 -0.407 -3.939 1.00 82.25 162 PHE A C 1
ATOM 1296 O O . PHE A 1 162 ? 16.031 0.068 -3.259 1.00 82.25 162 PHE A O 1
ATOM 1303 N N . GLY A 1 163 ? 18.004 0.304 -4.322 1.00 69.56 163 GLY A N 1
ATOM 1304 C CA . GLY A 1 163 ? 18.136 1.766 -4.252 1.00 69.56 163 GLY A CA 1
ATOM 1305 C C . GLY A 1 163 ? 17.494 2.498 -3.056 1.00 69.56 163 GLY A C 1
ATOM 1306 O O . GLY A 1 163 ? 17.527 2.047 -1.915 1.00 69.56 163 GLY A O 1
ATOM 1307 N N . TYR A 1 164 ? 16.899 3.670 -3.313 1.00 60.31 164 TYR A N 1
ATOM 1308 C CA . TYR A 1 164 ? 16.196 4.512 -2.327 1.00 60.31 164 TYR A CA 1
ATOM 1309 C C . TYR A 1 164 ? 14.902 3.865 -1.784 1.00 60.31 164 TYR A C 1
ATOM 1311 O O . TYR A 1 164 ? 13.794 4.323 -2.070 1.00 60.31 164 TYR A O 1
ATOM 1319 N N . GLY A 1 165 ? 15.024 2.794 -0.998 1.00 57.03 165 GLY A N 1
ATOM 1320 C CA . GLY A 1 165 ? 13.892 2.140 -0.334 1.00 57.03 165 GLY A CA 1
ATOM 1321 C C . GLY A 1 165 ? 12.976 1.359 -1.280 1.00 57.03 165 GLY A C 1
ATOM 1322 O O . GLY A 1 165 ? 11.771 1.309 -1.049 1.00 57.03 165 GLY A O 1
ATOM 1323 N N . SER A 1 166 ? 13.534 0.797 -2.357 1.00 59.88 166 SER A N 1
ATOM 1324 C CA . SER A 1 166 ? 12.922 -0.215 -3.237 1.00 59.88 166 SER A CA 1
ATOM 1325 C C . SER A 1 166 ? 11.669 0.205 -4.015 1.00 59.88 166 SER A C 1
ATOM 1327 O O . SER A 1 166 ? 11.079 -0.593 -4.735 1.00 59.88 166 SER A O 1
ATOM 1329 N N . VAL A 1 167 ? 11.283 1.483 -3.975 1.00 63.94 167 VAL A N 1
ATOM 1330 C CA . VAL A 1 167 ? 10.172 2.010 -4.793 1.00 63.94 167 VAL A CA 1
ATOM 1331 C C . VAL A 1 167 ? 10.488 1.927 -6.295 1.00 63.94 167 VAL A C 1
ATOM 1333 O O . VAL A 1 167 ? 9.581 1.827 -7.120 1.00 63.94 167 VAL A O 1
ATOM 1336 N N . ALA A 1 168 ? 11.773 1.943 -6.661 1.00 70.50 168 ALA A N 1
ATOM 1337 C CA . ALA A 1 168 ? 12.223 1.874 -8.048 1.00 70.50 168 ALA A CA 1
ATOM 1338 C C . ALA A 1 168 ? 11.908 0.524 -8.721 1.00 70.50 168 ALA A C 1
ATOM 1340 O O . ALA A 1 168 ? 11.575 0.497 -9.904 1.00 70.50 168 ALA A O 1
ATOM 1341 N N . SER A 1 169 ? 11.935 -0.587 -7.980 1.00 81.94 169 SER A N 1
ATOM 1342 C CA . SER A 1 169 ? 11.608 -1.913 -8.516 1.00 81.94 169 SER A CA 1
ATOM 1343 C C . SER A 1 169 ? 10.107 -2.199 -8.586 1.00 81.94 169 SER A C 1
ATOM 1345 O O . SER A 1 169 ? 9.691 -3.103 -9.307 1.00 81.94 169 SER A O 1
ATOM 1347 N N . GLY A 1 170 ? 9.263 -1.415 -7.907 1.00 86.75 170 GLY A N 1
ATOM 1348 C CA . GLY A 1 170 ? 7.846 -1.741 -7.728 1.00 86.75 170 GLY A CA 1
ATOM 1349 C C . GLY A 1 170 ? 7.069 -2.027 -9.018 1.00 86.75 170 GLY A C 1
ATOM 1350 O O . GLY A 1 170 ? 6.276 -2.967 -9.044 1.00 86.75 170 GLY A O 1
ATOM 1351 N N . GLN A 1 171 ? 7.307 -1.265 -10.095 1.00 89.62 171 GLN A N 1
ATOM 1352 C CA . GLN A 1 171 ? 6.593 -1.439 -11.372 1.00 89.62 171 GLN A CA 1
ATOM 1353 C C . GLN A 1 171 ? 7.096 -2.625 -12.198 1.00 89.62 171 GLN A C 1
ATOM 1355 O O . GLN A 1 171 ? 6.286 -3.335 -12.789 1.00 89.62 171 GLN A O 1
ATOM 1360 N N . ILE A 1 172 ? 8.409 -2.868 -12.235 1.00 93.62 172 ILE A N 1
ATOM 1361 C CA . ILE A 1 172 ? 8.955 -4.000 -12.996 1.00 93.62 172 ILE A CA 1
ATOM 1362 C C . ILE A 1 172 ? 8.654 -5.326 -12.295 1.00 93.62 172 ILE A C 1
ATOM 1364 O O . ILE A 1 172 ? 8.235 -6.279 -12.945 1.00 93.62 172 ILE A O 1
ATOM 1368 N N . MET A 1 173 ? 8.725 -5.344 -10.957 1.00 93.94 173 MET A N 1
ATOM 1369 C CA . MET A 1 173 ? 8.302 -6.491 -10.152 1.00 93.94 173 MET A CA 1
ATOM 1370 C C . MET A 1 173 ? 6.811 -6.776 -10.326 1.00 93.94 173 MET A C 1
ATOM 1372 O O . MET A 1 173 ? 6.433 -7.933 -10.482 1.00 93.94 173 MET A O 1
ATOM 1376 N N . GLN A 1 174 ? 5.964 -5.737 -10.352 1.00 93.12 174 GLN A N 1
ATOM 1377 C CA . GLN A 1 174 ? 4.529 -5.897 -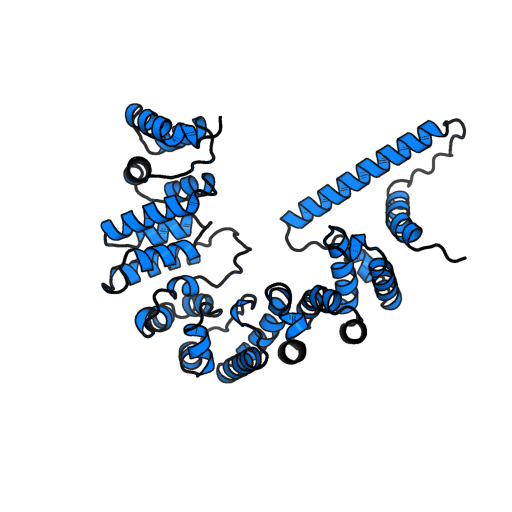10.598 1.00 93.12 174 GLN A CA 1
ATOM 1378 C C . GLN A 1 174 ? 4.265 -6.562 -11.948 1.00 93.12 174 GLN A C 1
ATOM 1380 O O . GLN A 1 174 ? 3.481 -7.500 -11.999 1.00 93.12 174 GLN A O 1
ATOM 1385 N N . LYS A 1 175 ? 4.909 -6.105 -13.030 1.00 95.44 175 LYS A N 1
ATOM 1386 C CA . LYS A 1 175 ? 4.728 -6.682 -14.374 1.00 95.44 175 LYS A CA 1
ATOM 1387 C C . LYS A 1 175 ? 5.180 -8.142 -14.426 1.00 95.44 175 LYS A C 1
ATOM 1389 O O . LYS A 1 175 ? 4.442 -8.982 -14.933 1.00 95.44 175 LYS A O 1
ATOM 1394 N N . GLY A 1 176 ? 6.337 -8.455 -13.840 1.00 97.12 176 GLY A N 1
ATOM 1395 C CA . GLY A 1 176 ? 6.825 -9.830 -13.716 1.00 97.12 176 GLY A CA 1
ATOM 1396 C C . GLY A 1 176 ? 5.869 -10.730 -12.946 1.00 97.12 176 GLY A C 1
ATOM 1397 O O . GLY A 1 176 ? 5.426 -11.752 -13.463 1.00 97.12 176 GLY A O 1
ATOM 1398 N N . LEU A 1 177 ? 5.465 -10.314 -11.745 1.00 96.25 177 LEU A N 1
ATOM 1399 C CA . LEU A 1 177 ? 4.505 -11.068 -10.940 1.00 96.25 177 LEU A CA 1
ATOM 1400 C C . LEU A 1 177 ? 3.136 -11.179 -11.623 1.00 96.25 177 LEU A C 1
ATOM 1402 O O . LEU A 1 177 ? 2.509 -12.227 -11.540 1.00 96.25 177 LEU A O 1
ATOM 1406 N N . GLN A 1 178 ? 2.682 -10.153 -12.345 1.00 95.56 178 GLN A N 1
ATOM 1407 C CA . GLN A 1 178 ? 1.431 -10.192 -13.105 1.00 95.56 178 GLN A CA 1
ATOM 1408 C C . GLN A 1 178 ? 1.471 -11.233 -14.231 1.00 95.56 178 GLN A C 1
ATOM 1410 O O . GLN A 1 178 ? 0.485 -11.943 -14.438 1.00 95.56 178 GLN A O 1
ATOM 1415 N N . GLN A 1 179 ? 2.601 -11.349 -14.933 1.00 97.06 179 GLN A N 1
ATOM 1416 C CA . GLN A 1 179 ? 2.805 -12.387 -15.940 1.00 97.06 179 GLN A CA 1
ATOM 1417 C C . GLN A 1 179 ? 2.925 -13.776 -15.298 1.00 97.06 179 GLN A C 1
ATOM 1419 O O . GLN A 1 179 ? 2.302 -14.720 -15.778 1.00 97.06 179 GLN A O 1
ATOM 1424 N N . ALA A 1 180 ? 3.647 -13.900 -14.181 1.00 97.69 180 ALA A N 1
ATOM 1425 C CA . ALA A 1 180 ? 3.752 -15.147 -13.425 1.00 97.69 180 ALA A CA 1
ATOM 1426 C C . ALA A 1 180 ? 2.378 -15.637 -12.937 1.00 97.69 180 ALA A C 1
ATOM 1428 O O . ALA A 1 180 ? 2.055 -16.815 -13.044 1.00 97.69 180 ALA A O 1
ATOM 1429 N N . VAL A 1 181 ? 1.519 -14.724 -12.480 1.00 97.19 181 VAL A N 1
ATOM 1430 C CA . VAL A 1 181 ? 0.138 -15.025 -12.087 1.00 97.19 181 VAL A CA 1
ATOM 1431 C C . VAL A 1 181 ? -0.664 -15.638 -13.238 1.00 97.19 181 VAL A C 1
ATOM 1433 O O . VAL A 1 181 ? -1.423 -16.579 -13.005 1.00 97.19 181 VAL A O 1
ATOM 1436 N N . ALA A 1 182 ? -0.467 -15.175 -14.477 1.00 95.75 182 ALA A N 1
ATOM 1437 C CA . ALA A 1 182 ? -1.103 -15.776 -15.652 1.00 95.75 182 ALA A CA 1
ATOM 1438 C C . ALA A 1 182 ? -0.616 -17.214 -15.928 1.00 95.75 182 ALA A C 1
ATOM 1440 O O . ALA A 1 182 ? -1.344 -18.001 -16.530 1.00 95.75 182 ALA A O 1
ATOM 1441 N N . GLY A 1 183 ? 0.586 -17.568 -15.461 1.00 96.12 183 GLY A N 1
ATOM 1442 C CA . GLY A 1 183 ? 1.141 -18.923 -15.497 1.00 96.12 183 GLY A CA 1
ATOM 1443 C C . GLY A 1 183 ? 0.753 -19.814 -14.304 1.00 96.12 183 GLY A C 1
ATOM 1444 O O . GLY A 1 183 ? 1.047 -21.009 -14.306 1.00 96.12 183 GLY A O 1
ATOM 1445 N N . GLY A 1 184 ? 0.056 -19.269 -13.303 1.00 97.56 184 GLY A N 1
ATOM 1446 C CA . GLY A 1 184 ? -0.456 -20.006 -12.148 1.00 97.56 184 GLY A CA 1
ATOM 1447 C C . GLY A 1 184 ? 0.512 -20.103 -10.962 1.00 97.56 184 GLY A C 1
ATOM 1448 O O . GLY A 1 184 ? 1.557 -19.460 -10.905 1.00 97.56 184 GLY A O 1
ATOM 1449 N N . VAL A 1 185 ? 0.139 -20.921 -9.975 1.00 98.06 185 VAL A N 1
ATOM 1450 C CA . VAL A 1 185 ? 0.789 -20.994 -8.650 1.00 98.06 185 VAL A CA 1
ATOM 1451 C C . VAL A 1 185 ? 2.301 -21.234 -8.719 1.00 98.06 185 VAL A C 1
ATOM 1453 O O . VAL A 1 185 ? 3.061 -20.557 -8.027 1.00 98.06 185 VAL A O 1
ATOM 1456 N N . ASN A 1 186 ? 2.749 -22.171 -9.559 1.00 98.12 186 ASN A N 1
ATOM 1457 C CA . ASN A 1 186 ? 4.165 -22.541 -9.654 1.00 98.12 186 ASN A CA 1
ATOM 1458 C C . ASN A 1 186 ? 5.029 -21.421 -10.247 1.00 98.12 186 ASN A C 1
ATOM 1460 O O . ASN A 1 186 ? 6.167 -21.232 -9.814 1.00 98.12 186 ASN A O 1
ATOM 1464 N N . GLU A 1 187 ? 4.488 -20.664 -11.201 1.00 98.25 187 GLU A N 1
ATOM 1465 C CA . GLU A 1 187 ? 5.184 -19.529 -11.807 1.00 98.25 187 GLU A CA 1
ATOM 1466 C C . GLU A 1 187 ? 5.292 -18.376 -10.808 1.00 98.25 187 GLU A C 1
ATOM 1468 O O . GLU A 1 187 ? 6.368 -17.803 -10.640 1.00 98.25 187 GLU A O 1
ATOM 1473 N N . VAL A 1 188 ? 4.226 -18.101 -10.045 1.00 97.88 188 VAL A N 1
ATOM 1474 C CA . VAL A 1 188 ? 4.281 -17.116 -8.951 1.00 97.88 188 VAL A CA 1
ATOM 1475 C C . VAL A 1 188 ? 5.321 -17.519 -7.908 1.00 97.88 188 VAL A C 1
ATOM 1477 O O . VAL A 1 188 ? 6.159 -16.702 -7.536 1.00 97.88 188 VAL A O 1
ATOM 1480 N N . ALA A 1 189 ? 5.326 -18.777 -7.460 1.00 97.56 189 ALA A N 1
ATOM 1481 C CA . ALA A 1 189 ? 6.321 -19.260 -6.504 1.00 97.56 189 ALA A CA 1
ATOM 1482 C C . ALA A 1 189 ? 7.758 -19.144 -7.050 1.00 97.56 189 ALA A C 1
ATOM 1484 O O . ALA A 1 189 ? 8.664 -18.743 -6.319 1.00 97.56 189 ALA A O 1
ATOM 1485 N N . SER A 1 190 ? 7.964 -19.429 -8.338 1.00 98.00 190 SER A N 1
ATOM 1486 C CA . SER A 1 190 ? 9.267 -19.286 -9.001 1.00 98.00 190 SER A CA 1
ATOM 1487 C C . SER A 1 190 ? 9.719 -17.824 -9.076 1.00 98.00 190 SER A C 1
ATOM 1489 O O . SER A 1 190 ? 10.868 -17.521 -8.754 1.00 98.00 190 SER A O 1
ATOM 1491 N N . ALA A 1 191 ? 8.812 -16.900 -9.405 1.00 97.56 191 ALA A N 1
ATOM 1492 C CA . ALA A 1 191 ? 9.088 -15.465 -9.400 1.00 97.56 191 ALA A CA 1
ATOM 1493 C C . ALA A 1 191 ? 9.424 -14.940 -7.990 1.00 97.56 191 ALA A C 1
ATOM 1495 O O . ALA A 1 191 ? 10.366 -14.167 -7.819 1.00 97.56 191 ALA A O 1
ATOM 1496 N N . LEU A 1 192 ? 8.710 -15.398 -6.956 1.00 96.19 192 LEU A N 1
ATOM 1497 C CA . LEU A 1 192 ? 9.004 -15.038 -5.563 1.00 96.19 192 LEU A CA 1
ATOM 1498 C C . LEU A 1 192 ? 10.368 -15.558 -5.104 1.00 96.19 192 LEU A C 1
ATOM 1500 O O . LEU A 1 192 ? 11.109 -14.837 -4.434 1.00 96.19 192 LEU A O 1
ATOM 1504 N N . LYS A 1 193 ? 10.727 -16.778 -5.511 1.00 96.69 193 LYS A N 1
ATOM 1505 C CA . LYS A 1 193 ? 12.062 -17.328 -5.275 1.00 96.69 193 LYS A CA 1
ATOM 1506 C C . LYS A 1 193 ? 13.142 -16.458 -5.919 1.00 96.69 193 LYS A C 1
ATOM 1508 O O . LYS A 1 193 ? 14.129 -16.148 -5.256 1.00 96.69 193 LYS A O 1
ATOM 1513 N N . MET A 1 194 ? 12.938 -16.040 -7.169 1.00 96.62 194 MET A N 1
ATOM 1514 C CA . MET A 1 194 ? 13.871 -15.180 -7.904 1.00 96.62 194 MET A CA 1
ATOM 1515 C C . MET A 1 194 ? 14.101 -13.846 -7.178 1.00 96.62 194 MET A C 1
ATOM 1517 O O . MET A 1 194 ? 15.245 -13.467 -6.937 1.00 96.62 194 MET A O 1
ATOM 1521 N N . LEU A 1 195 ? 13.019 -13.188 -6.745 1.00 94.44 195 LEU A N 1
ATOM 1522 C CA . LEU A 1 195 ? 13.075 -11.957 -5.949 1.00 94.44 195 LEU A CA 1
ATOM 1523 C C . LEU A 1 195 ? 13.868 -12.146 -4.648 1.00 94.44 195 LEU A C 1
ATOM 1525 O O . LEU A 1 195 ? 14.770 -11.364 -4.339 1.00 94.44 195 LEU A O 1
ATOM 1529 N N . ARG A 1 196 ? 13.579 -13.222 -3.904 1.00 93.69 196 ARG A N 1
ATOM 1530 C CA . ARG A 1 196 ? 14.287 -13.552 -2.659 1.00 93.69 196 ARG A CA 1
ATOM 1531 C C . ARG A 1 196 ? 15.780 -13.760 -2.896 1.00 93.69 196 ARG A C 1
ATOM 1533 O O . ARG A 1 196 ? 16.592 -13.264 -2.119 1.00 93.69 196 ARG A O 1
ATOM 1540 N N . GLU A 1 197 ? 16.142 -14.516 -3.928 1.00 95.44 197 GLU A N 1
ATOM 1541 C CA . GLU A 1 197 ? 17.536 -14.844 -4.241 1.00 95.44 197 GLU A CA 1
ATOM 1542 C C . GLU A 1 197 ? 18.327 -13.624 -4.728 1.00 95.44 197 GLU A C 1
ATOM 1544 O O . GLU A 1 197 ? 19.517 -13.530 -4.436 1.00 95.44 197 GLU A O 1
ATOM 1549 N N . SER A 1 198 ? 17.674 -12.652 -5.374 1.00 93.88 198 SER A N 1
ATOM 1550 C CA . SER A 1 198 ? 18.304 -11.390 -5.778 1.00 93.88 198 SER A CA 1
ATOM 1551 C C . SER A 1 198 ? 18.333 -10.320 -4.679 1.00 93.88 198 SER A C 1
ATOM 1553 O O . SER A 1 198 ? 18.911 -9.253 -4.887 1.00 93.88 198 SER A O 1
ATOM 1555 N N . GLY A 1 199 ? 17.677 -10.555 -3.537 1.00 90.81 199 GLY A N 1
ATOM 1556 C CA . GLY A 1 199 ? 17.526 -9.573 -2.456 1.00 90.81 199 GLY A CA 1
ATOM 1557 C C . GLY A 1 199 ? 16.493 -8.472 -2.731 1.00 90.81 199 GLY A C 1
ATOM 1558 O O . GLY A 1 199 ? 16.431 -7.498 -1.982 1.00 90.81 199 GLY A O 1
ATOM 1559 N N . LEU A 1 200 ? 15.673 -8.612 -3.780 1.00 90.12 200 LEU A N 1
ATOM 1560 C CA . LEU A 1 200 ? 14.566 -7.695 -4.044 1.00 90.12 200 LEU A CA 1
ATOM 1561 C C . LEU A 1 200 ? 13.353 -8.105 -3.209 1.00 90.12 200 LEU A C 1
ATOM 1563 O O . LEU A 1 200 ? 12.893 -9.243 -3.252 1.00 90.12 200 LEU A O 1
ATOM 1567 N N . ASP A 1 201 ? 12.822 -7.162 -2.439 1.00 86.62 201 ASP A N 1
ATOM 1568 C CA . ASP A 1 201 ? 11.763 -7.464 -1.490 1.00 86.62 201 ASP A CA 1
ATOM 1569 C C . ASP A 1 201 ? 10.366 -7.248 -2.097 1.00 86.62 201 ASP A C 1
ATOM 1571 O O . ASP A 1 201 ? 9.984 -6.141 -2.490 1.00 86.62 201 ASP A O 1
ATOM 1575 N N . SER A 1 202 ? 9.578 -8.325 -2.138 1.00 84.56 202 SER A N 1
ATOM 1576 C CA . SER A 1 202 ? 8.238 -8.342 -2.732 1.00 84.56 202 SER A CA 1
ATOM 1577 C C . SER A 1 202 ? 7.244 -7.359 -2.091 1.00 84.56 202 SER A C 1
ATOM 1579 O O . SER A 1 202 ? 6.258 -7.019 -2.747 1.00 84.56 202 SER A O 1
ATOM 1581 N N . ARG A 1 203 ? 7.496 -6.823 -0.879 1.00 79.56 203 ARG A N 1
ATOM 1582 C CA . ARG A 1 203 ? 6.609 -5.806 -0.250 1.00 79.56 203 ARG A CA 1
ATOM 1583 C C . ARG A 1 203 ? 6.479 -4.537 -1.067 1.00 79.56 203 ARG A C 1
ATOM 1585 O O . ARG A 1 203 ? 5.485 -3.830 -0.937 1.00 79.56 203 ARG A O 1
ATOM 1592 N N . TYR A 1 204 ? 7.510 -4.216 -1.839 1.00 80.06 204 TYR A N 1
ATOM 1593 C CA . TYR A 1 204 ? 7.557 -2.987 -2.621 1.00 80.06 204 TYR A CA 1
ATOM 1594 C C . TYR A 1 204 ? 6.914 -3.147 -3.997 1.00 80.06 204 TYR A C 1
ATOM 1596 O O . TYR A 1 204 ? 6.850 -2.185 -4.765 1.00 80.06 204 TYR A O 1
ATOM 1604 N N . THR A 1 205 ? 6.415 -4.344 -4.313 1.00 82.00 205 THR A N 1
ATOM 1605 C CA . THR A 1 205 ? 5.640 -4.580 -5.528 1.00 82.00 205 THR A CA 1
ATOM 1606 C C . THR A 1 205 ? 4.378 -3.727 -5.492 1.00 82.00 205 THR A C 1
ATOM 1608 O O . THR A 1 205 ? 3.670 -3.665 -4.486 1.00 82.00 205 THR A O 1
ATOM 1611 N N . MET A 1 206 ? 4.069 -3.076 -6.612 1.00 81.62 206 MET A N 1
ATOM 1612 C CA . MET A 1 206 ? 2.740 -2.501 -6.801 1.00 81.62 206 MET A CA 1
ATOM 1613 C C . MET A 1 206 ? 1.662 -3.604 -6.822 1.00 81.62 206 MET A C 1
ATOM 1615 O O . MET A 1 206 ? 1.987 -4.762 -7.085 1.00 81.62 206 MET A O 1
ATOM 1619 N N . PRO A 1 207 ? 0.379 -3.278 -6.567 1.00 84.44 207 PRO A N 1
ATOM 1620 C CA . PRO A 1 207 ? -0.683 -4.281 -6.528 1.00 84.44 207 PRO A CA 1
ATOM 1621 C C . PRO A 1 207 ? -0.732 -5.147 -7.792 1.00 84.44 207 PRO A C 1
ATOM 1623 O O . PRO A 1 207 ? -0.801 -4.629 -8.909 1.00 84.44 207 PRO A O 1
ATOM 1626 N N . VAL A 1 208 ? -0.720 -6.464 -7.604 1.00 90.50 208 VAL A N 1
ATOM 1627 C CA . VAL A 1 208 ? -0.847 -7.466 -8.670 1.00 90.50 208 VAL A CA 1
ATOM 1628 C C . VAL A 1 208 ? -2.298 -7.922 -8.719 1.00 90.50 208 VAL A C 1
ATOM 1630 O O . VAL A 1 208 ? -2.894 -8.163 -7.673 1.00 90.50 208 VAL A O 1
ATOM 1633 N N . LYS A 1 209 ? -2.878 -8.038 -9.914 1.00 91.50 209 LYS A N 1
ATOM 1634 C CA . LYS A 1 209 ? -4.232 -8.573 -10.087 1.00 91.50 209 LYS A CA 1
ATOM 1635 C C . LYS A 1 209 ? -4.175 -10.080 -10.255 1.00 91.50 209 LYS A C 1
ATOM 1637 O O . LYS A 1 209 ? -3.370 -10.579 -11.039 1.00 91.50 209 LYS A O 1
ATOM 1642 N N . PHE A 1 210 ? -5.075 -10.788 -9.591 1.00 94.75 210 PHE A N 1
ATOM 1643 C CA . PHE A 1 210 ? -5.198 -12.234 -9.725 1.00 94.75 210 PHE A CA 1
ATOM 1644 C C . PHE A 1 210 ? -6.453 -12.584 -10.532 1.00 94.75 210 PHE A C 1
ATOM 1646 O O . PHE A 1 210 ? -7.472 -11.913 -10.363 1.00 94.75 210 PHE A O 1
ATOM 1653 N N . PRO A 1 211 ? -6.399 -13.586 -11.431 1.00 95.69 211 PRO A N 1
ATOM 1654 C CA . PRO A 1 211 ? -7.579 -14.044 -12.152 1.00 95.69 211 PRO A CA 1
ATOM 165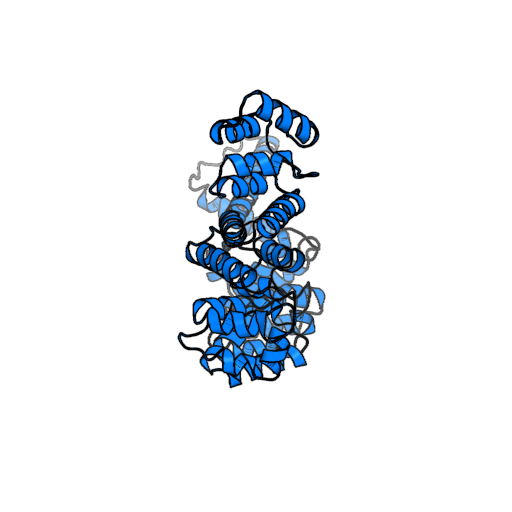5 C C . PRO A 1 211 ? -8.587 -14.665 -11.181 1.00 95.69 211 PRO A C 1
ATOM 1657 O O . PRO A 1 211 ? -8.209 -15.141 -10.107 1.00 95.69 211 PRO A O 1
ATOM 1660 N N . ASP A 1 212 ? -9.860 -14.676 -11.570 1.00 95.38 212 ASP A N 1
ATOM 1661 C CA . ASP A 1 212 ? -10.913 -15.325 -10.791 1.00 95.38 212 ASP A CA 1
ATOM 1662 C C . ASP A 1 212 ? -10.611 -16.819 -10.618 1.00 95.38 212 ASP A C 1
ATOM 1664 O O . ASP A 1 212 ? -10.298 -17.523 -11.581 1.00 95.38 212 ASP A O 1
ATOM 1668 N N . GLY A 1 213 ? -10.721 -17.304 -9.381 1.00 95.56 213 GLY A N 1
ATOM 1669 C CA . GLY A 1 213 ? -10.462 -18.703 -9.050 1.00 95.56 213 GLY A CA 1
ATOM 1670 C C . GLY A 1 213 ? -8.977 -19.053 -8.950 1.00 95.56 213 GLY A C 1
ATOM 1671 O O . GLY A 1 213 ? -8.635 -20.234 -9.011 1.00 95.56 213 GLY A O 1
ATOM 1672 N N . PHE A 1 214 ? -8.089 -18.063 -8.803 1.00 97.81 214 PHE A N 1
ATOM 1673 C CA . PHE A 1 214 ? -6.681 -18.328 -8.520 1.00 97.81 214 PHE A CA 1
ATOM 1674 C C . PHE A 1 214 ? -6.530 -19.094 -7.195 1.00 97.81 214 PHE A C 1
ATOM 1676 O O . PHE A 1 214 ? -7.108 -18.722 -6.173 1.00 97.81 214 PHE A O 1
ATOM 1683 N N . ASP A 1 215 ? -5.725 -20.158 -7.196 1.00 97.50 215 ASP A N 1
ATOM 1684 C CA . ASP A 1 215 ? -5.550 -21.033 -6.034 1.00 97.50 215 ASP A CA 1
ATOM 1685 C C . ASP A 1 215 ? -4.541 -20.446 -5.030 1.00 97.50 215 ASP A C 1
ATOM 1687 O O . ASP A 1 215 ? -3.361 -20.809 -4.975 1.00 97.50 215 ASP A O 1
ATOM 1691 N N . PHE A 1 216 ? -5.011 -19.485 -4.233 1.00 95.69 216 PHE A N 1
ATOM 1692 C CA . PHE A 1 216 ? -4.204 -18.858 -3.186 1.00 95.69 216 PHE A CA 1
ATOM 1693 C C . PHE A 1 216 ? -3.807 -19.825 -2.070 1.00 95.69 216 PHE A C 1
ATOM 1695 O O . PHE A 1 216 ? -2.759 -19.622 -1.461 1.00 95.69 216 PHE A O 1
ATOM 1702 N N . VAL A 1 217 ? -4.604 -20.866 -1.807 1.00 94.81 217 VAL A N 1
ATOM 1703 C CA . VAL A 1 217 ? -4.283 -21.883 -0.794 1.00 94.81 217 VAL A CA 1
ATOM 1704 C C . VAL A 1 217 ? -3.056 -22.668 -1.245 1.00 94.81 217 VAL A C 1
ATOM 1706 O O . VAL A 1 217 ? -2.068 -22.730 -0.515 1.00 94.81 217 VAL A O 1
ATOM 1709 N N . ALA A 1 218 ? -3.054 -23.162 -2.486 1.00 96.62 218 ALA A N 1
ATOM 1710 C CA . ALA A 1 218 ? -1.890 -23.840 -3.040 1.00 96.62 218 ALA A CA 1
ATOM 1711 C C . ALA A 1 218 ? -0.656 -22.924 -3.073 1.00 96.62 218 ALA A C 1
ATOM 1713 O O . ALA A 1 218 ? 0.438 -23.371 -2.727 1.00 96.62 218 ALA A O 1
ATOM 1714 N N . LEU A 1 219 ? -0.811 -21.635 -3.417 1.00 95.75 219 LEU A N 1
ATOM 1715 C CA . LEU A 1 219 ? 0.293 -20.672 -3.326 1.00 95.75 219 LEU A CA 1
ATOM 1716 C C . LEU A 1 219 ? 0.806 -20.540 -1.888 1.00 95.75 219 LEU A C 1
ATOM 1718 O O . LEU A 1 219 ? 2.014 -20.623 -1.667 1.00 95.75 219 LEU A O 1
ATOM 1722 N N . ALA A 1 220 ? -0.093 -20.374 -0.918 1.00 92.31 220 ALA A N 1
ATOM 1723 C CA . ALA A 1 220 ? 0.226 -20.243 0.498 1.00 92.31 220 ALA A CA 1
ATOM 1724 C C . ALA A 1 220 ? 0.930 -21.473 1.088 1.00 92.31 220 ALA A C 1
ATOM 1726 O O . ALA A 1 220 ? 1.593 -21.332 2.121 1.00 92.31 220 ALA A O 1
ATOM 1727 N N . ASP A 1 221 ? 0.801 -22.642 0.460 1.00 92.50 221 ASP A N 1
ATOM 1728 C CA . ASP A 1 221 ? 1.439 -23.896 0.871 1.00 92.50 221 ASP A CA 1
ATOM 1729 C C . ASP A 1 221 ? 2.835 -24.106 0.265 1.00 92.50 221 ASP A C 1
ATOM 1731 O O . ASP A 1 221 ? 3.659 -24.838 0.834 1.00 92.50 221 ASP A O 1
ATOM 1735 N N . THR A 1 222 ? 3.166 -23.401 -0.822 1.00 95.69 222 THR A N 1
ATOM 1736 C CA . THR A 1 222 ? 4.542 -23.364 -1.344 1.00 95.69 222 THR A CA 1
ATOM 1737 C C . THR A 1 222 ? 5.517 -22.783 -0.312 1.00 95.69 222 THR A C 1
ATOM 1739 O O . THR A 1 222 ? 5.138 -21.985 0.548 1.00 95.69 222 THR A O 1
ATOM 1742 N N . ASP A 1 223 ? 6.800 -23.155 -0.394 1.00 94.31 223 ASP A N 1
ATOM 1743 C CA . ASP A 1 223 ? 7.832 -22.601 0.498 1.00 94.31 223 ASP A CA 1
ATOM 1744 C C . ASP A 1 223 ? 7.912 -21.068 0.402 1.00 94.31 223 ASP A C 1
ATOM 1746 O O . ASP A 1 223 ? 8.033 -20.387 1.420 1.00 94.31 223 ASP A O 1
ATOM 1750 N N . GLU A 1 224 ? 7.817 -20.513 -0.809 1.00 93.88 224 GLU A N 1
ATOM 1751 C CA . GLU A 1 224 ? 7.901 -19.064 -1.019 1.00 93.88 224 GLU A CA 1
ATOM 1752 C C . GLU A 1 224 ? 6.617 -18.344 -0.598 1.00 93.88 224 GLU A C 1
ATOM 1754 O O . GLU A 1 224 ? 6.687 -17.301 0.049 1.00 93.88 224 GLU A O 1
ATOM 1759 N N . GLY A 1 225 ? 5.438 -18.916 -0.860 1.00 91.38 225 GLY A N 1
ATOM 1760 C CA . GLY A 1 225 ? 4.179 -18.361 -0.361 1.00 91.38 225 GLY A CA 1
ATOM 1761 C C . GLY A 1 225 ? 4.114 -18.351 1.167 1.00 91.38 225 GLY A C 1
ATOM 1762 O O . GLY A 1 225 ? 3.698 -17.350 1.752 1.00 91.38 225 GLY A O 1
ATOM 1763 N N . ARG A 1 226 ? 4.613 -19.404 1.835 1.00 89.06 226 ARG A N 1
ATOM 1764 C CA . ARG A 1 226 ? 4.772 -19.427 3.299 1.00 89.06 226 ARG A CA 1
ATOM 1765 C C . ARG A 1 226 ? 5.647 -18.282 3.793 1.00 89.06 226 ARG A C 1
ATOM 1767 O O . ARG A 1 226 ? 5.212 -17.537 4.667 1.00 89.06 226 ARG A O 1
ATOM 1774 N N . ARG A 1 227 ? 6.821 -18.088 3.186 1.00 88.38 227 ARG A N 1
ATOM 1775 C CA . ARG A 1 227 ? 7.736 -16.988 3.533 1.00 88.38 227 ARG A CA 1
ATOM 1776 C C . ARG A 1 227 ? 7.091 -15.619 3.344 1.00 88.38 227 ARG A C 1
ATOM 1778 O O . ARG A 1 227 ? 7.227 -14.767 4.215 1.00 88.38 227 ARG A O 1
ATOM 1785 N N . VAL A 1 228 ? 6.370 -15.407 2.243 1.00 87.44 228 VAL A N 1
ATOM 1786 C CA . VAL A 1 228 ? 5.668 -14.140 1.987 1.00 87.44 228 VAL A CA 1
ATOM 1787 C C . VAL A 1 228 ? 4.570 -13.894 3.023 1.00 87.44 228 VAL A C 1
ATOM 1789 O O . VAL A 1 228 ? 4.442 -12.776 3.515 1.00 87.44 228 VAL A O 1
ATOM 1792 N N . ILE A 1 229 ? 3.822 -14.922 3.420 1.00 85.31 229 ILE A N 1
ATOM 1793 C CA . ILE A 1 229 ? 2.801 -14.808 4.472 1.00 85.31 229 ILE A CA 1
ATOM 1794 C C . ILE A 1 229 ? 3.431 -14.533 5.843 1.00 85.31 229 ILE A C 1
ATOM 1796 O O . ILE A 1 229 ? 2.879 -13.776 6.636 1.00 85.31 229 ILE A O 1
ATOM 1800 N N . GLU A 1 230 ? 4.566 -15.158 6.148 1.00 81.81 230 GLU A N 1
ATOM 1801 C CA . GLU A 1 230 ? 5.308 -14.952 7.398 1.00 81.81 230 GLU A CA 1
ATOM 1802 C C . GLU A 1 230 ? 6.032 -13.602 7.449 1.00 81.81 230 GLU A C 1
ATOM 1804 O O . GLU A 1 230 ? 6.269 -13.074 8.535 1.00 81.81 230 GLU A O 1
ATOM 1809 N N . SER A 1 231 ? 6.353 -13.026 6.290 1.00 77.06 231 SER A N 1
ATOM 1810 C CA . SER A 1 231 ? 6.860 -11.660 6.180 1.00 77.06 231 SER A CA 1
ATOM 1811 C C . SER A 1 231 ? 5.774 -10.637 6.526 1.00 77.06 231 SER A C 1
ATOM 1813 O O . SER A 1 231 ? 4.587 -10.949 6.526 1.00 77.06 231 SER A O 1
ATOM 1815 N N . GLU A 1 232 ? 6.147 -9.380 6.770 1.00 67.56 232 GLU A N 1
ATOM 1816 C CA . GLU A 1 232 ? 5.189 -8.291 7.037 1.00 67.56 232 GLU A CA 1
ATOM 1817 C C . GLU A 1 232 ? 4.368 -7.869 5.799 1.00 67.56 232 GLU A C 1
ATOM 1819 O O . GLU A 1 232 ? 3.558 -6.949 5.875 1.00 67.56 232 GLU A O 1
ATOM 1824 N N . SER A 1 233 ? 4.511 -8.553 4.663 1.00 68.38 233 SER A N 1
ATOM 1825 C CA . SER A 1 233 ? 4.059 -8.068 3.358 1.00 68.38 233 SER A CA 1
ATOM 1826 C C . SER A 1 233 ? 3.501 -9.140 2.436 1.00 68.38 233 SER A C 1
ATOM 1828 O O . SER A 1 233 ? 3.994 -9.366 1.327 1.00 68.38 233 SER A O 1
ATOM 1830 N N . CYS A 1 234 ? 2.411 -9.766 2.854 1.00 83.88 234 CYS A N 1
ATOM 1831 C CA . CYS A 1 234 ? 1.606 -10.544 1.926 1.00 83.88 234 CYS A CA 1
ATOM 1832 C C . CYS A 1 234 ? 0.926 -9.605 0.908 1.00 83.88 234 CYS A C 1
ATOM 1834 O O . CYS A 1 234 ? -0.158 -9.073 1.151 1.00 83.88 234 CYS A O 1
ATOM 1836 N N . PHE A 1 235 ? 1.587 -9.359 -0.229 1.00 84.44 235 PHE A N 1
ATOM 1837 C CA . PHE A 1 235 ? 1.107 -8.460 -1.292 1.00 84.44 235 PHE A CA 1
ATOM 1838 C C . PHE A 1 235 ? -0.178 -8.960 -1.971 1.00 84.44 235 PHE A C 1
ATOM 1840 O O . PHE A 1 235 ? -0.893 -8.178 -2.586 1.00 84.44 235 PHE A O 1
ATOM 1847 N N . PHE A 1 236 ? -0.483 -10.255 -1.853 1.00 89.44 236 PHE A N 1
ATOM 1848 C CA . PHE A 1 236 ? -1.685 -10.867 -2.418 1.00 89.44 236 PHE A CA 1
ATOM 1849 C C . PHE A 1 236 ? -2.827 -11.026 -1.404 1.00 89.44 236 PHE A C 1
ATOM 1851 O O . PHE A 1 236 ? -3.913 -11.456 -1.783 1.00 89.44 236 PHE A O 1
ATOM 1858 N N . GLY A 1 237 ? -2.625 -10.667 -0.129 1.00 89.06 237 GLY A N 1
ATOM 1859 C CA . GLY A 1 237 ? -3.628 -10.862 0.925 1.00 89.06 237 GLY A CA 1
ATOM 1860 C C . GLY A 1 237 ? -4.942 -10.127 0.652 1.00 89.06 237 GLY A C 1
ATOM 1861 O O . GLY A 1 237 ? -6.018 -10.689 0.845 1.00 89.06 237 GLY A O 1
ATOM 1862 N N . GLY A 1 238 ? -4.864 -8.902 0.125 1.00 87.38 238 GLY A N 1
ATOM 1863 C CA . GLY A 1 238 ? -6.043 -8.127 -0.259 1.00 87.38 238 GLY A CA 1
ATOM 1864 C C . GLY A 1 238 ? -6.822 -8.734 -1.433 1.00 87.38 238 GLY A C 1
ATOM 1865 O O . GLY A 1 238 ? -8.049 -8.733 -1.406 1.00 87.38 238 GLY A O 1
ATOM 1866 N N . GLU A 1 239 ? -6.139 -9.300 -2.430 1.00 90.31 239 GLU A N 1
ATOM 1867 C CA . GLU A 1 239 ? -6.783 -9.979 -3.568 1.00 90.31 239 GLU A CA 1
ATOM 1868 C C . GLU A 1 239 ? -7.375 -11.332 -3.164 1.00 90.31 239 GLU A C 1
ATOM 1870 O O . GLU A 1 239 ? -8.495 -11.657 -3.556 1.00 90.31 239 GLU A O 1
ATOM 1875 N N . TRP A 1 240 ? -6.693 -12.080 -2.294 1.00 92.75 240 TRP A N 1
ATOM 1876 C CA . TRP A 1 240 ? -7.247 -13.303 -1.721 1.00 92.75 240 TRP A CA 1
ATOM 1877 C C . TRP A 1 240 ? -8.531 -13.008 -0.936 1.00 92.75 240 TRP A C 1
ATOM 1879 O O . TRP A 1 240 ? -9.544 -13.673 -1.135 1.00 92.75 240 TRP A O 1
ATOM 1889 N N . MET A 1 241 ? -8.545 -11.942 -0.131 1.00 90.81 241 MET A N 1
ATOM 1890 C CA . MET A 1 241 ? -9.744 -11.505 0.593 1.00 90.81 241 MET A CA 1
ATOM 1891 C C . MET A 1 241 ? -10.929 -11.146 -0.317 1.00 90.81 241 MET A C 1
ATOM 1893 O O . MET A 1 241 ? -12.072 -11.280 0.119 1.00 90.81 241 MET A O 1
ATOM 1897 N N . LYS A 1 242 ? -10.686 -10.697 -1.556 1.00 90.25 242 LYS A N 1
ATOM 1898 C CA . LYS A 1 242 ? -11.749 -10.416 -2.538 1.00 90.25 242 LYS A CA 1
ATOM 1899 C C . LYS A 1 242 ? -12.383 -11.693 -3.079 1.00 90.25 242 LYS A C 1
ATOM 1901 O O . LYS A 1 242 ? -13.598 -11.739 -3.243 1.00 90.25 242 LYS A O 1
ATOM 1906 N N . GLN A 1 243 ? -11.572 -12.715 -3.351 1.00 92.12 243 GLN A N 1
ATOM 1907 C CA . GLN A 1 243 ? -12.036 -13.954 -3.982 1.00 92.12 243 GLN A CA 1
ATOM 1908 C C . GLN A 1 243 ? -12.550 -14.986 -2.967 1.00 92.12 243 GLN A C 1
ATOM 1910 O O . GLN A 1 243 ? -13.605 -15.580 -3.173 1.00 92.12 243 GLN A O 1
ATOM 1915 N N . ASP A 1 244 ? -11.836 -15.177 -1.854 1.00 94.12 244 ASP A N 1
ATOM 1916 C CA . ASP A 1 244 ? -12.198 -16.108 -0.782 1.00 94.12 244 ASP A CA 1
ATOM 1917 C C . ASP A 1 244 ? -11.750 -15.573 0.587 1.00 94.12 244 ASP A C 1
ATOM 1919 O O . ASP A 1 244 ? -10.713 -15.946 1.146 1.00 94.12 244 ASP A O 1
ATOM 1923 N N . ARG A 1 245 ? -12.568 -14.674 1.148 1.00 92.44 245 ARG A N 1
ATOM 1924 C CA . ARG A 1 245 ? -12.311 -14.050 2.455 1.00 92.44 245 ARG A CA 1
ATOM 1925 C C . ARG A 1 245 ? -12.162 -15.042 3.605 1.00 92.44 245 ARG A C 1
ATOM 1927 O O . ARG A 1 245 ? -11.436 -14.747 4.549 1.00 92.44 245 ARG A O 1
ATOM 1934 N N . GLU A 1 246 ? -12.855 -16.184 3.571 1.00 93.12 246 GLU A N 1
ATOM 1935 C CA . GLU A 1 246 ? -12.784 -17.137 4.680 1.00 93.12 246 GLU A CA 1
ATOM 1936 C C . GLU A 1 246 ? -11.449 -17.873 4.639 1.00 93.12 246 GLU A C 1
ATOM 1938 O O . GLU A 1 246 ? -10.732 -17.850 5.636 1.00 93.12 246 GLU A O 1
ATOM 1943 N N . ALA A 1 247 ? -11.071 -18.441 3.489 1.00 91.25 247 ALA A N 1
ATOM 1944 C CA . ALA A 1 247 ? -9.784 -19.119 3.346 1.00 91.25 247 ALA A CA 1
ATOM 1945 C C . ALA A 1 247 ? -8.604 -18.172 3.614 1.00 91.25 247 ALA A C 1
ATOM 1947 O O . ALA A 1 247 ? -7.655 -18.554 4.307 1.00 91.25 247 ALA A O 1
ATOM 1948 N N . ALA A 1 248 ? -8.692 -16.922 3.142 1.00 90.69 248 ALA A N 1
ATOM 1949 C CA . ALA A 1 248 ? -7.706 -15.886 3.426 1.00 90.69 248 ALA A CA 1
ATOM 1950 C C . ALA A 1 248 ? -7.588 -15.620 4.932 1.00 90.69 248 ALA A C 1
ATOM 1952 O O . ALA A 1 248 ? -6.487 -15.634 5.478 1.00 90.69 248 ALA A O 1
ATOM 1953 N N . PHE A 1 249 ? -8.707 -15.420 5.634 1.00 89.25 249 PHE A N 1
ATOM 1954 C CA . PHE A 1 249 ? -8.687 -15.165 7.074 1.00 89.25 249 PHE A CA 1
ATOM 1955 C C . PHE A 1 249 ? -8.141 -16.359 7.870 1.00 89.25 249 PHE A C 1
ATOM 1957 O O . PHE A 1 249 ? -7.317 -16.165 8.761 1.00 89.25 249 PHE A O 1
ATOM 1964 N N . GLN A 1 250 ? -8.548 -17.587 7.538 1.00 87.56 250 GLN A N 1
ATOM 1965 C CA . GLN A 1 250 ? -8.032 -18.800 8.184 1.00 87.56 250 GLN A CA 1
ATOM 1966 C C . GLN A 1 250 ? -6.506 -18.897 8.024 1.00 87.56 250 GLN A C 1
ATOM 1968 O O . GLN A 1 250 ? -5.775 -18.955 9.014 1.00 87.56 250 GLN A O 1
ATOM 1973 N N . SER A 1 251 ? -6.020 -18.770 6.788 1.00 85.12 251 SER A N 1
ATOM 1974 C CA . SER A 1 251 ? -4.603 -18.958 6.456 1.00 85.12 251 SER A CA 1
ATOM 1975 C C . SER A 1 251 ? -3.705 -17.821 6.952 1.00 85.12 251 SER A C 1
ATOM 1977 O O . SER A 1 251 ? -2.589 -18.051 7.427 1.00 85.12 251 SER A O 1
ATOM 1979 N N . LEU A 1 252 ? -4.170 -16.573 6.820 1.00 84.06 252 LEU A N 1
ATOM 1980 C CA . LEU A 1 252 ? -3.388 -15.381 7.148 1.00 84.06 252 LEU A CA 1
ATOM 1981 C C . LEU A 1 252 ? -3.519 -14.998 8.622 1.00 84.06 252 LEU A C 1
ATOM 1983 O O . LEU A 1 252 ? -2.587 -14.430 9.172 1.00 84.06 252 LEU A O 1
ATOM 1987 N N . VAL A 1 253 ? -4.628 -15.296 9.295 1.00 81.06 253 VAL A N 1
ATOM 1988 C CA . VAL A 1 253 ? -4.841 -14.839 10.677 1.00 81.06 253 VAL A CA 1
ATOM 1989 C C . VAL A 1 253 ? -4.768 -15.985 11.684 1.00 81.06 253 VAL A C 1
ATOM 1991 O O . VAL A 1 253 ? -4.117 -15.820 12.717 1.00 81.06 253 VAL A O 1
ATOM 1994 N N . LEU A 1 254 ? -5.397 -17.135 11.415 1.00 77.50 254 LEU A N 1
ATOM 1995 C CA . LEU A 1 254 ? -5.556 -18.193 12.423 1.00 77.50 254 LEU A CA 1
ATOM 1996 C C . LEU A 1 254 ? -4.403 -19.200 12.437 1.00 77.50 254 LEU A C 1
ATOM 1998 O O . LEU A 1 254 ? -3.832 -19.462 13.495 1.00 77.50 254 LEU A O 1
ATOM 2002 N N . ASP A 1 255 ? -4.033 -19.740 11.278 1.00 72.38 255 ASP A N 1
ATOM 2003 C CA . ASP A 1 255 ? -3.191 -20.942 11.216 1.00 72.38 255 ASP A CA 1
ATOM 2004 C C . ASP A 1 255 ? -1.715 -20.695 11.547 1.00 72.38 255 ASP A C 1
ATOM 2006 O O . ASP A 1 255 ? -0.974 -21.626 11.861 1.00 72.38 255 ASP A O 1
ATOM 2010 N N . ARG A 1 256 ? -1.246 -19.445 11.456 1.00 62.88 256 ARG A N 1
ATOM 2011 C CA . ARG A 1 256 ? 0.197 -19.157 11.359 1.00 62.88 256 ARG A CA 1
ATOM 2012 C C . ARG A 1 256 ? 0.730 -18.172 12.404 1.00 62.88 256 ARG A C 1
ATOM 2014 O O . ARG A 1 256 ? 1.684 -17.453 12.123 1.00 62.88 256 ARG A O 1
ATOM 2021 N N . SER A 1 257 ? 0.111 -18.120 13.589 1.00 53.72 257 SER A N 1
ATOM 2022 C CA . SER A 1 257 ? 0.654 -17.526 14.832 1.00 53.72 257 SER A CA 1
ATOM 2023 C C . SER A 1 257 ? 1.346 -16.157 14.701 1.00 53.72 257 SER A C 1
ATOM 2025 O O . SER A 1 257 ? 2.401 -15.937 15.299 1.00 53.72 257 SER A O 1
ATOM 2027 N N . SER A 1 258 ? 0.801 -15.213 13.927 1.00 54.31 258 SER A N 1
ATOM 2028 C CA . SER A 1 258 ? 1.405 -13.875 13.832 1.00 54.31 258 SER A CA 1
ATOM 2029 C C . SER A 1 258 ? 0.367 -12.768 13.947 1.00 54.31 258 SER A C 1
ATOM 2031 O O . SER A 1 258 ? -0.359 -12.433 13.018 1.00 54.31 258 SER A O 1
ATOM 2033 N N . PHE A 1 259 ? 0.396 -12.149 15.119 1.00 54.91 259 PHE A N 1
ATOM 2034 C CA . PHE A 1 259 ? -0.310 -10.943 15.550 1.00 54.91 259 PHE A CA 1
ATOM 2035 C C . PHE A 1 259 ? -0.220 -9.747 14.571 1.00 54.91 259 PHE A C 1
ATOM 2037 O O . PHE A 1 259 ? -1.053 -8.847 14.607 1.00 54.91 259 PHE A O 1
ATOM 2044 N N . MET A 1 260 ? 0.768 -9.743 13.671 1.00 56.41 260 MET A N 1
ATOM 2045 C CA . MET A 1 260 ? 1.032 -8.685 12.684 1.00 56.41 260 MET A CA 1
ATOM 2046 C C . MET A 1 260 ? 0.200 -8.780 11.384 1.00 56.41 260 MET A C 1
ATOM 2048 O O . MET A 1 260 ? 0.288 -7.891 10.542 1.00 56.41 260 MET A O 1
ATOM 2052 N N . LYS A 1 261 ? -0.611 -9.831 11.187 1.00 68.00 261 LYS A N 1
ATOM 2053 C CA . LYS A 1 261 ? -1.152 -10.184 9.856 1.00 68.00 261 LYS A CA 1
ATOM 2054 C C . LYS A 1 261 ? -2.486 -9.540 9.465 1.00 68.00 261 LYS A C 1
ATOM 2056 O O . LYS A 1 261 ? -2.829 -9.551 8.287 1.00 68.00 261 LYS A O 1
ATOM 2061 N N . VAL A 1 262 ? -3.217 -8.907 10.389 1.00 72.94 262 VAL A N 1
ATOM 2062 C CA . VAL A 1 262 ? -4.498 -8.240 10.050 1.00 72.94 262 VAL A CA 1
ATOM 2063 C C . VAL A 1 262 ? -4.293 -7.120 9.023 1.00 72.94 262 VAL A C 1
ATOM 2065 O O . VAL A 1 262 ? -5.116 -6.958 8.126 1.00 72.94 262 VAL A O 1
ATOM 2068 N N . PHE A 1 263 ? -3.161 -6.409 9.088 1.00 72.62 263 PHE A N 1
ATOM 2069 C CA . PHE A 1 263 ? -2.797 -5.376 8.111 1.00 72.62 263 PHE A CA 1
ATOM 2070 C C . PHE A 1 263 ? -2.770 -5.910 6.669 1.00 72.62 263 PHE A C 1
ATOM 2072 O O . PHE A 1 263 ? -3.176 -5.224 5.733 1.00 72.62 263 PHE A O 1
ATOM 2079 N N . GLN A 1 264 ? -2.341 -7.158 6.481 1.00 72.12 264 GLN A N 1
ATOM 2080 C CA . GLN A 1 264 ? -2.154 -7.752 5.159 1.00 72.12 264 GLN A CA 1
ATOM 2081 C C . GLN A 1 264 ? -3.472 -8.018 4.422 1.00 72.12 264 GLN A C 1
ATOM 2083 O O . GLN A 1 264 ? -3.487 -8.062 3.193 1.00 72.12 264 GLN A O 1
ATOM 2088 N N . LEU A 1 265 ? -4.588 -8.130 5.152 1.00 79.06 265 LEU A N 1
ATOM 2089 C CA . LEU A 1 265 ? -5.928 -8.319 4.578 1.00 79.06 265 LEU A CA 1
ATOM 2090 C C . LEU A 1 265 ? -6.419 -7.094 3.787 1.00 79.06 265 LEU A C 1
ATOM 2092 O O . LEU A 1 265 ? -7.367 -7.190 3.004 1.00 79.06 265 LEU A O 1
ATOM 2096 N N . PHE A 1 266 ? -5.778 -5.943 3.996 1.00 76.50 266 PHE A N 1
ATOM 2097 C CA . PHE A 1 266 ? -6.136 -4.659 3.394 1.00 76.50 266 PHE A CA 1
ATOM 2098 C C . PHE A 1 266 ? -5.046 -4.119 2.457 1.00 76.50 266 PHE A C 1
ATOM 2100 O O . PHE A 1 266 ? -5.116 -2.973 2.020 1.00 76.50 266 PHE A O 1
ATOM 2107 N N . ASN A 1 267 ? -4.038 -4.933 2.127 1.00 70.88 267 ASN A N 1
ATOM 2108 C CA . ASN A 1 267 ? -2.908 -4.528 1.292 1.00 70.88 267 ASN A CA 1
ATOM 2109 C C . ASN A 1 267 ? -3.209 -4.646 -0.218 1.00 70.88 267 ASN A C 1
ATOM 2111 O O . ASN A 1 267 ? -2.417 -5.200 -0.971 1.00 70.88 267 ASN A O 1
ATOM 2115 N N . ASP A 1 268 ? -4.371 -4.168 -0.671 1.00 69.44 268 ASP A N 1
ATOM 2116 C CA . ASP A 1 268 ? -4.752 -4.125 -2.094 1.00 69.44 268 ASP A CA 1
ATOM 2117 C C . ASP A 1 268 ? -4.495 -2.757 -2.757 1.00 69.44 268 ASP A C 1
ATOM 2119 O O . ASP A 1 268 ? -4.722 -2.588 -3.959 1.00 69.44 268 ASP A O 1
ATOM 2123 N N . ARG A 1 269 ? -3.982 -1.770 -2.004 1.00 64.88 269 ARG A N 1
ATOM 2124 C CA . ARG A 1 269 ? -3.580 -0.453 -2.524 1.00 64.88 269 ARG A CA 1
ATOM 2125 C C . ARG A 1 269 ? -2.222 -0.013 -1.973 1.00 64.88 269 ARG A C 1
ATOM 2127 O O . ARG A 1 269 ? -1.933 -0.266 -0.806 1.00 64.88 269 ARG A O 1
ATOM 2134 N N . PRO A 1 270 ? -1.418 0.739 -2.752 1.00 59.38 270 PRO A N 1
ATOM 2135 C CA . PRO A 1 270 ? -0.225 1.381 -2.219 1.00 59.38 270 PRO A CA 1
ATOM 2136 C C . PRO A 1 270 ? -0.619 2.359 -1.107 1.00 59.38 270 PRO A C 1
ATOM 2138 O O . PRO A 1 270 ? -1.582 3.115 -1.268 1.00 59.38 270 PRO A O 1
ATOM 2141 N N . LEU A 1 271 ? 0.181 2.429 -0.038 1.00 53.00 271 LEU A N 1
ATOM 2142 C CA . LEU A 1 271 ? 0.015 3.350 1.103 1.00 53.00 271 LEU A CA 1
ATOM 2143 C C . LEU A 1 271 ? -0.077 4.843 0.725 1.00 53.00 271 LEU A C 1
ATOM 2145 O O . LEU A 1 271 ? -0.324 5.676 1.587 1.00 53.00 271 LEU A O 1
ATOM 2149 N N . GLN A 1 272 ? 0.158 5.205 -0.537 1.00 50.09 272 GLN A N 1
ATOM 2150 C CA . GLN A 1 272 ? 0.163 6.584 -1.030 1.00 50.09 272 GLN A CA 1
ATOM 2151 C C . GLN A 1 272 ? -1.143 6.995 -1.735 1.00 50.09 272 GLN A C 1
ATOM 2153 O O . GLN A 1 272 ? -1.342 8.183 -1.968 1.00 50.09 272 GLN A O 1
ATOM 2158 N N . ASN A 1 273 ? -2.055 6.057 -2.032 1.00 52.50 273 ASN A N 1
ATOM 2159 C CA . ASN A 1 273 ? -3.337 6.341 -2.691 1.00 52.50 273 ASN A CA 1
ATOM 2160 C C . ASN A 1 273 ? -4.513 6.210 -1.709 1.00 52.50 273 ASN A C 1
ATOM 2162 O O . ASN A 1 273 ? -5.314 5.274 -1.791 1.00 52.50 273 ASN A O 1
ATOM 2166 N N . TYR A 1 274 ? -4.642 7.177 -0.797 1.00 57.16 274 TYR A N 1
ATOM 2167 C CA . TYR A 1 274 ? -5.831 7.362 0.049 1.00 57.16 274 TYR A CA 1
ATOM 2168 C C . TYR A 1 274 ? -6.969 8.029 -0.741 1.00 57.16 274 TYR A C 1
ATOM 2170 O O . TYR A 1 274 ? -7.434 9.110 -0.391 1.00 57.16 274 TYR A O 1
ATOM 2178 N N . GLY A 1 275 ? -7.370 7.418 -1.859 1.00 64.81 275 GLY A N 1
ATOM 2179 C CA . GLY A 1 275 ? -8.613 7.796 -2.533 1.00 64.81 275 GLY A CA 1
ATOM 2180 C C . GLY A 1 275 ? -9.836 7.430 -1.689 1.00 64.81 275 GLY A C 1
ATOM 2181 O O . GLY A 1 275 ? -9.704 6.854 -0.604 1.00 64.81 275 GLY A O 1
ATOM 2182 N N . ASP A 1 276 ? -11.028 7.713 -2.216 1.00 74.06 276 ASP A N 1
ATOM 2183 C CA . ASP A 1 276 ? -12.276 7.352 -1.547 1.00 74.06 276 ASP A CA 1
ATOM 2184 C C . ASP A 1 276 ? -12.306 5.856 -1.199 1.00 74.06 276 ASP A C 1
ATOM 2186 O O . ASP A 1 276 ? -11.893 4.979 -1.975 1.00 74.06 276 ASP A O 1
ATOM 2190 N N . THR A 1 277 ? -12.773 5.580 0.018 1.00 81.38 277 THR A N 1
ATOM 2191 C CA . THR A 1 277 ? -12.992 4.217 0.495 1.00 81.38 277 THR A CA 1
ATOM 2192 C C . THR A 1 277 ? -14.207 3.641 -0.223 1.00 81.38 277 THR A C 1
ATOM 2194 O O . THR A 1 277 ? -15.272 4.255 -0.242 1.00 81.38 277 THR A O 1
ATOM 2197 N N . THR A 1 278 ? -14.065 2.454 -0.800 1.00 86.56 278 THR A N 1
ATOM 2198 C CA . THR A 1 278 ? -15.172 1.743 -1.449 1.00 86.56 278 THR A CA 1
ATOM 2199 C C . THR A 1 278 ? -16.074 1.065 -0.422 1.00 86.56 278 THR A C 1
ATOM 2201 O O . THR A 1 278 ? -15.632 0.694 0.665 1.00 86.56 278 THR A O 1
ATOM 2204 N N . THR A 1 279 ? -17.342 0.845 -0.774 1.00 89.69 279 THR A N 1
ATOM 2205 C CA . THR A 1 279 ? -18.281 0.082 0.066 1.00 89.69 279 THR A CA 1
ATOM 2206 C C . THR A 1 279 ? -17.733 -1.301 0.418 1.00 89.69 279 THR A C 1
ATOM 2208 O O . THR A 1 279 ? -17.816 -1.717 1.568 1.00 89.69 279 THR A O 1
ATOM 2211 N N . GLU A 1 280 ? -17.094 -1.973 -0.539 1.00 88.75 280 GLU A N 1
ATOM 2212 C CA . GLU A 1 280 ? -16.499 -3.295 -0.338 1.00 88.75 280 GLU A CA 1
ATOM 2213 C C . GLU A 1 280 ? -15.380 -3.281 0.722 1.00 88.75 280 GLU A C 1
ATOM 2215 O O . GLU A 1 280 ? -15.323 -4.156 1.583 1.00 88.75 280 GLU A O 1
ATOM 2220 N N . GLU A 1 281 ? -14.515 -2.259 0.716 1.00 89.00 281 GLU A N 1
ATOM 2221 C CA . GLU A 1 281 ? -13.468 -2.089 1.732 1.00 89.00 281 GLU A CA 1
ATOM 2222 C C . GLU A 1 281 ? -14.064 -1.876 3.136 1.00 89.00 281 GLU A C 1
ATOM 2224 O O . GLU A 1 281 ? -13.564 -2.440 4.112 1.00 89.00 281 GLU A O 1
ATOM 2229 N N . VAL A 1 282 ? -15.153 -1.105 3.246 1.00 92.19 282 VAL A N 1
ATOM 2230 C CA . VAL A 1 282 ? -15.876 -0.883 4.514 1.00 92.19 282 VAL A CA 1
ATOM 2231 C C . VAL A 1 282 ? -16.502 -2.183 5.025 1.00 92.19 282 VAL A C 1
ATOM 2233 O O . VAL A 1 282 ? -16.346 -2.530 6.198 1.00 92.19 282 VAL A O 1
ATOM 2236 N N . GLU A 1 283 ? -17.176 -2.932 4.152 1.00 93.19 283 GLU A N 1
ATOM 2237 C CA . GLU A 1 283 ? -17.783 -4.221 4.495 1.00 93.19 283 GLU A CA 1
ATOM 2238 C C . GLU A 1 283 ? -16.731 -5.243 4.934 1.00 93.19 283 GLU A C 1
ATOM 2240 O O . GLU A 1 283 ? -16.917 -5.940 5.937 1.00 93.19 283 GLU A O 1
ATOM 2245 N N . ARG A 1 284 ? -15.591 -5.293 4.233 1.00 91.56 284 ARG A N 1
ATOM 2246 C CA . ARG A 1 284 ? -14.451 -6.144 4.590 1.00 91.56 284 ARG A CA 1
ATOM 2247 C C . ARG A 1 284 ? -13.913 -5.796 5.976 1.00 91.56 284 ARG A C 1
ATOM 2249 O O . ARG A 1 284 ? -13.690 -6.702 6.776 1.00 91.56 284 ARG A O 1
ATOM 2256 N N . ALA A 1 285 ? -13.748 -4.509 6.283 1.00 93.00 285 ALA A N 1
ATOM 2257 C CA . ALA A 1 285 ? -13.271 -4.047 7.585 1.00 93.00 285 ALA A CA 1
ATOM 2258 C C . ALA A 1 285 ? -14.196 -4.496 8.730 1.00 93.00 285 ALA A C 1
ATOM 2260 O O . ALA A 1 285 ? -13.736 -5.113 9.694 1.00 93.00 285 ALA A O 1
ATOM 2261 N N . GLY A 1 286 ? -15.508 -4.283 8.590 1.00 94.50 286 GLY A N 1
ATOM 2262 C CA . GLY A 1 286 ? -16.486 -4.743 9.580 1.00 94.50 286 GLY A CA 1
ATOM 2263 C C . GLY A 1 286 ? -16.513 -6.265 9.736 1.00 94.50 286 GLY A C 1
ATOM 2264 O O . GLY A 1 286 ? -16.565 -6.774 10.857 1.00 94.50 286 GLY A O 1
ATOM 2265 N N . TRP A 1 287 ? -16.412 -7.007 8.631 1.00 94.94 287 TRP A N 1
ATOM 2266 C CA . TRP A 1 287 ? -16.363 -8.469 8.655 1.00 94.94 287 TRP A CA 1
ATOM 2267 C C . TRP A 1 287 ? -15.126 -9.005 9.391 1.00 94.94 287 TRP A C 1
ATOM 2269 O O . TRP A 1 287 ? -15.253 -9.913 10.213 1.00 94.94 287 TRP A O 1
ATOM 2279 N N . VAL A 1 288 ? -13.939 -8.428 9.156 1.00 92.31 288 VAL A N 1
ATOM 2280 C CA . VAL A 1 288 ? -12.701 -8.839 9.845 1.00 92.31 288 VAL A CA 1
ATOM 2281 C C . VAL A 1 288 ? -12.837 -8.637 11.355 1.00 92.31 288 VAL A C 1
ATOM 2283 O O . VAL A 1 288 ? -12.525 -9.546 12.121 1.00 92.31 288 VAL A O 1
ATOM 2286 N N . ALA A 1 289 ? -13.364 -7.495 11.799 1.00 93.19 289 ALA A N 1
ATOM 2287 C CA . ALA A 1 289 ? -13.590 -7.240 13.221 1.00 93.19 289 ALA A CA 1
ATOM 2288 C C . ALA A 1 289 ? -14.580 -8.229 13.861 1.00 93.19 289 ALA A C 1
ATOM 2290 O O . ALA A 1 289 ? -14.328 -8.724 14.960 1.00 93.19 289 ALA A O 1
ATOM 2291 N N . GLN A 1 290 ? -15.655 -8.598 13.154 1.00 93.62 290 GLN A N 1
ATOM 2292 C CA . GLN A 1 290 ? -16.599 -9.630 13.608 1.00 93.62 290 GLN A CA 1
ATOM 2293 C C . GLN A 1 290 ? -15.961 -11.020 13.721 1.00 93.62 290 GLN A C 1
ATOM 2295 O O . GLN A 1 290 ? -16.387 -11.843 14.530 1.00 93.62 290 GLN A O 1
ATOM 2300 N N . LYS A 1 291 ? -14.963 -11.325 12.889 1.00 92.06 291 LYS A N 1
ATOM 2301 C CA . LYS A 1 291 ? -14.221 -12.587 12.978 1.00 92.06 291 LYS A CA 1
ATOM 2302 C C . LYS A 1 291 ? -13.224 -12.575 14.129 1.00 92.06 291 LYS A C 1
ATOM 2304 O O . LYS A 1 291 ? -13.146 -13.556 14.866 1.00 92.06 291 LYS A O 1
ATOM 2309 N N . LEU A 1 292 ? -12.515 -11.462 14.318 1.00 89.25 292 LEU A N 1
ATOM 2310 C CA . LEU A 1 292 ? -11.596 -11.276 15.440 1.00 89.25 292 LEU A CA 1
ATOM 2311 C C . LEU A 1 292 ? -12.329 -11.328 16.785 1.00 89.25 292 LEU A C 1
ATOM 2313 O O . LEU A 1 292 ? -11.842 -11.974 17.706 1.00 89.25 292 LEU A O 1
ATOM 2317 N N . SER A 1 293 ? -13.517 -10.724 16.895 1.00 88.19 293 SER A N 1
ATOM 2318 C CA . SER A 1 293 ? -14.306 -10.712 18.138 1.00 88.19 293 SER A CA 1
ATOM 2319 C C . SER A 1 293 ? -14.741 -12.105 18.602 1.00 88.19 293 SER A C 1
ATOM 2321 O O . SER A 1 293 ? -14.852 -12.347 19.800 1.00 88.19 293 SER A O 1
ATOM 2323 N N . LYS A 1 294 ? -14.939 -13.040 17.666 1.00 87.31 294 LYS A N 1
ATOM 2324 C CA . LYS A 1 294 ? -15.339 -14.428 17.952 1.00 87.31 294 LYS A CA 1
ATOM 2325 C C . LYS A 1 294 ? -14.170 -15.336 18.324 1.00 87.31 294 LYS A C 1
ATOM 2327 O O . LYS A 1 294 ? -14.396 -16.469 18.745 1.00 87.31 294 LYS A O 1
ATOM 2332 N N . ASN A 1 295 ? -12.932 -14.869 18.169 1.00 82.94 295 ASN A N 1
ATOM 2333 C CA . ASN A 1 295 ? -11.736 -15.632 18.492 1.00 82.94 295 ASN A CA 1
ATOM 2334 C C . ASN A 1 295 ? -11.056 -15.038 19.731 1.00 82.94 295 ASN A C 1
ATOM 2336 O O . ASN A 1 295 ? -10.400 -14.006 19.648 1.00 82.94 295 ASN A O 1
ATOM 2340 N N . SER A 1 296 ? -11.166 -15.720 20.873 1.00 76.00 296 SER A N 1
ATOM 2341 C CA . SER A 1 296 ? -10.676 -15.228 22.171 1.00 76.00 296 SER A CA 1
ATOM 2342 C C . SER A 1 296 ? -9.166 -14.973 22.238 1.00 76.00 296 SER A C 1
ATOM 2344 O O . SER A 1 296 ? -8.716 -14.183 23.064 1.00 76.00 296 SER A O 1
ATOM 2346 N N . ILE A 1 297 ? -8.371 -15.623 21.381 1.00 73.06 297 ILE A N 1
ATOM 2347 C CA . ILE A 1 297 ? -6.917 -15.410 21.299 1.00 73.06 297 ILE A CA 1
ATOM 2348 C C . ILE A 1 297 ? -6.613 -14.119 20.526 1.00 73.06 297 ILE A C 1
ATOM 2350 O O . ILE A 1 297 ? -5.641 -13.422 20.815 1.00 73.06 297 ILE A O 1
ATOM 2354 N N . LEU A 1 298 ? -7.454 -13.788 19.547 1.00 73.88 298 LEU A N 1
ATOM 2355 C CA . LEU A 1 298 ? -7.252 -12.668 18.633 1.00 73.88 298 LEU A CA 1
ATOM 2356 C C . LEU A 1 298 ? -8.067 -11.428 18.993 1.00 73.88 298 LEU A C 1
ATOM 2358 O O . LEU A 1 298 ? -7.742 -10.340 18.531 1.00 73.88 298 LEU A O 1
ATOM 2362 N N . SER A 1 299 ? -9.061 -11.550 19.869 1.00 73.94 299 SER A N 1
ATOM 2363 C CA . SER A 1 299 ? -9.830 -10.437 20.427 1.00 73.94 299 SER A CA 1
ATOM 2364 C C . SER A 1 299 ? -9.049 -9.653 21.492 1.00 73.94 299 SER A C 1
ATOM 2366 O O . SER A 1 299 ? -9.643 -9.050 22.385 1.00 73.94 299 SER A O 1
ATOM 2368 N N . THR A 1 300 ? -7.713 -9.677 21.450 1.00 79.50 300 THR A N 1
ATOM 2369 C CA . THR A 1 300 ? -6.896 -8.868 22.355 1.00 79.50 300 THR A CA 1
ATOM 2370 C C . THR A 1 300 ? -6.800 -7.441 21.817 1.00 79.50 300 THR A C 1
ATOM 2372 O O . THR A 1 300 ? -6.680 -7.250 20.601 1.00 79.50 300 THR A O 1
ATOM 2375 N N . PRO A 1 301 ? -6.803 -6.422 22.695 1.00 78.56 301 PRO A N 1
ATOM 2376 C CA . PRO A 1 301 ? -6.727 -5.030 22.266 1.00 78.56 301 PRO A CA 1
ATOM 2377 C C . PRO A 1 301 ? -5.563 -4.734 21.319 1.00 78.56 301 PRO A C 1
ATOM 2379 O O . PRO A 1 301 ? -5.728 -3.997 20.358 1.00 78.56 301 PRO A O 1
ATOM 2382 N N . GLY A 1 302 ? -4.409 -5.371 21.529 1.00 80.94 302 GLY A N 1
ATOM 2383 C CA . GLY A 1 302 ? -3.242 -5.163 20.680 1.00 80.94 302 GLY A CA 1
ATOM 2384 C C . GLY A 1 302 ? -3.413 -5.666 19.237 1.00 80.94 302 GLY A C 1
ATOM 2385 O O . GLY A 1 302 ? -3.015 -4.960 18.311 1.00 80.94 302 GLY A O 1
ATOM 2386 N N . VAL A 1 303 ? -4.036 -6.838 19.017 1.00 80.06 303 VAL A N 1
ATOM 2387 C CA . VAL A 1 303 ? -4.330 -7.326 17.648 1.00 80.06 303 VAL A CA 1
ATOM 2388 C C . VAL A 1 303 ? -5.292 -6.359 16.974 1.00 80.06 303 VAL A C 1
ATOM 2390 O O . VAL A 1 303 ? -5.096 -5.957 15.826 1.00 80.06 303 VAL A O 1
ATOM 2393 N N . ALA A 1 304 ? -6.336 -5.980 17.710 1.00 83.94 304 ALA A N 1
ATOM 2394 C CA . ALA A 1 304 ? -7.392 -5.135 17.198 1.00 83.94 304 ALA A CA 1
ATOM 2395 C C . ALA A 1 304 ? -6.847 -3.752 16.793 1.00 83.94 304 ALA A C 1
ATOM 2397 O O . ALA A 1 304 ? -7.069 -3.322 15.659 1.00 83.94 304 ALA A O 1
ATOM 2398 N N . SER A 1 305 ? -6.044 -3.123 17.655 1.00 84.62 305 SER A N 1
ATOM 2399 C CA . SER A 1 305 ? -5.317 -1.876 17.390 1.00 84.62 305 SER A CA 1
ATOM 2400 C C . SER A 1 305 ? -4.403 -1.952 16.166 1.00 84.62 305 SER A C 1
ATOM 2402 O O . SER A 1 305 ? -4.438 -1.067 15.312 1.00 84.62 305 SER A O 1
ATOM 2404 N N . ASN A 1 306 ? -3.629 -3.030 16.018 1.00 81.25 306 ASN A N 1
ATOM 2405 C CA . ASN A 1 306 ? -2.772 -3.215 14.846 1.00 81.25 306 ASN A CA 1
ATOM 2406 C C . ASN A 1 306 ? -3.569 -3.304 13.542 1.00 81.25 306 ASN A C 1
ATOM 2408 O O . ASN A 1 306 ? -3.160 -2.740 12.526 1.00 81.25 306 ASN A O 1
ATOM 2412 N N . GLY A 1 307 ? -4.730 -3.963 13.570 1.00 83.44 307 GLY A N 1
ATOM 2413 C CA . GLY A 1 307 ? -5.657 -3.936 12.443 1.00 83.44 307 GLY A CA 1
ATOM 2414 C C . GLY A 1 307 ? -6.087 -2.510 12.100 1.00 83.44 307 GLY A C 1
ATOM 2415 O O . GLY A 1 307 ? -6.013 -2.118 10.938 1.00 83.44 307 GLY A O 1
ATOM 2416 N N . ALA A 1 308 ? -6.435 -1.691 13.095 1.00 87.31 308 ALA A N 1
ATOM 2417 C CA . ALA A 1 308 ? -6.828 -0.299 12.876 1.00 87.31 308 ALA A CA 1
ATOM 2418 C C . ALA A 1 308 ? -5.713 0.555 12.237 1.00 87.31 308 ALA A C 1
ATOM 2420 O O . ALA A 1 308 ? -5.995 1.374 11.362 1.00 87.31 308 ALA A O 1
ATOM 2421 N N . LEU A 1 309 ? -4.441 0.328 12.588 1.00 81.94 309 LEU A N 1
ATOM 2422 C CA . LEU A 1 309 ? -3.307 1.040 11.979 1.00 81.94 309 LEU A CA 1
ATOM 2423 C C . LEU A 1 309 ? -3.222 0.845 10.455 1.00 81.94 309 LEU A C 1
ATOM 2425 O O . LEU A 1 309 ? -2.813 1.768 9.750 1.00 81.94 309 LEU A O 1
ATOM 2429 N N . SER A 1 310 ? -3.670 -0.303 9.933 1.00 78.25 310 SER A N 1
ATOM 2430 C CA . SER A 1 310 ? -3.725 -0.565 8.483 1.00 78.25 310 SER A CA 1
ATOM 2431 C C . SER A 1 310 ? -4.727 0.302 7.724 1.00 78.25 310 SER A C 1
ATOM 2433 O O . SER A 1 310 ? -4.594 0.523 6.523 1.00 78.25 310 SER A O 1
ATOM 2435 N N . MET A 1 311 ? -5.709 0.838 8.443 1.00 86.31 311 MET A N 1
ATOM 2436 C CA . MET A 1 311 ? -6.801 1.648 7.913 1.00 86.31 311 MET A CA 1
ATOM 2437 C C . MET A 1 311 ? -6.606 3.136 8.226 1.00 86.31 311 MET A C 1
ATOM 2439 O O . MET A 1 311 ? -7.536 3.935 8.085 1.00 86.31 311 MET A O 1
ATOM 2443 N N . LYS A 1 312 ? -5.402 3.540 8.658 1.00 82.94 312 LYS A N 1
ATOM 2444 C CA . LYS A 1 312 ? -5.093 4.938 8.971 1.00 82.94 312 LYS A CA 1
ATOM 2445 C C . LYS A 1 312 ? -5.421 5.836 7.776 1.00 82.94 312 LYS A C 1
ATOM 2447 O O . LYS A 1 312 ? -5.053 5.544 6.644 1.00 82.94 312 LYS A O 1
ATOM 2452 N N . GLY A 1 313 ? -6.128 6.936 8.036 1.00 83.81 313 GLY A N 1
ATOM 2453 C CA . GLY A 1 313 ? -6.583 7.854 6.988 1.00 83.81 313 GLY A CA 1
ATOM 2454 C C . GLY A 1 313 ? -7.847 7.406 6.247 1.00 83.81 313 GLY A C 1
ATOM 2455 O O . GLY A 1 313 ? -8.241 8.078 5.301 1.00 83.81 313 GLY A O 1
ATOM 2456 N N . ARG A 1 314 ? -8.510 6.318 6.676 1.00 87.88 314 ARG A N 1
ATOM 2457 C CA . ARG A 1 314 ? -9.761 5.813 6.083 1.00 87.88 314 ARG A CA 1
ATOM 2458 C C . ARG A 1 314 ? -10.894 5.764 7.124 1.00 87.88 314 ARG A C 1
ATOM 2460 O O . ARG A 1 314 ? -11.201 4.692 7.651 1.00 87.88 314 ARG A O 1
ATOM 2467 N N . PRO A 1 315 ? -11.533 6.911 7.433 1.00 91.38 315 PRO A N 1
ATOM 2468 C CA . PRO A 1 315 ? -12.534 7.030 8.497 1.00 91.38 315 PRO A CA 1
ATOM 2469 C C . PRO A 1 315 ? -13.657 5.989 8.456 1.00 91.38 315 PRO A C 1
ATOM 2471 O O . PRO A 1 315 ? -13.986 5.408 9.487 1.00 91.38 315 PRO A O 1
ATOM 2474 N N . SER A 1 316 ? -14.220 5.716 7.276 1.00 93.06 316 SER A N 1
ATOM 2475 C CA . SER A 1 316 ? -15.333 4.770 7.131 1.00 93.06 316 SER A CA 1
ATOM 2476 C C . SER A 1 316 ? -14.912 3.316 7.370 1.00 93.06 316 SER A C 1
ATOM 2478 O O . SER A 1 316 ? -15.669 2.570 7.986 1.00 93.06 316 SER A O 1
ATOM 2480 N N . MET A 1 317 ? -13.699 2.911 6.960 1.00 93.12 317 MET A N 1
ATOM 2481 C CA . MET A 1 317 ? -13.177 1.574 7.294 1.00 93.12 317 MET A CA 1
ATOM 2482 C C . MET A 1 317 ? -12.921 1.445 8.790 1.00 93.12 317 MET A C 1
ATOM 2484 O O . MET A 1 317 ? -13.329 0.456 9.389 1.00 93.12 317 MET A O 1
ATOM 2488 N N . LEU A 1 318 ? -12.284 2.455 9.395 1.00 93.50 318 LEU A N 1
ATOM 2489 C CA . LEU A 1 318 ? -12.020 2.487 10.833 1.00 93.50 318 LEU A CA 1
ATOM 2490 C C . LEU A 1 318 ? -13.319 2.367 11.633 1.00 93.50 318 LEU A C 1
ATOM 2492 O O . LEU A 1 318 ? -13.383 1.578 12.568 1.00 93.50 318 LEU A O 1
ATOM 2496 N N . ALA A 1 319 ? -14.367 3.099 11.249 1.00 95.62 319 ALA A N 1
ATOM 2497 C CA . ALA A 1 319 ? -15.663 3.024 11.913 1.00 95.62 319 ALA A CA 1
ATOM 2498 C C . ALA A 1 319 ? -16.309 1.641 11.774 1.00 95.62 319 ALA A C 1
ATOM 2500 O O . ALA A 1 319 ? -16.713 1.064 12.780 1.00 95.62 319 ALA A O 1
ATOM 2501 N N . ALA A 1 320 ? -16.347 1.067 10.567 1.00 96.25 320 ALA A N 1
ATOM 2502 C CA . ALA A 1 320 ? -16.888 -0.278 10.371 1.00 96.25 320 ALA A CA 1
ATOM 2503 C C . ALA A 1 320 ? -16.092 -1.348 11.132 1.00 96.25 320 ALA A C 1
ATOM 2505 O O . ALA A 1 320 ? -16.692 -2.234 11.740 1.00 96.25 320 ALA A O 1
ATOM 2506 N N . TYR A 1 321 ? -14.761 -1.244 11.145 1.00 95.31 321 TYR A N 1
ATOM 2507 C CA . TYR A 1 321 ? -13.888 -2.125 11.914 1.00 95.31 321 TYR A CA 1
ATOM 2508 C C . TYR A 1 321 ? -14.159 -2.010 13.417 1.00 95.31 321 TYR A C 1
ATOM 2510 O O . TYR A 1 321 ? -14.404 -3.014 14.076 1.00 95.31 321 TYR A O 1
ATOM 2518 N N . THR A 1 322 ? -14.205 -0.795 13.962 1.00 95.56 322 THR A N 1
ATOM 2519 C CA . THR A 1 322 ? -14.552 -0.571 15.368 1.00 95.56 322 THR A CA 1
ATOM 2520 C C . THR A 1 322 ? -15.924 -1.169 15.698 1.00 95.56 322 THR A C 1
ATOM 2522 O O . THR A 1 322 ? -16.059 -1.945 16.641 1.00 95.56 322 THR A O 1
ATOM 2525 N N . GLU A 1 323 ? -16.956 -0.863 14.912 1.00 95.81 323 GLU A N 1
ATOM 2526 C CA . GLU A 1 323 ? -18.319 -1.339 15.170 1.00 95.81 323 GLU A CA 1
ATOM 2527 C C . GLU A 1 323 ? -18.506 -2.847 15.003 1.00 95.81 323 GLU A C 1
ATOM 2529 O O . GLU A 1 323 ? -19.443 -3.410 15.571 1.00 95.81 323 GLU A O 1
ATOM 2534 N N . GLY A 1 324 ? -17.634 -3.508 14.241 1.00 94.94 324 GLY A N 1
ATOM 2535 C CA . GLY A 1 324 ? -17.685 -4.952 14.036 1.00 94.94 324 GLY A CA 1
ATOM 2536 C C . GLY A 1 324 ? -17.330 -5.773 15.282 1.00 94.94 324 GLY A C 1
ATOM 2537 O O . GLY A 1 324 ? -17.675 -6.953 15.342 1.00 94.94 324 GLY A O 1
ATOM 2538 N N . PHE A 1 325 ? -16.685 -5.183 16.295 1.00 94.31 325 PHE A N 1
ATOM 2539 C CA . PHE A 1 325 ? -16.367 -5.886 17.541 1.00 94.31 325 PHE A CA 1
ATOM 2540 C C . PHE A 1 325 ? -17.603 -6.060 18.424 1.00 94.31 325 PHE A C 1
ATOM 2542 O O . PHE A 1 325 ? -18.164 -5.076 18.894 1.00 94.31 325 PHE A O 1
ATOM 2549 N N . GLU A 1 326 ? -18.002 -7.303 18.710 1.00 92.12 326 GLU A N 1
ATOM 2550 C CA . GLU A 1 326 ? -19.134 -7.611 19.603 1.00 92.12 326 GLU A CA 1
ATOM 2551 C C . GLU A 1 326 ? -18.839 -7.225 21.067 1.00 92.12 326 GLU A C 1
ATOM 2553 O O . GLU A 1 326 ? -19.714 -6.686 21.744 1.00 92.12 326 GLU A O 1
ATOM 2558 N N . ASP A 1 327 ? -17.598 -7.419 21.528 1.00 90.50 327 ASP A N 1
ATOM 2559 C CA . ASP A 1 327 ? -17.139 -7.021 22.863 1.00 90.50 327 ASP A CA 1
ATOM 2560 C C . ASP A 1 327 ? -16.988 -5.491 22.966 1.00 90.50 327 ASP A C 1
ATOM 2562 O O . ASP A 1 327 ? -16.151 -4.875 22.298 1.00 90.50 327 ASP A O 1
ATOM 2566 N N . THR A 1 328 ? -17.793 -4.870 23.833 1.00 91.44 328 THR A N 1
ATOM 2567 C CA . THR A 1 328 ? -17.809 -3.416 24.048 1.00 91.44 328 THR A CA 1
ATOM 2568 C C . THR A 1 328 ? -16.513 -2.876 24.650 1.00 91.44 328 THR A C 1
ATOM 2570 O O . THR A 1 328 ? -16.169 -1.719 24.402 1.00 91.44 328 THR A O 1
ATOM 2573 N N . VAL A 1 329 ? -15.783 -3.684 25.424 1.00 90.69 329 VAL A N 1
ATOM 2574 C CA . VAL A 1 329 ? -14.491 -3.300 26.008 1.00 90.69 329 VAL A CA 1
ATOM 2575 C C . VAL A 1 329 ? -13.440 -3.226 24.907 1.00 90.69 329 VAL A C 1
ATOM 2577 O O . VAL A 1 329 ? -12.790 -2.193 24.760 1.00 90.69 329 VAL A O 1
ATOM 2580 N N . VAL A 1 330 ? -13.326 -4.268 24.077 1.00 90.06 330 VAL A N 1
ATOM 2581 C CA . VAL A 1 330 ? -12.396 -4.276 22.931 1.00 90.06 330 VAL A CA 1
ATOM 2582 C C . VAL A 1 330 ? -12.733 -3.142 21.966 1.00 90.06 330 VAL A C 1
ATOM 2584 O O . VAL A 1 330 ? -11.849 -2.376 21.589 1.00 90.06 330 VAL A O 1
ATOM 2587 N N . ARG A 1 331 ? -14.020 -2.978 21.636 1.00 93.56 331 ARG A N 1
ATOM 2588 C CA . ARG A 1 331 ? -14.519 -1.887 20.792 1.00 93.56 331 ARG A CA 1
ATOM 2589 C C . ARG A 1 331 ? -14.088 -0.510 21.305 1.00 93.56 331 ARG A C 1
ATOM 2591 O O . ARG A 1 331 ? -13.621 0.314 20.522 1.00 93.56 331 ARG A O 1
ATOM 2598 N N . THR A 1 332 ? -14.238 -0.265 22.607 1.00 94.00 332 THR A N 1
ATOM 2599 C CA . THR A 1 332 ? -13.848 1.009 23.229 1.00 94.00 332 THR A CA 1
ATOM 2600 C C . THR A 1 332 ? -12.339 1.208 23.156 1.00 94.00 332 THR A C 1
ATOM 2602 O O . THR A 1 332 ? -11.900 2.251 22.685 1.00 94.00 332 THR A O 1
ATOM 2605 N N . ILE A 1 333 ? -11.538 0.196 23.509 1.00 91.25 333 ILE A N 1
ATOM 2606 C CA . ILE A 1 333 ? -10.074 0.315 23.473 1.00 91.25 333 ILE A CA 1
ATOM 2607 C C . ILE A 1 333 ? -9.573 0.618 22.054 1.00 91.25 333 ILE A C 1
ATOM 2609 O O . ILE A 1 333 ? -8.736 1.502 21.882 1.00 91.25 333 ILE A O 1
ATOM 2613 N N . VAL A 1 334 ? -10.111 -0.062 21.036 1.00 91.88 334 VAL A N 1
ATOM 2614 C CA . VAL A 1 334 ? -9.771 0.192 19.626 1.00 91.88 334 VAL A CA 1
ATOM 2615 C C . VAL A 1 334 ? -10.128 1.620 19.225 1.00 91.88 334 VAL A C 1
ATOM 2617 O O . VAL A 1 334 ? -9.307 2.308 18.621 1.00 91.88 334 VAL A O 1
ATOM 2620 N N . ALA A 1 335 ? -11.328 2.089 19.580 1.00 94.31 335 ALA A N 1
ATOM 2621 C CA . ALA A 1 335 ? -11.759 3.445 19.263 1.00 94.31 335 ALA A CA 1
ATOM 2622 C C . ALA A 1 335 ? -10.837 4.497 19.892 1.00 94.31 335 ALA A C 1
ATOM 2624 O O . ALA A 1 335 ? -10.393 5.411 19.202 1.00 94.31 335 ALA A O 1
ATOM 2625 N N . GLU A 1 336 ? -10.504 4.352 21.173 1.00 93.00 336 GLU A N 1
ATOM 2626 C CA . GLU A 1 336 ? -9.580 5.261 21.849 1.00 93.00 336 GLU A CA 1
ATOM 2627 C C . GLU A 1 336 ? -8.174 5.233 21.236 1.00 93.00 336 GLU A C 1
ATOM 2629 O O . GLU A 1 336 ? -7.524 6.271 21.100 1.00 93.00 336 GLU A O 1
ATOM 2634 N N . ASP A 1 337 ? -7.688 4.052 20.854 1.00 90.75 337 ASP A N 1
ATOM 2635 C CA . ASP A 1 337 ? -6.365 3.904 20.260 1.00 90.75 337 ASP A CA 1
ATOM 2636 C C . ASP A 1 337 ? -6.291 4.532 18.862 1.00 90.75 337 ASP A C 1
ATOM 2638 O O . ASP A 1 337 ? -5.315 5.211 18.536 1.00 90.75 337 ASP A O 1
ATOM 2642 N N . ILE A 1 338 ? -7.362 4.420 18.067 1.00 90.56 338 ILE A N 1
ATOM 2643 C CA . ILE A 1 338 ? -7.518 5.174 16.816 1.00 90.56 338 ILE A CA 1
ATOM 2644 C C . ILE A 1 338 ? -7.418 6.674 17.096 1.00 90.56 338 ILE A C 1
ATOM 2646 O O . ILE A 1 338 ? -6.660 7.366 16.417 1.00 90.56 338 ILE A O 1
ATOM 2650 N N . LEU A 1 339 ? -8.133 7.189 18.099 1.00 91.50 339 LEU A N 1
ATOM 2651 C CA . LEU A 1 339 ? -8.129 8.616 18.430 1.00 91.50 339 LEU A CA 1
ATOM 2652 C C . LEU A 1 339 ? -6.734 9.111 18.853 1.00 91.50 339 LEU A C 1
ATOM 2654 O O . LEU A 1 339 ? -6.279 10.146 18.359 1.00 91.50 339 LEU A O 1
ATOM 2658 N N . ARG A 1 340 ? -6.019 8.350 19.692 1.00 88.50 340 ARG A N 1
ATOM 2659 C CA . ARG A 1 340 ? -4.651 8.677 20.139 1.00 88.50 340 ARG A CA 1
ATOM 2660 C C . ARG A 1 340 ? -3.639 8.657 18.989 1.00 88.50 340 ARG A C 1
ATOM 2662 O O . ARG A 1 340 ? -2.865 9.604 18.824 1.00 88.50 340 ARG A O 1
ATOM 2669 N N . ASN A 1 341 ? -3.678 7.626 18.144 1.00 84.19 341 ASN A N 1
ATOM 2670 C CA . ASN A 1 341 ? -2.732 7.446 17.031 1.00 84.19 341 ASN A CA 1
ATOM 2671 C C . ASN A 1 341 ? -3.028 8.325 15.802 1.00 84.19 341 ASN A C 1
ATOM 2673 O O . ASN A 1 341 ? -2.241 8.375 14.846 1.00 84.19 341 ASN A O 1
ATOM 2677 N N . SER A 1 342 ? -4.148 9.047 15.835 1.00 80.69 342 SER A N 1
ATOM 2678 C CA . SER A 1 342 ? -4.585 9.970 14.783 1.00 80.69 342 SER A CA 1
ATOM 2679 C C . SER A 1 342 ? -4.373 11.439 15.128 1.00 80.69 342 SER A C 1
ATOM 2681 O O . SER A 1 342 ? -4.751 12.319 14.358 1.00 80.69 342 SER A O 1
ATOM 2683 N N . SER A 1 343 ? -3.706 11.705 16.250 1.00 63.66 343 SER A N 1
ATOM 2684 C CA . SER A 1 343 ? -3.380 13.035 16.774 1.00 63.66 343 SER A CA 1
ATOM 2685 C C . SER A 1 343 ? -2.609 13.943 15.800 1.00 63.66 343 SER A C 1
ATOM 2687 O O . SER A 1 343 ? -2.599 15.159 15.959 1.00 63.66 343 SER A O 1
ATOM 2689 N N . SER A 1 344 ? -2.013 13.414 14.730 1.00 63.03 344 SER A N 1
ATOM 2690 C CA . SER A 1 344 ? -1.414 14.250 13.682 1.00 63.03 344 SER A CA 1
ATOM 2691 C C . SER A 1 344 ? -2.437 14.903 12.732 1.00 63.03 344 SER A C 1
ATOM 2693 O O . SER A 1 344 ? -2.045 15.742 11.926 1.00 63.03 344 SER A O 1
ATOM 2695 N N . SER A 1 345 ? -3.725 14.526 12.779 1.00 76.44 345 SER A N 1
ATOM 2696 C CA . SER A 1 345 ? -4.798 15.111 11.958 1.00 76.44 345 SER A CA 1
ATOM 2697 C C . SER A 1 345 ? -6.148 15.092 12.688 1.00 76.44 345 SER A C 1
ATOM 2699 O O . SER A 1 345 ? -6.876 14.097 12.677 1.00 76.44 345 SER A O 1
ATOM 2701 N N . GLY A 1 346 ? -6.524 16.225 13.290 1.00 78.81 346 GLY A N 1
ATOM 2702 C CA . GLY A 1 346 ? -7.821 16.378 13.958 1.00 78.81 346 GLY A CA 1
ATOM 2703 C C . GLY A 1 346 ? -9.019 16.269 13.010 1.00 78.81 346 GLY A C 1
ATOM 2704 O O . GLY A 1 346 ? -10.097 15.854 13.431 1.00 78.81 346 GLY A O 1
ATOM 2705 N N . GLU A 1 347 ? -8.838 16.578 11.723 1.00 84.06 347 GLU A N 1
ATOM 2706 C CA . GLU A 1 347 ? -9.865 16.354 10.696 1.00 84.06 347 GLU A CA 1
ATOM 2707 C C . GLU A 1 347 ? -10.184 14.863 10.538 1.00 84.06 347 GLU A C 1
ATOM 2709 O O . GLU A 1 347 ? -11.352 14.492 10.413 1.00 84.06 347 GLU A O 1
ATOM 2714 N N . MET A 1 348 ? -9.167 13.997 10.612 1.00 87.12 348 MET A N 1
ATOM 2715 C CA . MET A 1 348 ? -9.356 12.546 10.562 1.00 87.12 348 MET A CA 1
ATOM 2716 C C . MET A 1 348 ? -10.142 12.061 11.783 1.00 87.12 348 MET A C 1
ATOM 2718 O O . MET A 1 348 ? -11.091 11.298 11.629 1.00 87.12 348 MET A O 1
ATOM 2722 N N . VAL A 1 349 ? -9.814 12.566 12.980 1.00 90.44 349 VAL A N 1
ATOM 2723 C CA . VAL A 1 349 ? -10.520 12.229 14.229 1.00 90.44 349 VAL A CA 1
ATOM 2724 C C . VAL A 1 349 ? -12.023 12.504 14.124 1.00 90.44 349 VAL A C 1
ATOM 2726 O O . VAL A 1 349 ? -12.828 11.611 14.380 1.00 90.44 349 VAL A O 1
ATOM 2729 N N . ILE A 1 350 ? -12.421 13.708 13.703 1.00 92.00 350 ILE A N 1
ATOM 2730 C CA . ILE A 1 350 ? -13.848 14.049 13.571 1.00 92.00 350 ILE A CA 1
ATOM 2731 C C . ILE A 1 350 ? -14.504 13.288 12.432 1.00 92.00 350 ILE A C 1
ATOM 2733 O O . ILE A 1 350 ? -15.636 12.831 12.581 1.00 92.00 350 ILE A O 1
ATOM 2737 N N . SER A 1 351 ? -13.800 13.117 11.312 1.00 91.56 351 SER A N 1
ATOM 2738 C CA . SER A 1 351 ? -14.309 12.317 10.201 1.00 91.56 351 SER A CA 1
ATOM 2739 C C . SER A 1 351 ? -14.607 10.893 10.656 1.00 91.56 351 SER A C 1
ATOM 2741 O O . SER A 1 351 ? -15.675 10.389 10.347 1.00 91.56 351 SER A O 1
ATOM 2743 N N . TYR A 1 352 ? -13.724 10.270 11.441 1.00 94.25 352 TYR A N 1
ATOM 2744 C CA . TYR A 1 352 ? -13.935 8.943 12.022 1.00 94.25 352 TYR A CA 1
ATOM 2745 C C . TYR A 1 352 ? -15.129 8.919 12.982 1.00 94.25 352 TYR A C 1
ATOM 2747 O O . TYR A 1 352 ? -16.027 8.098 12.808 1.00 94.25 352 TYR A O 1
ATOM 2755 N N . LEU A 1 353 ? -15.194 9.848 13.942 1.00 95.38 353 LEU A N 1
ATOM 2756 C CA . LEU A 1 353 ? -16.302 9.918 14.900 1.00 95.38 353 LEU A CA 1
ATOM 2757 C C . LEU A 1 353 ? -17.656 10.087 14.197 1.00 95.38 353 LEU A C 1
ATOM 2759 O O . LEU A 1 353 ? -18.620 9.421 14.561 1.00 95.38 353 LEU A O 1
ATOM 2763 N N . ASN A 1 354 ? -17.725 10.906 13.144 1.00 95.00 354 ASN A N 1
ATOM 2764 C CA . ASN A 1 354 ? -18.939 11.102 12.348 1.00 95.00 354 ASN A CA 1
ATOM 2765 C C . ASN A 1 354 ? -19.434 9.828 11.641 1.00 95.00 354 ASN A C 1
ATOM 2767 O O . ASN A 1 354 ? -20.613 9.757 11.298 1.00 95.00 354 ASN A O 1
ATOM 2771 N N . GLN A 1 355 ? -18.567 8.834 11.428 1.00 95.94 355 GLN A N 1
ATOM 2772 C CA . GLN A 1 355 ? -18.927 7.556 10.807 1.00 95.94 355 GLN A CA 1
ATOM 2773 C C . GLN A 1 355 ? -19.444 6.520 11.822 1.00 95.94 355 GLN A C 1
ATOM 2775 O O . GLN A 1 355 ? -20.057 5.539 11.411 1.00 95.94 355 GLN A O 1
ATOM 2780 N N . LEU A 1 356 ? -19.236 6.722 13.131 1.00 96.19 356 LEU A N 1
ATOM 2781 C CA . LEU A 1 356 ? -19.784 5.844 14.177 1.00 96.19 356 LEU A CA 1
ATOM 2782 C C . LEU A 1 356 ? -21.294 6.056 14.312 1.00 96.19 356 LEU A C 1
ATOM 2784 O O . LEU A 1 356 ? -21.745 7.190 14.294 1.00 96.19 356 LEU A O 1
ATOM 2788 N N . LYS A 1 357 ? -22.097 5.015 14.511 1.00 94.94 357 LYS A N 1
ATOM 2789 C CA . LYS A 1 357 ? -23.569 5.080 14.522 1.00 94.94 357 LYS A CA 1
ATOM 2790 C C . LYS A 1 357 ? -24.158 5.824 15.715 1.00 94.94 357 LYS A C 1
ATOM 2792 O O . LYS A 1 357 ? -25.155 6.512 15.534 1.00 94.94 357 LYS A O 1
ATOM 2797 N N . ASP A 1 358 ? -23.572 5.679 16.902 1.00 96.00 358 ASP A N 1
ATOM 2798 C CA . ASP A 1 358 ? -24.119 6.206 18.161 1.00 96.00 358 ASP A CA 1
ATOM 2799 C C . ASP A 1 358 ? -23.532 7.590 18.507 1.00 96.00 358 ASP A C 1
ATOM 2801 O O . ASP A 1 358 ? -22.355 7.668 18.870 1.00 96.00 358 ASP A O 1
ATOM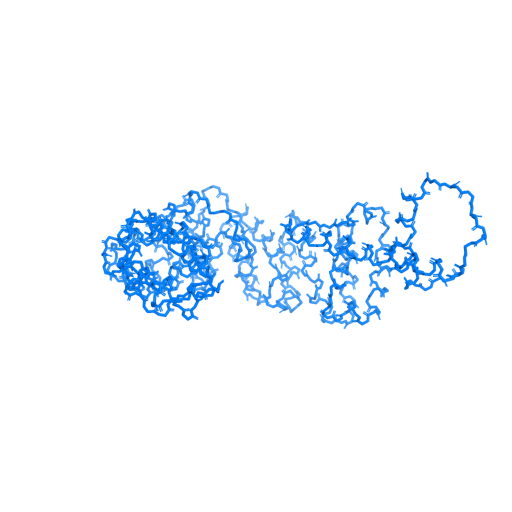 2805 N N . PRO A 1 359 ? -24.319 8.684 18.430 1.00 95.00 359 PRO A N 1
ATOM 2806 C CA . PRO A 1 359 ? -23.842 10.031 18.736 1.00 95.00 359 PRO A CA 1
ATOM 2807 C C . PRO A 1 359 ? -23.414 10.239 20.194 1.00 95.00 359 PRO A C 1
ATOM 2809 O O . PRO A 1 359 ? -22.428 10.937 20.432 1.00 95.00 359 PRO A O 1
ATOM 2812 N N . GLU A 1 360 ? -24.091 9.619 21.166 1.00 95.88 360 GLU A N 1
ATOM 2813 C CA . GLU A 1 360 ? -23.719 9.753 22.583 1.00 95.88 360 GLU A CA 1
ATOM 2814 C C . GLU A 1 360 ? -22.383 9.067 22.855 1.00 95.88 360 GLU A C 1
ATOM 2816 O O . GLU A 1 360 ? -21.550 9.579 23.606 1.00 95.88 360 GLU A O 1
ATOM 2821 N N . TRP A 1 361 ? -22.124 7.942 22.188 1.00 96.69 361 TRP A N 1
ATOM 2822 C CA . TRP A 1 361 ? -20.839 7.268 22.304 1.00 96.69 361 TRP A CA 1
ATOM 2823 C C . TRP A 1 361 ? -19.691 8.082 21.689 1.00 96.69 361 TRP A C 1
ATOM 2825 O O . TRP A 1 361 ? -18.614 8.142 22.281 1.00 96.69 361 TRP A O 1
ATOM 2835 N N . ARG A 1 362 ? -19.916 8.793 20.571 1.00 96.06 362 ARG A N 1
ATOM 2836 C CA . ARG A 1 362 ? -18.921 9.736 20.009 1.00 96.06 362 ARG A CA 1
ATOM 2837 C C . ARG A 1 362 ? -18.508 10.788 21.040 1.00 96.06 362 ARG A C 1
ATOM 2839 O O . ARG A 1 362 ? -17.320 11.069 21.191 1.00 96.06 362 ARG A O 1
ATOM 2846 N N . ILE A 1 363 ? -19.491 11.351 21.748 1.00 96.44 363 ILE A N 1
ATOM 2847 C CA . ILE A 1 363 ? -19.276 12.342 22.810 1.00 96.44 363 ILE A CA 1
ATOM 2848 C C . ILE A 1 363 ? -18.500 11.702 23.965 1.00 96.44 363 ILE A C 1
ATOM 2850 O O . ILE A 1 363 ? -17.473 12.233 24.378 1.00 96.44 363 ILE A O 1
ATOM 2854 N N . SER A 1 364 ? -18.931 10.524 24.420 1.00 96.12 364 SER A N 1
ATOM 2855 C CA . SER A 1 364 ? -18.272 9.786 25.500 1.00 96.12 364 SER A CA 1
ATOM 2856 C C . SER A 1 364 ? -16.806 9.460 25.190 1.00 96.12 364 SER A C 1
ATOM 2858 O O . SER A 1 364 ? -15.953 9.555 26.070 1.00 96.12 364 SER A O 1
ATOM 2860 N N . LEU A 1 365 ? -16.472 9.133 23.939 1.00 95.62 365 LEU A N 1
ATOM 2861 C CA . LEU A 1 365 ? -15.086 8.900 23.525 1.00 95.62 365 LEU A CA 1
ATOM 2862 C C . LEU A 1 365 ? -14.223 10.163 23.674 1.00 95.62 365 LEU A C 1
ATOM 2864 O O . LEU A 1 365 ? -13.096 10.068 24.156 1.00 95.62 365 LEU A O 1
ATOM 2868 N N . LEU A 1 366 ? -14.743 11.345 23.328 1.00 94.75 366 LEU A N 1
ATOM 2869 C CA . LEU A 1 366 ? -14.046 12.620 23.556 1.00 94.75 366 LEU A CA 1
ATOM 2870 C C . LEU A 1 366 ? -13.963 12.994 25.046 1.00 94.75 366 LEU A C 1
ATOM 2872 O O . LEU A 1 366 ? -13.029 13.668 25.471 1.00 94.75 366 LEU A O 1
ATOM 2876 N N . GLU A 1 367 ? -14.919 12.564 25.865 1.00 93.62 367 GLU A N 1
ATOM 2877 C CA . GLU A 1 367 ? -14.876 12.792 27.313 1.00 93.62 367 GLU A CA 1
ATOM 2878 C C . GLU A 1 367 ? -13.882 11.873 28.029 1.00 93.62 367 GLU A C 1
ATOM 2880 O O . GLU A 1 367 ? -13.343 12.250 29.068 1.00 93.62 367 GLU A O 1
ATOM 2885 N N . ASN A 1 368 ? -13.621 10.680 27.498 1.00 92.50 368 ASN A N 1
ATOM 2886 C CA . ASN A 1 368 ? -12.844 9.661 28.206 1.00 92.50 368 ASN A CA 1
ATOM 2887 C C . ASN A 1 368 ? -11.444 9.433 27.630 1.00 92.50 368 ASN A C 1
ATOM 2889 O O . ASN A 1 368 ? -10.576 8.921 28.332 1.00 92.50 368 ASN A O 1
ATOM 2893 N N . THR A 1 369 ? -11.184 9.855 26.392 1.00 90.88 369 THR A N 1
ATOM 2894 C CA . THR A 1 369 ? -9.875 9.651 25.765 1.00 90.88 369 THR A CA 1
ATOM 2895 C C . THR A 1 369 ? -8.940 10.829 26.026 1.00 90.88 369 THR A C 1
ATOM 2897 O O . THR A 1 369 ? -9.139 11.950 25.541 1.00 90.8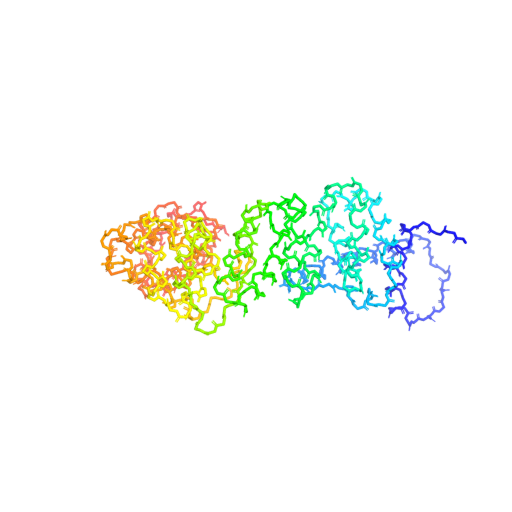8 369 THR A O 1
ATOM 2900 N N . ASP A 1 370 ? -7.860 10.557 26.750 1.00 84.62 370 ASP A N 1
ATOM 2901 C CA . ASP A 1 370 ? -6.772 11.510 26.952 1.00 84.62 370 ASP A CA 1
ATOM 2902 C C . ASP A 1 370 ? -5.896 11.687 25.705 1.00 84.62 370 ASP A C 1
ATOM 2904 O O . ASP A 1 370 ? -5.775 10.799 24.860 1.00 84.62 370 ASP A O 1
ATOM 2908 N N . SER A 1 371 ? -5.229 12.843 25.625 1.00 81.00 371 SER A N 1
ATOM 2909 C CA . SER A 1 371 ? -4.173 13.123 24.639 1.00 81.00 371 SER A CA 1
ATOM 2910 C C . SER A 1 371 ? -4.608 13.091 23.165 1.00 81.00 371 SER A C 1
ATOM 2912 O O . SER A 1 371 ? -3.795 12.827 22.280 1.00 81.00 371 SER A O 1
ATOM 2914 N N . ILE A 1 372 ? -5.875 13.407 22.877 1.00 85.44 372 ILE A N 1
ATOM 2915 C CA . ILE A 1 372 ? -6.321 13.685 21.505 1.00 85.44 372 ILE A CA 1
ATOM 2916 C C . ILE A 1 372 ? -5.876 15.095 21.106 1.00 85.44 372 ILE A C 1
ATOM 2918 O O . ILE A 1 372 ? -6.040 16.051 21.864 1.00 85.44 372 ILE A O 1
ATOM 2922 N N . VAL A 1 373 ? -5.358 15.231 19.887 1.00 82.50 373 VAL A N 1
ATOM 2923 C CA . VAL A 1 373 ? -5.041 16.525 19.277 1.00 82.50 373 VAL A CA 1
ATOM 2924 C C . VAL A 1 373 ? -6.089 16.831 18.211 1.00 82.50 373 VAL A C 1
ATOM 2926 O O . VAL A 1 373 ? -6.182 16.145 17.193 1.00 82.50 373 VAL A O 1
ATOM 2929 N N . LEU A 1 374 ? -6.885 17.875 18.444 1.00 84.12 374 LEU A N 1
ATOM 2930 C CA . LEU A 1 374 ? -7.936 18.313 17.527 1.00 84.12 374 LEU A CA 1
ATOM 2931 C C . LEU A 1 374 ? -7.476 19.553 16.756 1.00 84.12 374 LEU A C 1
ATOM 2933 O O . LEU A 1 374 ? -7.687 20.681 17.181 1.00 84.12 374 LEU A O 1
ATOM 2937 N N . THR A 1 375 ? -6.872 19.356 15.585 1.00 81.06 375 THR A N 1
ATOM 2938 C CA . THR A 1 375 ? -6.418 20.446 14.703 1.00 81.06 375 THR A CA 1
ATOM 2939 C C . THR A 1 375 ? -7.566 21.124 13.930 1.00 81.06 375 THR A C 1
ATOM 2941 O O . THR A 1 375 ? -7.518 21.211 12.704 1.00 81.06 375 THR A O 1
ATOM 2944 N N . MET A 1 376 ? -8.605 21.594 14.620 1.00 85.38 376 MET A N 1
ATOM 2945 C CA . MET A 1 376 ? -9.746 22.332 14.048 1.00 85.38 376 MET A CA 1
ATOM 2946 C C . MET A 1 376 ? -10.076 23.569 14.880 1.00 85.38 376 MET A C 1
ATOM 2948 O O . MET A 1 376 ? -9.539 23.734 15.974 1.00 85.38 376 MET A O 1
ATOM 2952 N N . SER A 1 377 ? -10.960 24.430 14.373 1.00 90.19 377 SER A N 1
ATOM 2953 C CA . SER A 1 377 ? -11.438 25.585 15.143 1.00 90.19 377 SER A CA 1
ATOM 2954 C C . SER A 1 377 ? -12.406 25.171 16.253 1.00 90.19 377 SER A C 1
ATOM 2956 O O . SER A 1 377 ? -13.171 24.213 16.109 1.00 90.19 377 SER A O 1
ATOM 2958 N N . GLU A 1 378 ? -12.438 25.950 17.335 1.00 92.94 378 GLU A N 1
ATOM 2959 C CA . GLU A 1 378 ? -13.425 25.791 18.411 1.00 92.94 378 GLU A CA 1
ATOM 2960 C C . GLU A 1 378 ? -14.862 25.779 17.866 1.00 92.94 378 GLU A C 1
ATOM 2962 O O . GLU A 1 378 ? -15.675 24.932 18.240 1.00 92.94 378 GLU A O 1
ATOM 2967 N N . LYS A 1 379 ? -15.159 26.676 16.917 1.00 93.88 379 LYS A N 1
ATOM 2968 C CA . LYS A 1 379 ? -16.467 26.773 16.261 1.00 93.88 379 LYS A CA 1
ATOM 2969 C C . LYS A 1 379 ? -16.872 25.453 15.597 1.00 93.88 379 LYS A C 1
ATOM 2971 O O . LYS A 1 379 ? -17.976 24.973 15.837 1.00 93.88 379 LYS A O 1
ATOM 2976 N N . GLN A 1 380 ? -15.978 24.850 14.811 1.00 91.69 380 GLN A N 1
ATOM 2977 C CA . GLN A 1 380 ? -16.245 23.566 14.151 1.00 91.69 380 GLN A CA 1
ATOM 2978 C C . GLN A 1 380 ? -16.486 22.445 15.166 1.00 91.69 380 GLN A C 1
ATOM 2980 O O . GLN A 1 380 ? -17.369 21.611 14.959 1.00 91.69 380 GLN A O 1
ATOM 2985 N N . LEU A 1 381 ? -15.730 22.410 16.268 1.00 93.50 381 LEU A N 1
ATOM 2986 C CA . LEU A 1 381 ? -15.934 21.398 17.304 1.00 93.50 381 LEU A CA 1
ATOM 2987 C C . LEU A 1 381 ? -17.300 21.565 17.988 1.00 93.50 381 LEU A C 1
ATOM 2989 O O . LEU A 1 381 ? -18.027 20.585 18.139 1.00 93.50 381 LEU A O 1
ATOM 2993 N N . ARG A 1 382 ? -17.694 22.798 18.331 1.00 96.38 382 ARG A N 1
ATOM 2994 C CA . ARG A 1 382 ? -19.020 23.100 18.902 1.00 96.38 382 ARG A CA 1
ATOM 2995 C C . ARG A 1 382 ? -20.158 22.685 17.974 1.00 96.38 382 ARG A C 1
ATOM 2997 O O . ARG A 1 382 ? -21.122 22.082 18.438 1.00 96.38 382 ARG A O 1
ATOM 3004 N N . GLU A 1 383 ? -20.039 22.980 16.681 1.00 95.75 383 GLU A N 1
ATOM 3005 C CA . GLU A 1 383 ? -21.029 22.590 15.670 1.00 95.75 383 GLU A CA 1
ATOM 3006 C C . GLU A 1 383 ? -21.182 21.065 15.593 1.00 95.75 383 GLU A C 1
ATOM 3008 O O . GLU A 1 383 ? -22.304 20.566 15.647 1.00 95.75 383 GLU A O 1
ATOM 3013 N N . ASN A 1 384 ? -20.077 20.310 15.549 1.00 94.88 384 ASN A N 1
ATOM 3014 C CA . ASN A 1 384 ? -20.133 18.843 15.552 1.00 94.88 384 ASN A CA 1
ATOM 3015 C C . ASN A 1 384 ? -20.783 18.296 16.832 1.00 94.88 384 ASN A C 1
ATOM 3017 O O . ASN A 1 384 ? -21.709 17.494 16.742 1.00 94.88 384 ASN A O 1
ATOM 3021 N N . LEU A 1 385 ? -20.362 18.765 18.011 1.00 96.94 385 LEU A N 1
ATOM 3022 C CA . LEU A 1 385 ? -20.924 18.319 19.291 1.00 96.94 385 LEU A CA 1
ATOM 3023 C C . LEU A 1 385 ? -22.425 18.628 19.400 1.00 96.94 385 LEU A C 1
ATOM 3025 O O . LEU A 1 385 ? -23.199 17.775 19.831 1.00 96.94 385 LEU A O 1
ATOM 3029 N N . SER A 1 386 ? -22.853 19.814 18.959 1.00 96.75 386 SER A N 1
ATOM 3030 C CA . SER A 1 386 ? -24.272 20.181 18.912 1.00 96.75 386 SER A CA 1
ATOM 3031 C C . SER A 1 386 ? -25.056 19.291 17.947 1.00 96.75 386 SER A C 1
ATOM 3033 O O . SER A 1 386 ? -26.162 18.868 18.276 1.00 96.75 386 SER A O 1
ATOM 3035 N N . ASN A 1 387 ? -24.494 18.974 16.776 1.00 96.50 387 ASN A N 1
ATOM 3036 C CA . ASN A 1 387 ? -25.117 18.071 15.804 1.00 96.50 387 ASN A CA 1
ATOM 3037 C C . ASN A 1 387 ? -25.220 16.632 16.327 1.00 96.50 387 ASN A C 1
ATOM 3039 O O . ASN A 1 387 ? -26.102 15.886 15.906 1.00 96.50 387 ASN A O 1
ATOM 3043 N N . TRP A 1 388 ? -24.338 16.237 17.246 1.00 97.12 388 TRP A N 1
ATOM 3044 C CA . TRP A 1 388 ? -24.398 14.949 17.939 1.00 97.12 388 TRP A CA 1
ATOM 3045 C C . TRP A 1 388 ? -25.333 14.954 19.156 1.00 97.12 388 TRP A C 1
ATOM 3047 O O . TRP A 1 388 ? -25.502 13.911 19.775 1.00 97.12 388 TRP A O 1
ATOM 3057 N N . GLY A 1 389 ? -25.959 16.089 19.487 1.00 97.06 389 GLY A N 1
ATOM 3058 C CA . GLY A 1 389 ? -26.910 16.202 20.596 1.00 97.06 389 GLY A CA 1
ATOM 3059 C C . GLY A 1 389 ? -26.285 16.514 21.960 1.00 97.06 389 GLY A C 1
ATOM 3060 O O . GLY A 1 389 ? -26.974 16.407 22.973 1.00 97.06 389 GLY A O 1
ATOM 3061 N N . ALA A 1 390 ? -25.014 16.929 22.017 1.00 97.06 390 ALA A N 1
ATOM 3062 C CA . ALA A 1 390 ? -24.367 17.286 23.277 1.00 97.06 390 ALA A CA 1
ATOM 3063 C C . ALA A 1 390 ? -25.066 18.476 23.961 1.00 97.06 390 ALA A C 1
ATOM 3065 O O . ALA A 1 390 ? -25.396 19.480 23.324 1.00 97.06 390 ALA A O 1
ATOM 3066 N N . SER A 1 391 ? -25.239 18.400 25.284 1.00 97.25 391 SER A N 1
ATOM 3067 C CA . SER A 1 391 ? -25.717 19.538 26.074 1.00 97.25 391 SER A CA 1
ATOM 3068 C C . SER A 1 391 ? -24.680 20.665 26.096 1.00 97.25 391 SER A C 1
ATOM 3070 O O . SER A 1 391 ? -23.480 20.425 25.955 1.00 97.25 391 SER A O 1
ATOM 3072 N N . THR A 1 392 ? -25.118 21.903 26.343 1.00 96.31 392 THR A N 1
ATOM 3073 C CA . THR A 1 392 ? -24.210 23.056 26.467 1.00 96.31 392 THR A CA 1
ATOM 3074 C C . THR A 1 392 ? -23.106 22.812 27.501 1.00 96.31 392 THR A C 1
ATOM 3076 O O . THR A 1 392 ? -21.948 23.115 27.242 1.00 96.31 392 THR A O 1
ATOM 3079 N N . GLU A 1 393 ? -23.433 22.187 28.633 1.00 96.06 393 GLU A N 1
ATOM 3080 C CA . GLU A 1 393 ? -22.461 21.839 29.677 1.00 96.06 393 GLU A CA 1
ATOM 3081 C C . GLU A 1 393 ? -21.402 20.830 29.197 1.00 96.06 393 GLU A C 1
ATOM 3083 O O . GLU A 1 393 ? -20.205 21.029 29.438 1.00 96.06 393 GLU A O 1
ATOM 3088 N N . LYS A 1 394 ? -21.816 19.784 28.462 1.00 95.69 394 LYS A N 1
ATOM 3089 C CA . LYS A 1 394 ? -20.884 18.817 27.859 1.00 95.69 394 LYS A CA 1
ATOM 3090 C C . LYS A 1 394 ? -19.987 19.493 26.823 1.00 95.69 394 LYS A C 1
ATOM 3092 O O . LYS A 1 394 ? -18.779 19.266 26.813 1.00 95.69 394 LYS A O 1
ATOM 3097 N N . ILE A 1 395 ? -20.557 20.369 25.990 1.00 97.00 395 ILE A N 1
ATOM 3098 C CA . ILE A 1 395 ? -19.801 21.132 24.991 1.00 97.00 395 ILE A CA 1
ATOM 3099 C C . ILE A 1 395 ? -18.699 21.949 25.670 1.00 97.00 395 ILE A C 1
ATOM 3101 O O . ILE A 1 395 ? -17.537 21.806 25.300 1.00 97.00 395 ILE A O 1
ATOM 3105 N N . GLU A 1 396 ? -19.024 22.755 26.684 1.00 96.31 396 GLU A N 1
ATOM 3106 C CA . GLU A 1 396 ? -18.013 23.569 27.375 1.00 96.31 396 GLU A CA 1
ATOM 3107 C C . GLU A 1 396 ? -16.927 22.714 28.035 1.00 96.31 396 GLU A C 1
ATOM 3109 O O . GLU A 1 396 ? -15.744 23.057 27.992 1.00 96.31 396 GLU A O 1
ATOM 3114 N N . THR A 1 397 ? -17.310 21.572 28.609 1.00 95.19 397 THR A N 1
ATOM 3115 C CA . THR A 1 397 ? -16.369 20.628 29.224 1.00 95.19 397 THR A CA 1
ATOM 3116 C C . THR A 1 397 ? -15.353 20.099 28.212 1.00 95.19 397 THR A C 1
ATOM 3118 O O . THR A 1 397 ? -14.144 20.146 28.460 1.00 95.19 397 THR A O 1
ATOM 3121 N N . ILE A 1 398 ? -15.828 19.647 27.049 1.00 94.31 398 ILE A N 1
ATOM 3122 C CA . ILE A 1 398 ? -14.984 19.115 25.973 1.00 94.31 398 ILE A CA 1
ATOM 3123 C C . ILE A 1 398 ? -14.104 20.218 25.372 1.00 94.31 398 ILE A C 1
ATOM 3125 O O . ILE A 1 398 ? -12.904 20.014 25.188 1.00 94.31 398 ILE A O 1
ATOM 3129 N N . ILE A 1 399 ? -14.655 21.410 25.123 1.00 94.31 399 ILE A N 1
ATOM 3130 C CA . ILE A 1 399 ? -13.893 22.549 24.589 1.00 94.31 399 ILE A CA 1
ATOM 3131 C C . ILE A 1 399 ? -12.754 22.925 25.535 1.00 94.31 399 ILE A C 1
ATOM 3133 O O . ILE A 1 399 ? -11.606 23.048 25.108 1.00 94.31 399 ILE A O 1
ATOM 3137 N N . LYS A 1 400 ? -13.041 23.031 26.836 1.00 93.19 400 LYS A N 1
ATOM 3138 C CA . LYS A 1 400 ? -12.028 23.335 27.850 1.00 93.19 400 LYS A CA 1
ATOM 3139 C C . LYS A 1 400 ? -10.924 22.279 27.895 1.00 93.19 400 LYS A C 1
ATOM 3141 O O . LYS A 1 400 ? -9.761 22.639 28.061 1.00 93.19 400 LYS A O 1
ATOM 3146 N N . ARG A 1 401 ? -11.268 20.996 27.728 1.00 91.12 401 ARG A N 1
ATOM 3147 C CA . ARG A 1 401 ? -10.289 19.897 27.686 1.00 91.12 401 ARG A CA 1
ATOM 3148 C C . ARG A 1 401 ? -9.311 20.050 26.522 1.00 91.12 401 ARG A C 1
ATOM 3150 O O . ARG A 1 401 ? -8.115 19.846 26.705 1.00 91.12 401 ARG A O 1
ATOM 3157 N N . TYR A 1 402 ? -9.808 20.434 25.347 1.00 89.69 402 TYR A N 1
ATOM 3158 C CA . TYR A 1 402 ? -9.011 20.487 24.118 1.00 89.69 402 TYR A CA 1
ATOM 3159 C C . TYR A 1 402 ? -8.487 21.881 23.753 1.00 89.69 402 TYR A C 1
ATOM 3161 O O . TYR A 1 402 ? -7.800 22.010 22.739 1.00 89.69 402 TYR A O 1
ATOM 3169 N N . ALA A 1 403 ? -8.723 22.898 24.588 1.00 85.25 403 ALA A N 1
ATOM 3170 C CA . ALA A 1 403 ? -8.378 24.302 24.338 1.00 85.25 403 ALA A CA 1
ATOM 3171 C C . ALA A 1 403 ? -6.917 24.545 23.910 1.00 85.25 403 ALA A C 1
ATOM 3173 O O . ALA A 1 403 ? -6.654 25.446 23.123 1.00 85.25 403 ALA A O 1
ATOM 3174 N N . LEU A 1 404 ? -5.965 23.730 24.382 1.00 79.88 404 LEU A N 1
ATOM 3175 C CA . LEU A 1 404 ? -4.544 23.845 24.016 1.00 79.88 404 LEU A CA 1
ATOM 3176 C C . LEU A 1 404 ? -4.202 23.276 22.629 1.00 79.88 404 LEU A C 1
ATOM 3178 O O . LEU A 1 404 ? -3.111 23.517 22.121 1.00 79.88 404 LEU A O 1
ATOM 3182 N N . THR A 1 405 ? -5.105 22.495 22.037 1.00 78.19 405 THR A N 1
ATOM 3183 C CA . THR A 1 405 ? -4.904 21.829 20.738 1.00 78.19 405 THR A CA 1
ATOM 3184 C C . THR A 1 405 ? -5.763 22.415 19.622 1.00 78.19 405 THR A C 1
ATOM 3186 O O . THR A 1 405 ? -5.454 22.204 18.449 1.00 78.19 405 THR A O 1
ATOM 3189 N N . LEU A 1 406 ? -6.812 23.164 19.980 1.00 79.38 406 LEU A N 1
ATOM 3190 C CA . LEU A 1 406 ? -7.694 23.831 19.031 1.00 79.38 406 LEU A CA 1
ATOM 3191 C C . LEU A 1 406 ? -6.972 24.979 18.326 1.00 79.38 406 LEU A C 1
ATOM 3193 O O . LEU A 1 406 ? -6.147 25.685 18.910 1.00 79.38 406 LEU A O 1
ATOM 3197 N N . ARG A 1 407 ? -7.303 25.173 17.049 1.00 72.62 407 ARG A N 1
ATOM 3198 C CA . ARG A 1 407 ? -6.864 26.354 16.308 1.00 72.62 407 ARG A CA 1
ATOM 3199 C C . ARG A 1 407 ? -7.692 27.564 16.762 1.00 72.62 407 ARG A C 1
ATOM 3201 O O . ARG A 1 407 ? -8.902 27.397 16.947 1.00 72.62 407 ARG A O 1
ATOM 3208 N N . PRO A 1 408 ? -7.051 28.732 16.944 1.00 63.06 408 PRO A N 1
ATOM 3209 C CA . PRO A 1 408 ? -7.745 29.962 17.310 1.00 63.06 408 PRO A CA 1
ATOM 3210 C C . PRO A 1 408 ? -8.806 30.369 16.284 1.00 63.06 408 PRO A C 1
ATOM 3212 O O . PRO A 1 408 ? -8.669 29.997 15.092 1.00 63.06 408 PRO A O 1
#

Sequence (408 aa):
MRIPLGCFLAAILIGFLGSRFFKDTSPVDDSVSPERRERKANRDRRTLQQQMEDSVAQARLAGKFDPFSGEWADWTEEELKSALEEGLKDPAVVLDGKEQRLVRMLFRAWCDKNLENAIAWWETTPSEFMQVRLSGVIGAAWPEDRGMEGLEFACAHSEQFFGYGSVASGQIMQKGLQQAVAGGVNEVASALKMLRESGLDSRYTMPVKFPDGFDFVALADTDEGRRVIESESCFFGGEWMKQDREAAFQSLVLDRSSFMKVFQLFNDRPLQNYGDTTTEEVERAGWVAQKLSKNSILSTPGVASNGALSMKGRPSMLAAYTEGFEDTVVRTIVAEDILRNSSSSGEMVISYLNQLKDPEWRISLLENTDSIVLTMSEKQLRENLSNWGASTEKIETIIKRYALTLRP

Secondary structure (DSSP, 8-state):
----HHHHHHHHHHHHHHHHH--------TTS-HHHHHHHHHHHHHHHHHHHHHHHHHHHHTSS--TTHHHHTTS-HHHHHHHHHHHTTSHHHHSSSTTHHHHHHHHHHHHHH-HHHHHHHHHT-S-HHHHHHHHHHHHHHS-GGGHHHHHHHHHHTHHHHHTTTTTTTHHHHHHHHHHHHHT-HHHHHHHHHHHHHHT--GGGSPPPP--TT--HHHHHHSHHHHHHHHSS--TTHHHHHHH-HHHHHIIIIITT--TTGGGGGGTTS-TT---PPPHHHHHHHHHHHHHHHT-TTT-SHHHHHHHHHHTTT-HHHHHHHHHH-S-HHHHHHHHHHHHHHTTT-HHHHHHHHHHSS-HHHHHHHHHH-TT----SBHHHHHHHHHHTT--HHHHHHHHHHHTTTSB-

Foldseek 3Di:
DDDQCVVVVVCVLVVVVCVVPPPPCDDDDPPDDPVNVVVVVVVVVVVSVVVVVVVVVVVVVVVDDDPCLVVLLPDDLCRLVVVLVSLCVDPCCVPPHPNVVVNLVSLLSNCLVPVPVSVVVLVVDPDLLVLLSNLLSSLVSDDLVCLLVLLVVCLVVVPSCPHPPNLSNQNSLQSNLLVLLVVALVSNLVSLVSCVVSVNDPQSHFQHAHDAPGCLVSNCPDPSVVVCLVDLHPSCLCVCCVRPVVSSCCSNPPPNPDLSRLLNNNNRHDPVDLDADDPVLLVSLLVSLLVQLPDPVSLDLSSLLSNLVSCPSHLSSLQSNLVSRPDPVSSLSNLLSSQQVNQVELVSNLSNLVNHDQLVVSLVSLVPRPRGARAEALVVQLVSNVVSVHDPVSSVVSCVRRVVRHDD

pLDDT: mean 80.98, std 17.67, range [27.52, 98.25]

Organism: NCBI:txid454153